Protein AF-A0AAD7BWH0-F1 (afdb_monomer_lite)

Secondary structure (DSSP, 8-state):
-------SSTT---PPBPTTS---BSS-HHHHHHHHHHHHHHHHSTT---SSS--SSHHHHHHHHHHHTT----HHHHHHHHHHHHHHSTTSTTHHHHS-TTTTT-S--------------------PPP----PPPPPPPPPPPP----------------------GGGGG---EEEEEEE-TTSPPEEEESTTT-TT---EEEEEEEE---TT-TTS-TT----EEEEEESS--SS-EEEEEEEE-TT--EEEEEEEEPPP-EEETTEEEEEPPS-TTTTTTTS-TTS--EEEEEEEETTEEEEEEEEEEE--SSS-SS-EEEEEEEEE---GGGGT---------PPPP------PPPP-PPPPPP-----------------------------

InterPro domains:
  IPR000818 TEA/ATTS domain [PF01285] (24-88)
  IPR000818 TEA/ATTS domain [PS51088] (20-92)
  IPR000818 TEA/ATTS domain [SM00426] (19-85)
  IPR038096 TEA/ATTS domain superfamily [G3DSA:6.10.20.40] (20-93)

Radius of gyration: 32.72 Å; chains: 1; bounding box: 85×79×94 Å

Foldseek 3Di:
DDDPPPQPQVVCPDFDADPVPPRDGPQDSVNVVQLLVQLVVCCVDLQNPLPQDDRPCSLVSSQVSCVVVVHHDDSVRSVVVLVVVCVRCVVPPSNVSSDGSNRVVPDDPPPPDPPPPDDDDDDDDDDDDDDDDDDDDDDDDDDDDDDDDDDDDDDDDDDPDDPDPPPPPVVVPAKAWQKKWKDWPQDDIDMDGVCVVPVPLFAKEFEKEKEDAAPPDPLADPPTQAMKMKTKIPADFDPFKKKWKFKAWQVRDTPDIDMDTWDFSDADPRITMTIHDDDVRSRVNHPDLVIFMKMWMWMATPNRTRYIYIYTYDHPDDDDSGMDMDTPDMDGDDPPPPPDPPPPPPPPDDDDDDDDDDDDDDDDDDDDDDDDDDDDDDDDDDDDDDDDDDDDDDPDDDD

Sequence (399 aa):
MEDPAKSLTPQRKHRKLLKDGSGTAVWPEAVETVFVQGLREYWDSPWATYSRGRSRWRNQFLVDYLQNLGIVRTKKQVASHIQVLRNMWKGEPEYQLVAGGDELFNEPIKVDEPLLSMHDDDESPENSPPDVLQDFPPSPTSPGFPGLTYSPSSPQESLSELDSPPQTLSSLYTSHATRFTLLADGMAPFSVDLDKLSPTLSPLVFRLRLAIAPVTDPRAPPNLHGFFANVRLARVWSDHARVFTRVYNATNQCISDEVDALQPSSIELGAVVAPFPESMLARARWCDAAVQTTISQQLVVDGVPRLVLVYELDRRLGSTALPSVQLVSYQKYTHPQAKNAKPEPERVYAPYSPQGSYTSPSYSPYSYPYPRHSQPPSIVTSSYTPSLSSALTPVSLRP

pLDDT: mean 75.07, std 23.5, range [27.48, 98.69]

Structure (mmCIF, N/CA/C/O backbone):
data_AF-A0AAD7BWH0-F1
#
_entry.id   AF-A0AAD7BWH0-F1
#
loop_
_atom_site.group_PDB
_atom_site.id
_atom_site.type_symbol
_atom_site.label_atom_id
_atom_site.label_alt_id
_atom_site.label_comp_id
_atom_site.label_asym_id
_atom_site.label_entity_id
_atom_site.label_seq_id
_atom_site.pdbx_PDB_ins_code
_atom_site.Cartn_x
_atom_site.Cartn_y
_atom_site.Cartn_z
_atom_site.occupancy
_atom_site.B_iso_or_equiv
_atom_site.auth_seq_id
_atom_site.auth_comp_id
_atom_site.auth_asym_id
_atom_site.auth_atom_id
_atom_site.pdbx_PDB_model_num
ATOM 1 N N . MET A 1 1 ? -35.488 -25.164 -34.125 1.00 36.69 1 MET A N 1
ATOM 2 C CA . MET A 1 1 ? -34.608 -24.473 -35.086 1.00 36.69 1 MET A CA 1
ATOM 3 C C . MET A 1 1 ? -33.520 -23.845 -34.241 1.00 36.69 1 MET A C 1
ATOM 5 O O . MET A 1 1 ? -33.784 -22.836 -33.608 1.00 36.69 1 MET A O 1
ATOM 9 N N . GLU A 1 2 ? -32.394 -24.537 -34.073 1.00 36.38 2 GLU A N 1
ATOM 10 C CA . GLU A 1 2 ? -31.216 -23.953 -33.423 1.00 36.38 2 GLU A CA 1
ATOM 11 C C . GLU A 1 2 ? -30.616 -22.939 -34.398 1.00 36.38 2 GLU A C 1
ATOM 13 O O . GLU A 1 2 ? -30.361 -23.281 -35.556 1.00 36.38 2 GLU A O 1
ATOM 18 N N . ASP A 1 3 ? -30.455 -21.692 -33.956 1.00 40.91 3 ASP A N 1
ATOM 19 C CA . ASP A 1 3 ? -29.722 -20.683 -34.714 1.00 40.91 3 ASP A CA 1
ATOM 20 C C . ASP A 1 3 ? -28.313 -21.215 -35.021 1.00 40.91 3 ASP A C 1
ATOM 22 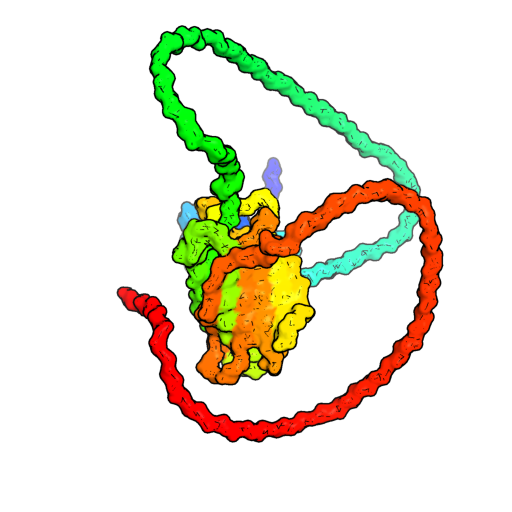O O . ASP A 1 3 ? -27.671 -21.774 -34.124 1.00 40.91 3 ASP A O 1
ATOM 26 N N . PRO A 1 4 ? -27.803 -21.068 -36.259 1.00 48.28 4 PRO A N 1
ATOM 27 C CA . PRO A 1 4 ? -26.451 -21.496 -36.592 1.00 48.28 4 PRO A CA 1
ATOM 28 C C . PRO A 1 4 ? -25.481 -20.799 -35.638 1.00 48.28 4 PRO A C 1
ATOM 30 O O . PRO A 1 4 ? -25.391 -19.569 -35.631 1.00 48.28 4 PRO A O 1
ATOM 33 N N . ALA A 1 5 ? -24.812 -21.597 -34.800 1.00 52.62 5 ALA A N 1
ATOM 34 C CA . ALA A 1 5 ? -23.945 -21.131 -33.729 1.00 52.62 5 ALA A CA 1
ATOM 35 C C . ALA A 1 5 ? -23.036 -20.010 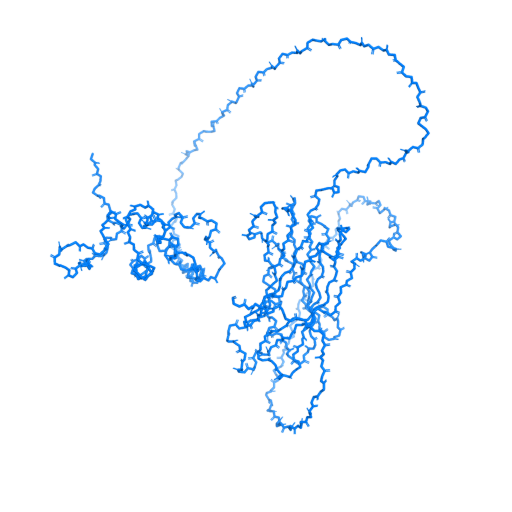-34.243 1.00 52.62 5 ALA A C 1
ATOM 37 O O . ALA A 1 5 ? -22.211 -20.215 -35.138 1.00 52.62 5 ALA A O 1
ATOM 38 N N . LYS A 1 6 ? -23.219 -18.800 -33.701 1.00 59.78 6 LYS A N 1
ATOM 39 C CA . LYS A 1 6 ? -22.313 -17.679 -33.944 1.00 59.78 6 LYS A CA 1
ATOM 40 C C . LYS A 1 6 ? -20.933 -18.131 -33.484 1.00 59.78 6 LYS A C 1
ATOM 42 O O . LYS A 1 6 ? -20.673 -18.205 -32.286 1.00 59.78 6 LYS A O 1
ATOM 47 N N . SER A 1 7 ? -20.080 -18.481 -34.443 1.00 62.78 7 SER A N 1
ATOM 48 C CA . SER A 1 7 ? -18.682 -18.813 -34.186 1.00 62.78 7 SER A CA 1
ATOM 49 C C . SER A 1 7 ? -18.082 -17.715 -33.312 1.00 62.78 7 SER A C 1
ATOM 51 O O . SER A 1 7 ? -18.162 -16.543 -33.671 1.00 62.78 7 SER A O 1
ATOM 53 N N . LEU A 1 8 ? -17.502 -18.095 -32.169 1.00 66.31 8 LEU A N 1
ATOM 54 C CA . LEU A 1 8 ? -16.916 -17.183 -31.169 1.00 66.31 8 LEU A CA 1
ATOM 55 C C . LEU A 1 8 ? -15.780 -16.312 -31.741 1.00 66.31 8 LEU A C 1
ATOM 57 O O . LEU A 1 8 ? -15.386 -15.307 -31.150 1.00 66.31 8 LEU A O 1
ATOM 61 N N . THR A 1 9 ? -15.236 -16.697 -32.898 1.00 64.06 9 THR A N 1
ATOM 62 C CA . THR A 1 9 ? -14.199 -15.960 -33.623 1.00 64.06 9 THR A CA 1
ATOM 63 C C . THR A 1 9 ? -14.545 -15.840 -35.113 1.00 64.06 9 THR A C 1
ATOM 65 O O . THR A 1 9 ? -13.822 -16.350 -35.976 1.00 64.06 9 THR A O 1
ATOM 68 N N . PRO A 1 10 ? -15.625 -15.113 -35.466 1.00 58.44 10 PRO A N 1
ATOM 69 C CA . PRO A 1 10 ? -16.167 -15.110 -36.826 1.00 58.44 10 PRO A CA 1
ATOM 70 C C . PRO A 1 10 ? -15.207 -14.452 -37.832 1.00 58.44 10 PRO A C 1
ATOM 72 O O . PRO A 1 10 ? -15.208 -14.778 -39.017 1.00 58.44 10 PRO A O 1
ATOM 75 N N . GLN A 1 11 ? -14.315 -13.574 -37.358 1.00 60.53 11 GLN A N 1
ATOM 76 C CA . GLN A 1 11 ? -13.322 -12.892 -38.190 1.00 60.53 11 GLN A CA 1
ATOM 77 C C . GLN A 1 11 ? -12.109 -13.771 -38.572 1.00 60.53 11 GLN A C 1
ATOM 79 O O . GLN A 1 11 ? -11.306 -13.381 -39.426 1.00 60.53 11 GLN A O 1
ATOM 84 N N . ARG A 1 12 ? -11.937 -14.974 -37.996 1.00 64.19 12 ARG A N 1
ATOM 85 C CA . ARG A 1 12 ? -10.756 -15.818 -38.256 1.00 64.19 12 ARG A CA 1
ATOM 86 C C . ARG A 1 12 ? -10.899 -16.642 -39.537 1.00 64.19 12 ARG A C 1
ATOM 88 O O . ARG A 1 12 ? -11.089 -17.853 -39.492 1.00 64.19 12 ARG A O 1
ATOM 95 N N . LYS A 1 13 ? -10.696 -16.009 -40.694 1.00 59.75 13 LYS A N 1
ATOM 96 C CA . LYS A 1 13 ? -10.735 -16.690 -42.008 1.00 59.75 13 LYS A CA 1
ATOM 97 C C . LYS A 1 13 ? -9.661 -17.779 -42.189 1.00 59.75 13 LYS A C 1
ATOM 99 O O . LYS A 1 13 ? -9.842 -18.683 -42.995 1.00 59.75 13 LYS A O 1
ATOM 104 N N . HIS A 1 14 ? -8.565 -17.736 -41.422 1.00 60.31 14 HIS A N 1
ATOM 105 C CA . HIS A 1 14 ? -7.482 -18.726 -41.491 1.00 60.31 14 HIS A CA 1
ATOM 106 C C . HIS A 1 14 ? -7.186 -19.340 -40.113 1.00 60.31 14 HIS A C 1
ATOM 108 O O . HIS A 1 14 ? -6.550 -18.723 -39.248 1.00 60.31 14 HIS A O 1
ATOM 114 N N . ARG A 1 15 ? -7.624 -20.588 -39.896 1.00 70.19 15 ARG A N 1
ATOM 115 C CA . ARG A 1 15 ? -7.236 -21.384 -38.721 1.00 70.19 15 ARG A CA 1
ATOM 116 C C . ARG A 1 15 ? -5.876 -22.030 -38.994 1.00 70.19 15 ARG A C 1
ATOM 118 O O . ARG A 1 15 ? -5.690 -22.686 -40.013 1.00 70.19 15 ARG A O 1
ATOM 125 N N . LYS A 1 16 ? -4.909 -21.840 -38.086 1.00 74.56 16 LYS A N 1
ATOM 126 C CA . LYS A 1 16 ? -3.628 -22.559 -38.162 1.00 74.56 16 LYS A CA 1
ATOM 127 C C . LYS A 1 16 ? -3.914 -24.047 -37.971 1.00 74.56 16 LYS A C 1
ATOM 129 O O . LYS A 1 16 ? -4.403 -24.435 -36.908 1.00 74.56 16 LYS A O 1
ATOM 134 N N . LEU A 1 17 ? -3.624 -24.830 -39.001 1.00 74.81 17 LEU A N 1
ATOM 135 C CA . LEU A 1 17 ? -3.714 -26.284 -38.971 1.00 74.81 17 LEU A CA 1
ATOM 136 C C . LEU A 1 17 ? -2.461 -26.866 -38.311 1.00 74.81 17 LEU A C 1
ATOM 138 O O . LEU A 1 17 ? -1.397 -26.235 -38.321 1.00 74.81 17 LEU A O 1
ATOM 142 N N . LEU A 1 18 ? -2.588 -28.041 -37.699 1.00 75.06 18 LEU A N 1
ATOM 143 C CA . LEU A 1 18 ? -1.434 -28.775 -37.196 1.00 75.06 18 LEU A CA 1
ATOM 144 C C . LEU A 1 18 ? -0.498 -29.189 -38.349 1.00 75.06 18 LEU A C 1
ATOM 146 O O . LEU A 1 18 ? -0.916 -29.434 -39.480 1.00 75.06 18 LEU A O 1
ATOM 150 N N . LYS A 1 19 ? 0.808 -29.229 -38.051 1.00 72.88 19 LYS A N 1
ATOM 151 C CA . LYS A 1 19 ? 1.879 -29.557 -39.014 1.00 72.88 19 LYS A CA 1
ATOM 152 C C . LYS A 1 19 ? 1.931 -31.055 -39.358 1.00 72.88 19 LYS A C 1
ATOM 154 O O . LYS A 1 19 ? 2.642 -31.444 -40.274 1.00 72.88 19 LYS A O 1
ATOM 159 N N . ASP A 1 20 ? 1.190 -31.878 -38.626 1.00 74.56 20 ASP A N 1
ATOM 160 C CA . ASP A 1 20 ? 1.083 -33.328 -38.812 1.00 74.56 20 ASP A CA 1
ATOM 161 C C . ASP A 1 20 ? 0.242 -33.732 -40.037 1.00 74.56 20 ASP A C 1
ATOM 163 O O . ASP A 1 20 ? 0.147 -34.915 -40.346 1.00 74.56 20 ASP A O 1
ATOM 167 N N . GLY A 1 21 ? -0.363 -32.769 -40.742 1.00 63.28 21 GLY A N 1
ATOM 168 C CA . GLY A 1 21 ? -1.201 -33.039 -41.911 1.00 63.28 21 GLY A CA 1
ATOM 169 C C . GLY A 1 21 ? -2.598 -33.555 -41.562 1.00 63.28 21 GLY A C 1
ATOM 170 O O . GLY A 1 21 ? -3.362 -33.864 -42.470 1.00 63.28 21 GLY A O 1
ATOM 171 N N . SER A 1 22 ? -2.973 -33.590 -40.276 1.00 69.62 22 SER A N 1
ATOM 172 C CA . SER A 1 22 ? -4.303 -34.021 -39.820 1.00 69.62 22 SER A CA 1
ATOM 173 C C . SER A 1 22 ? -5.429 -33.097 -40.306 1.00 69.62 22 SER A C 1
ATOM 175 O O . SER A 1 22 ? -6.597 -33.478 -40.282 1.00 69.62 22 SER A O 1
ATOM 177 N N . GLY A 1 23 ? -5.109 -31.865 -40.718 1.00 68.69 23 GLY A N 1
ATOM 178 C CA . GLY A 1 23 ? -6.110 -30.862 -41.094 1.00 68.69 23 GLY A CA 1
ATOM 179 C C . GLY A 1 23 ? -6.933 -30.347 -39.907 1.00 68.69 23 GLY A C 1
ATOM 180 O O . GLY A 1 23 ? -7.848 -29.548 -40.087 1.00 68.69 23 GLY A O 1
ATOM 181 N N . THR A 1 24 ? -6.600 -30.761 -38.684 1.00 75.44 24 THR A N 1
ATOM 182 C CA . THR A 1 24 ? -7.217 -30.271 -37.454 1.00 75.44 24 THR A CA 1
ATOM 183 C C . THR A 1 24 ? -6.614 -28.921 -37.062 1.00 75.44 24 THR A C 1
ATOM 185 O O . THR A 1 24 ? -5.425 -28.650 -37.254 1.00 75.44 24 THR A O 1
ATOM 188 N N . ALA A 1 25 ? -7.450 -28.015 -36.552 1.00 83.56 25 ALA A N 1
ATOM 189 C CA . ALA A 1 25 ? -7.001 -26.708 -36.084 1.00 83.56 25 ALA A CA 1
ATOM 190 C C . ALA A 1 25 ? -6.246 -26.839 -34.751 1.00 83.56 25 ALA A C 1
ATOM 192 O O . ALA A 1 25 ? -6.641 -27.608 -33.880 1.00 83.56 25 ALA A O 1
ATOM 193 N N . VAL A 1 26 ? -5.205 -26.023 -34.540 1.00 84.31 26 VAL A N 1
ATOM 194 C CA . VAL A 1 26 ? -4.450 -25.971 -33.263 1.00 84.31 26 VAL A CA 1
ATOM 195 C C . VAL A 1 26 ? -5.365 -25.638 -32.065 1.00 84.31 26 VAL A C 1
ATOM 197 O O . VAL A 1 26 ? -5.139 -26.104 -30.943 1.00 84.31 26 VAL A O 1
ATOM 200 N N . TRP A 1 27 ? -6.417 -24.859 -32.327 1.00 87.75 27 TRP A N 1
ATOM 201 C CA . TRP A 1 27 ? -7.513 -24.545 -31.409 1.00 87.75 27 TRP A CA 1
ATOM 202 C C . TRP A 1 27 ? -8.839 -24.915 -32.087 1.00 87.75 27 TRP A C 1
ATOM 204 O O . TRP A 1 27 ? -9.373 -24.105 -32.851 1.00 87.75 27 TRP A O 1
ATOM 214 N N . PRO A 1 28 ? -9.319 -26.160 -31.905 1.00 90.38 28 PRO A N 1
ATOM 215 C CA . PRO A 1 28 ? -10.649 -26.566 -32.344 1.00 90.38 28 PRO A CA 1
ATOM 216 C C . PRO A 1 28 ? -11.725 -25.747 -31.627 1.00 90.38 28 PRO A C 1
ATOM 218 O O . PRO A 1 28 ? -11.527 -25.328 -30.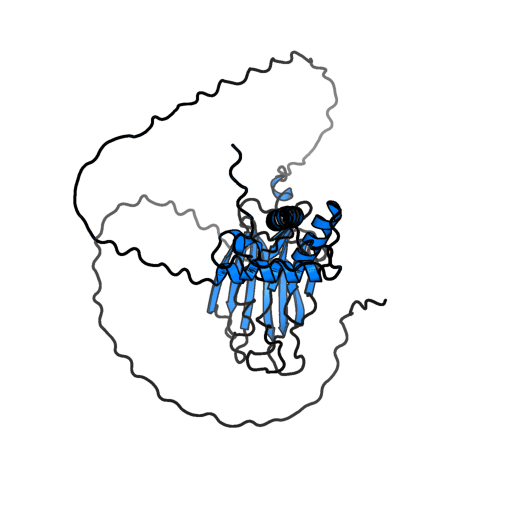491 1.00 90.38 28 PRO A O 1
ATOM 221 N N . GLU A 1 29 ? -12.880 -25.570 -32.257 1.00 87.88 29 GLU A N 1
ATOM 222 C CA . GLU A 1 29 ? -13.965 -24.725 -31.736 1.00 87.88 29 GLU A CA 1
ATOM 223 C C . GLU A 1 29 ? -14.494 -25.170 -30.367 1.00 87.88 29 GLU A C 1
ATOM 225 O O . GLU A 1 29 ? -14.712 -24.340 -29.487 1.00 87.88 29 GLU A O 1
ATOM 230 N N . ALA A 1 30 ? -14.595 -26.483 -30.143 1.00 90.19 30 ALA A N 1
ATOM 231 C CA . ALA A 1 30 ? -14.956 -27.031 -28.837 1.00 90.19 30 ALA A CA 1
ATOM 232 C C . ALA A 1 30 ? -13.952 -26.620 -27.742 1.00 90.19 30 ALA A C 1
ATOM 234 O O . ALA A 1 30 ? -14.344 -26.232 -26.646 1.00 90.19 30 ALA A O 1
ATOM 235 N N . VAL A 1 31 ? -12.651 -26.636 -28.053 1.00 93.25 31 VAL A N 1
ATOM 236 C CA . VAL A 1 31 ? -11.596 -26.220 -27.114 1.00 93.25 31 VAL A CA 1
ATOM 237 C C . VAL A 1 31 ? -11.604 -24.706 -26.914 1.00 93.25 31 VAL A C 1
ATOM 239 O O . VAL A 1 31 ? -11.363 -24.234 -25.809 1.00 93.25 31 VAL A O 1
ATOM 242 N N . GLU A 1 32 ? -11.876 -23.943 -27.970 1.00 93.12 32 GLU A N 1
ATOM 243 C CA . GLU A 1 32 ? -11.975 -22.482 -27.925 1.00 93.12 32 GLU A CA 1
ATOM 244 C C . GLU A 1 32 ? -13.139 -22.043 -27.026 1.00 93.12 32 GLU A C 1
ATOM 246 O O . GLU A 1 32 ? -12.953 -21.188 -26.169 1.00 93.12 32 GLU A O 1
ATOM 251 N N . THR A 1 33 ? -14.289 -22.715 -27.109 1.00 93.19 33 THR A N 1
ATOM 252 C CA . THR A 1 33 ? -15.444 -22.478 -26.222 1.00 93.19 33 THR A CA 1
ATOM 253 C C . THR A 1 33 ? -15.079 -22.678 -24.750 1.00 93.19 33 THR A C 1
ATOM 255 O O . THR A 1 33 ? -15.319 -21.802 -23.920 1.00 93.19 33 THR A O 1
ATOM 258 N N . VAL A 1 34 ? -14.415 -23.794 -24.433 1.00 95.69 34 VAL A N 1
ATOM 259 C CA . VAL A 1 34 ? -13.920 -24.080 -23.078 1.00 95.69 34 VAL A CA 1
ATOM 260 C C . VAL A 1 34 ? -12.876 -23.050 -22.636 1.00 95.69 34 VAL A C 1
ATOM 262 O O . VAL A 1 34 ? -12.871 -22.616 -21.488 1.00 95.69 34 VAL A O 1
ATOM 265 N N . PHE A 1 35 ? -12.000 -22.616 -23.543 1.00 95.81 35 PHE A N 1
ATOM 266 C CA . PHE A 1 35 ? -10.988 -21.604 -23.254 1.00 95.81 35 PHE A CA 1
ATOM 267 C C . PHE A 1 35 ? -11.610 -20.261 -22.851 1.00 95.81 35 PHE A C 1
ATOM 269 O O . PHE A 1 35 ? -11.170 -19.649 -21.878 1.00 95.81 35 PHE A O 1
ATOM 276 N N . VAL A 1 36 ? -12.639 -19.810 -23.577 1.00 94.06 36 VAL A N 1
ATOM 277 C CA . VAL A 1 36 ? -13.372 -18.577 -23.251 1.00 94.06 36 VAL A CA 1
ATOM 278 C C . VAL A 1 36 ? -14.119 -18.715 -21.928 1.00 94.06 36 VAL A C 1
ATOM 280 O O . VAL A 1 36 ? -14.102 -17.783 -21.126 1.00 94.06 36 VAL A O 1
ATOM 283 N N . GLN A 1 37 ? -14.708 -19.880 -21.656 1.00 95.19 37 GLN A N 1
ATOM 284 C CA . GLN A 1 37 ? -15.337 -20.139 -20.363 1.00 95.19 37 GLN A CA 1
ATOM 285 C C . GLN A 1 37 ? -14.322 -20.049 -19.213 1.00 95.19 37 GLN A C 1
ATOM 287 O O . GLN A 1 37 ? -14.573 -19.355 -18.232 1.00 95.19 37 GLN A O 1
ATOM 292 N N . GLY A 1 38 ? -13.130 -20.630 -19.376 1.00 95.75 38 GLY A N 1
ATOM 293 C CA . GLY A 1 38 ? -12.047 -20.507 -18.398 1.00 95.75 38 GLY A CA 1
ATOM 294 C C . GLY A 1 38 ? -11.550 -19.070 -18.204 1.00 95.75 38 GLY A C 1
ATOM 295 O O . GLY A 1 38 ? -11.128 -18.707 -17.108 1.00 95.75 38 GLY A O 1
ATOM 296 N N . LEU A 1 39 ? -11.611 -18.221 -19.239 1.00 93.69 39 LEU A N 1
ATOM 297 C CA . LEU A 1 39 ? -11.325 -16.789 -19.096 1.00 93.69 39 LEU A CA 1
ATOM 298 C C . LEU A 1 39 ? -12.370 -16.088 -18.221 1.00 93.69 39 LEU A C 1
ATOM 300 O O . LEU A 1 39 ? -11.982 -15.280 -17.383 1.00 93.69 39 LEU A O 1
ATOM 304 N N . ARG A 1 40 ? -13.659 -16.404 -18.388 1.00 93.38 40 ARG A N 1
ATOM 305 C CA . ARG A 1 40 ? -14.740 -15.856 -17.549 1.00 93.38 40 ARG A CA 1
ATOM 306 C C . ARG A 1 40 ? -14.585 -16.300 -16.096 1.00 93.38 40 ARG A C 1
ATOM 308 O O . ARG A 1 40 ? -14.515 -15.457 -15.213 1.00 93.38 40 ARG A O 1
ATOM 315 N N . GLU A 1 41 ? -14.378 -17.596 -15.869 1.00 93.44 41 GLU A N 1
ATOM 316 C CA . GLU A 1 41 ? -14.152 -18.128 -14.520 1.00 93.44 41 GLU A CA 1
ATOM 317 C C . GLU A 1 41 ? -12.907 -17.541 -13.850 1.00 93.44 41 GLU A C 1
ATOM 319 O O . GLU A 1 41 ? -12.908 -17.291 -12.648 1.00 93.44 41 GLU A O 1
ATOM 324 N N . TYR A 1 42 ? -11.840 -17.277 -14.615 1.00 91.62 42 TYR A N 1
ATOM 325 C CA . TYR A 1 42 ? -10.676 -16.577 -14.081 1.00 91.62 42 TYR A CA 1
ATOM 326 C C . TYR A 1 42 ? -11.044 -15.176 -13.582 1.00 91.62 42 TYR A C 1
ATOM 328 O O . TYR A 1 42 ? -10.570 -14.796 -12.515 1.00 91.62 42 TYR A O 1
ATOM 336 N N . TRP A 1 43 ? -11.856 -14.422 -14.329 1.00 84.62 43 TRP A N 1
ATOM 337 C CA . TRP A 1 43 ? -12.302 -13.077 -13.944 1.00 84.62 43 TRP A CA 1
ATOM 338 C C . TRP A 1 43 ? -13.177 -13.083 -12.687 1.00 84.62 43 TRP A C 1
ATOM 340 O O . TRP A 1 43 ? -13.017 -12.210 -11.836 1.00 84.62 43 TRP A O 1
ATOM 350 N N . ASP A 1 44 ? -14.009 -14.107 -12.523 1.00 84.31 44 ASP A N 1
ATOM 351 C CA . ASP A 1 44 ? -14.831 -14.290 -11.322 1.00 84.31 44 ASP A CA 1
ATOM 352 C C . ASP A 1 44 ? -14.028 -14.839 -10.126 1.00 84.31 44 ASP A C 1
ATOM 354 O O . ASP A 1 44 ? -14.492 -14.836 -8.984 1.00 84.31 44 ASP A O 1
ATOM 358 N N . SER A 1 45 ? -12.806 -15.322 -10.364 1.00 82.50 45 SER A N 1
ATOM 359 C CA . SER A 1 45 ? -11.964 -15.910 -9.327 1.00 82.50 45 SER A CA 1
ATOM 360 C C . SER A 1 45 ? -11.289 -14.850 -8.442 1.00 82.50 45 SER A C 1
ATOM 362 O O . SER A 1 45 ? -10.916 -13.775 -8.920 1.00 82.50 45 SER A O 1
ATOM 364 N N . PRO A 1 46 ? -10.978 -15.167 -7.168 1.00 75.31 46 PRO A N 1
ATOM 365 C CA . PRO A 1 46 ? -10.238 -14.263 -6.279 1.00 75.31 46 PRO A CA 1
ATOM 366 C C . PRO A 1 46 ? -8.797 -13.990 -6.749 1.00 75.31 46 PRO A C 1
ATOM 368 O O . PRO A 1 46 ? -8.113 -13.127 -6.201 1.00 75.31 46 PRO A O 1
ATOM 371 N N . TRP A 1 47 ? -8.310 -14.723 -7.758 1.00 73.75 47 TRP A N 1
ATOM 372 C CA . TRP A 1 47 ? -6.993 -14.520 -8.362 1.00 73.75 47 TRP A CA 1
ATOM 373 C C . TRP A 1 47 ? -7.005 -13.502 -9.504 1.00 73.75 47 TRP A C 1
ATOM 375 O O . TRP A 1 47 ? -5.923 -13.116 -9.966 1.00 73.75 47 TRP A O 1
ATOM 385 N N . ALA A 1 48 ? -8.183 -13.045 -9.947 1.00 79.12 48 ALA A N 1
ATOM 386 C CA . ALA A 1 48 ? -8.319 -11.898 -10.832 1.00 79.12 48 ALA A CA 1
ATOM 387 C C . ALA A 1 48 ? -7.775 -10.657 -10.121 1.00 79.12 48 ALA A C 1
ATOM 389 O O . ALA A 1 48 ? -8.453 -9.958 -9.377 1.00 79.12 48 ALA A O 1
ATOM 390 N N . THR A 1 49 ? -6.483 -10.404 -10.301 1.00 63.81 49 THR A N 1
ATOM 391 C CA . THR A 1 49 ? -5.841 -9.212 -9.762 1.00 63.81 49 THR A CA 1
ATOM 392 C C . THR A 1 49 ? -6.333 -8.006 -10.566 1.00 63.81 49 THR A C 1
ATOM 394 O O . THR A 1 49 ? -5.821 -7.744 -11.652 1.00 63.81 49 THR A O 1
ATOM 397 N N . TYR A 1 50 ? -7.336 -7.293 -10.043 1.00 61.34 50 TYR A N 1
ATOM 398 C CA . TYR A 1 50 ? -7.848 -6.036 -10.612 1.00 61.34 50 TYR A CA 1
ATOM 399 C C . TYR A 1 50 ? -6.851 -4.871 -10.466 1.00 61.34 50 TYR A C 1
ATOM 401 O O . TYR A 1 50 ? -7.008 -3.820 -11.088 1.00 61.34 50 TYR A O 1
ATOM 409 N N . SER A 1 51 ? -5.798 -5.036 -9.658 1.00 47.88 51 SER A N 1
ATOM 410 C CA . SER A 1 51 ? -4.760 -4.026 -9.474 1.00 47.88 51 SER A CA 1
ATOM 411 C C . SER A 1 51 ? -3.825 -3.962 -10.687 1.00 47.88 51 SER A C 1
ATOM 413 O O . SER A 1 51 ? -2.931 -4.788 -10.849 1.00 47.88 51 SER A O 1
ATOM 415 N N . ARG A 1 52 ? -4.078 -2.957 -11.540 1.00 53.69 52 ARG A N 1
ATOM 416 C CA . ARG A 1 52 ? -3.220 -2.348 -12.583 1.00 53.69 52 ARG A CA 1
ATOM 417 C C . ARG A 1 52 ? -1.894 -3.076 -12.874 1.00 53.69 52 ARG A C 1
ATOM 419 O O . ARG A 1 52 ? -0.812 -2.570 -12.582 1.00 53.69 52 ARG A O 1
ATOM 426 N N . GLY A 1 53 ? -1.969 -4.256 -13.489 1.00 56.22 53 GLY A N 1
ATOM 427 C CA . GLY A 1 53 ? -0.785 -5.003 -13.903 1.00 56.22 53 GLY A CA 1
ATOM 428 C C . GLY A 1 53 ? -1.093 -6.316 -14.617 1.00 56.22 53 GLY A C 1
ATOM 429 O O . GLY A 1 53 ? -2.161 -6.912 -14.475 1.00 56.22 53 GLY A O 1
ATOM 430 N N . ARG A 1 54 ? -0.117 -6.803 -15.394 1.00 60.91 54 ARG A N 1
ATOM 431 C CA . ARG A 1 54 ? -0.186 -8.105 -16.070 1.00 60.91 54 ARG A CA 1
ATOM 432 C C . ARG A 1 54 ? -0.239 -9.220 -15.026 1.00 60.91 54 ARG A C 1
ATOM 434 O O . ARG A 1 54 ? 0.770 -9.518 -14.383 1.00 60.91 54 ARG A O 1
ATOM 441 N N . SER A 1 55 ? -1.386 -9.876 -14.893 1.00 70.62 55 SER A N 1
ATOM 442 C CA . SER A 1 55 ? -1.542 -10.964 -13.933 1.00 70.62 55 SER A CA 1
ATOM 443 C C . SER A 1 55 ? -0.557 -12.106 -14.220 1.00 70.62 55 SER A C 1
ATOM 445 O O . SER A 1 55 ? -0.483 -12.670 -15.316 1.00 70.62 55 SER A O 1
ATOM 447 N N . ARG A 1 56 ? 0.247 -12.457 -13.209 1.00 71.19 56 ARG A N 1
ATOM 448 C CA . ARG A 1 56 ? 1.228 -13.554 -13.305 1.00 71.19 56 ARG A CA 1
ATOM 449 C C . ARG A 1 56 ? 0.562 -14.936 -13.305 1.00 71.19 56 ARG A C 1
ATOM 451 O O . ARG A 1 56 ? 1.151 -15.896 -13.813 1.00 71.19 56 ARG A O 1
ATOM 458 N N . TRP A 1 57 ? -0.661 -15.014 -12.776 1.00 87.69 57 TRP A N 1
ATOM 459 C CA . TRP A 1 57 ? -1.395 -16.255 -12.530 1.00 87.69 57 TRP A CA 1
ATOM 460 C C . TRP A 1 57 ? -2.405 -16.643 -13.617 1.00 87.69 57 TRP A C 1
ATOM 462 O O . TRP A 1 57 ? -2.598 -17.837 -13.815 1.00 87.69 57 TRP A O 1
ATOM 472 N N . ARG A 1 58 ? -2.956 -15.704 -14.405 1.00 92.56 58 ARG A N 1
ATOM 473 C CA . ARG A 1 58 ? -3.986 -15.998 -15.433 1.00 92.56 58 ARG A CA 1
ATOM 474 C C . ARG A 1 58 ? -3.612 -17.137 -16.370 1.00 92.56 58 ARG A C 1
ATOM 476 O O . ARG A 1 58 ? -4.375 -18.069 -16.580 1.00 92.56 58 ARG A O 1
ATOM 483 N N . ASN A 1 59 ? -2.407 -17.080 -16.931 1.00 94.56 59 ASN A N 1
ATOM 484 C CA . ASN A 1 59 ? -1.984 -18.098 -17.888 1.00 94.56 59 ASN A CA 1
ATOM 485 C C . ASN A 1 59 ? -1.756 -19.460 -17.221 1.00 94.56 59 ASN A C 1
ATOM 487 O O . ASN A 1 59 ? -1.807 -20.459 -17.921 1.00 94.56 59 ASN A O 1
ATOM 491 N N . GLN A 1 60 ? -1.434 -19.492 -15.923 1.00 94.00 60 GLN A N 1
ATOM 492 C CA . GLN A 1 60 ? -1.301 -20.749 -15.187 1.00 94.00 60 GLN A CA 1
ATOM 493 C C . GLN A 1 60 ? -2.684 -21.322 -14.880 1.00 94.00 60 GLN A C 1
ATOM 495 O O . GLN A 1 60 ? -2.946 -22.459 -15.238 1.00 94.00 60 GLN A O 1
ATOM 500 N N . PHE A 1 61 ? -3.588 -20.487 -14.364 1.00 94.88 61 PHE A N 1
ATOM 501 C CA . PHE A 1 61 ? -4.980 -20.847 -14.116 1.00 94.88 61 PHE A CA 1
ATOM 502 C C . PHE A 1 61 ? -5.641 -21.476 -15.349 1.00 94.88 61 PHE A C 1
ATOM 504 O O . PHE A 1 61 ? -6.226 -22.545 -15.259 1.00 94.88 61 PHE A O 1
ATOM 511 N N . LEU A 1 62 ? -5.484 -20.864 -16.528 1.00 96.31 62 LEU A N 1
ATOM 512 C CA . LEU A 1 62 ? -6.050 -21.399 -17.771 1.00 96.31 62 LEU A CA 1
ATOM 513 C C . LEU A 1 62 ? -5.421 -22.730 -18.201 1.00 96.31 62 LEU A C 1
ATOM 515 O O . LEU A 1 62 ? -6.100 -23.549 -18.810 1.00 96.31 62 LEU A O 1
ATOM 519 N N . VAL A 1 63 ? -4.132 -22.950 -17.924 1.00 97.12 63 VAL A N 1
ATOM 520 C CA . VAL A 1 63 ? -3.496 -24.252 -18.182 1.00 97.12 63 VAL A CA 1
ATOM 521 C C . VAL A 1 63 ? -4.136 -25.316 -17.301 1.00 97.12 63 VAL A C 1
ATOM 523 O O . VAL A 1 63 ? -4.541 -26.354 -17.818 1.00 97.12 63 VAL A O 1
ATOM 526 N N . ASP A 1 64 ? -4.281 -25.026 -16.011 1.00 96.62 64 ASP A N 1
ATOM 527 C CA . ASP A 1 64 ? -4.834 -25.959 -15.031 1.00 96.62 64 ASP A CA 1
ATOM 528 C C . ASP A 1 64 ? -6.324 -26.235 -15.321 1.00 96.62 64 ASP A C 1
ATOM 530 O O . ASP A 1 64 ? -6.761 -27.384 -15.316 1.00 96.62 64 ASP A O 1
ATOM 534 N N . TYR A 1 65 ? -7.086 -25.199 -15.690 1.00 97.19 65 TYR A N 1
ATOM 535 C CA . TYR A 1 65 ? -8.493 -25.298 -16.084 1.00 97.19 65 TYR A CA 1
ATOM 536 C C . TYR A 1 65 ? -8.697 -26.221 -17.293 1.00 97.19 65 TYR A C 1
ATOM 538 O O . TYR A 1 65 ? -9.512 -27.142 -17.255 1.00 97.19 65 TYR A O 1
ATOM 546 N N . LEU A 1 66 ? -7.916 -26.020 -18.360 1.00 96.94 66 LEU A N 1
ATOM 547 C CA . LEU A 1 66 ? -7.976 -26.876 -19.547 1.00 96.94 66 LEU A CA 1
ATOM 548 C C . LEU A 1 66 ? -7.540 -28.308 -19.221 1.00 96.94 66 LEU A C 1
ATOM 550 O O . LEU A 1 66 ? -8.164 -29.263 -19.685 1.00 96.94 66 LEU A O 1
ATOM 554 N N . GLN A 1 67 ? -6.495 -28.463 -18.405 1.00 97.38 67 GLN A N 1
ATOM 555 C CA . GLN A 1 67 ? -5.973 -29.767 -18.013 1.00 97.38 67 GLN A CA 1
ATOM 556 C C . GLN A 1 67 ? -7.004 -30.583 -17.222 1.00 97.38 67 GLN A C 1
ATOM 558 O O . GLN A 1 67 ? -7.132 -31.781 -17.473 1.00 97.38 67 GLN A O 1
ATOM 563 N N . ASN A 1 68 ? -7.784 -29.947 -16.344 1.00 96.88 68 ASN A N 1
ATOM 564 C CA . ASN A 1 68 ? -8.867 -30.599 -15.597 1.00 96.88 68 ASN A CA 1
ATOM 565 C C . ASN A 1 68 ? -9.982 -31.142 -16.505 1.00 96.88 68 ASN A C 1
ATOM 567 O O . ASN A 1 68 ? -10.654 -32.105 -16.148 1.00 96.88 68 ASN A O 1
ATOM 571 N N . LEU A 1 69 ? -10.140 -30.570 -17.700 1.00 96.06 69 LEU A N 1
ATOM 572 C CA . LEU A 1 69 ? -11.079 -31.024 -18.729 1.00 96.06 69 LEU A CA 1
ATOM 573 C C . LEU A 1 69 ? -10.428 -31.977 -19.749 1.00 96.06 69 LEU A C 1
ATOM 575 O O . LEU A 1 69 ? -10.988 -32.243 -20.811 1.00 96.06 69 LEU A O 1
ATOM 579 N N . GLY A 1 70 ? -9.224 -32.480 -19.453 1.00 96.88 70 GLY A N 1
ATOM 580 C CA . GLY A 1 70 ? -8.471 -33.391 -20.318 1.00 96.88 70 GLY A CA 1
ATOM 581 C C . GLY A 1 70 ? -7.783 -32.713 -21.509 1.00 96.88 70 GLY A C 1
ATOM 582 O O . GLY A 1 70 ? -7.226 -33.392 -22.372 1.00 96.88 70 GLY A O 1
ATOM 583 N N . ILE A 1 71 ? -7.784 -31.378 -21.577 1.00 96.75 71 ILE A N 1
ATOM 584 C CA . ILE A 1 71 ? -7.185 -30.606 -22.666 1.00 96.75 71 ILE A CA 1
ATOM 585 C C . ILE A 1 71 ? -5.794 -30.129 -22.241 1.00 96.75 71 ILE A C 1
ATOM 587 O O . ILE A 1 71 ? -5.623 -29.128 -21.551 1.00 96.75 71 ILE A O 1
ATOM 591 N N . VAL A 1 72 ? -4.753 -30.811 -22.711 1.00 96.50 72 VAL A N 1
ATOM 592 C CA . VAL A 1 72 ? -3.373 -30.435 -22.374 1.00 96.50 72 VAL A CA 1
ATOM 593 C C . VAL A 1 72 ? -2.892 -29.290 -23.271 1.00 96.50 72 VAL A C 1
ATOM 595 O O . VAL A 1 72 ? -2.773 -29.431 -24.496 1.00 96.50 72 VAL A O 1
ATOM 598 N N . ARG A 1 73 ? -2.587 -28.136 -22.667 1.00 96.62 73 ARG A N 1
ATOM 599 C CA . ARG A 1 73 ? -1.981 -26.969 -23.331 1.00 96.62 73 ARG A CA 1
ATOM 600 C C . ARG A 1 73 ? -0.896 -26.363 -22.454 1.00 96.62 73 ARG A C 1
ATOM 602 O O . ARG A 1 73 ? -1.019 -26.282 -21.243 1.00 96.62 73 ARG A O 1
ATOM 609 N N . THR A 1 74 ? 0.185 -25.908 -23.076 1.00 96.25 74 THR A N 1
ATOM 610 C CA . THR A 1 74 ? 1.297 -25.265 -22.363 1.00 96.25 74 THR A CA 1
ATOM 611 C C . THR A 1 74 ? 1.010 -23.789 -22.089 1.00 96.25 74 THR A C 1
ATOM 613 O O . THR A 1 74 ? 0.337 -23.113 -22.870 1.00 96.25 74 THR A O 1
ATOM 616 N N . LYS A 1 75 ? 1.642 -23.230 -21.049 1.00 94.19 75 LYS A N 1
ATOM 617 C CA . LYS A 1 75 ? 1.556 -21.795 -20.714 1.00 94.19 75 LYS A CA 1
ATOM 618 C C . LYS A 1 75 ? 1.925 -20.875 -21.886 1.00 94.19 75 LYS A C 1
ATOM 620 O O . LYS A 1 75 ? 1.340 -19.805 -22.042 1.00 94.19 75 LYS A O 1
ATOM 625 N N . LYS A 1 76 ? 2.874 -21.293 -22.738 1.00 94.44 76 LYS A N 1
ATOM 626 C CA . LYS A 1 76 ? 3.267 -20.566 -23.960 1.00 94.44 76 LYS A CA 1
ATOM 627 C C . LYS A 1 76 ? 2.169 -20.596 -25.027 1.00 94.44 76 LYS A C 1
ATOM 629 O O . LYS A 1 76 ? 1.897 -19.561 -25.630 1.00 94.44 76 LYS A O 1
ATOM 634 N N . GLN A 1 77 ? 1.527 -21.748 -25.241 1.00 95.00 77 GLN A N 1
ATOM 635 C CA . GLN A 1 77 ? 0.397 -21.869 -26.171 1.00 95.00 77 GLN A CA 1
ATOM 636 C C . GLN A 1 77 ? -0.790 -21.019 -25.712 1.00 95.00 77 GLN A C 1
ATOM 638 O O . GLN A 1 77 ? -1.342 -20.283 -26.524 1.00 95.00 77 GLN A O 1
ATOM 643 N N . VAL A 1 78 ? -1.117 -21.057 -24.417 1.00 95.62 78 VAL A N 1
ATOM 644 C CA . VAL A 1 78 ? -2.154 -20.211 -23.804 1.00 95.62 78 VAL A CA 1
ATOM 645 C C . VAL A 1 78 ? -1.828 -18.728 -23.995 1.00 95.62 78 VAL A C 1
ATOM 647 O O . VAL A 1 78 ? -2.637 -17.986 -24.542 1.00 95.62 78 VAL A O 1
ATOM 650 N N . ALA A 1 79 ? -0.613 -18.295 -23.643 1.00 93.06 79 ALA A N 1
ATOM 651 C CA . ALA A 1 79 ? -0.189 -16.903 -23.812 1.00 93.06 79 ALA A CA 1
ATOM 652 C C . ALA A 1 79 ? -0.271 -16.434 -25.275 1.00 93.06 79 ALA A C 1
ATOM 654 O O . ALA A 1 79 ? -0.757 -15.337 -25.554 1.00 93.06 79 ALA A O 1
ATOM 655 N N . SER A 1 80 ? 0.189 -17.271 -26.210 1.00 94.31 80 SER A N 1
ATOM 656 C CA . SER A 1 80 ? 0.111 -16.982 -27.641 1.00 94.31 80 SER A CA 1
ATOM 657 C C . SER A 1 80 ? -1.332 -16.906 -28.131 1.00 94.31 80 SER A C 1
ATOM 659 O O . SER A 1 80 ? -1.613 -16.100 -29.013 1.00 94.31 80 SER A O 1
ATOM 661 N N . HIS A 1 81 ? -2.236 -17.732 -27.604 1.00 94.50 81 HIS A N 1
ATOM 662 C CA . HIS A 1 81 ? -3.636 -17.713 -28.011 1.00 94.50 81 HIS A CA 1
ATOM 663 C C . HIS A 1 81 ? -4.349 -16.454 -27.516 1.00 94.50 81 HIS A C 1
ATOM 665 O O . HIS A 1 81 ? -4.999 -15.793 -28.320 1.00 94.50 81 HIS A O 1
ATOM 671 N N . ILE A 1 82 ? -4.123 -16.054 -26.260 1.00 93.38 82 ILE A N 1
ATOM 672 C CA . ILE A 1 82 ? -4.630 -14.787 -25.709 1.00 93.38 82 ILE A CA 1
ATOM 673 C C . ILE A 1 82 ? -4.161 -13.602 -26.556 1.00 93.38 82 ILE A C 1
ATOM 675 O O . ILE A 1 82 ? -4.940 -12.699 -26.830 1.00 93.38 82 ILE A O 1
ATOM 679 N N . GLN A 1 83 ? -2.902 -13.597 -27.012 1.00 91.56 83 GLN A N 1
ATOM 680 C CA . GLN A 1 83 ? -2.406 -12.536 -27.895 1.00 91.56 83 GLN A CA 1
ATOM 681 C C . GLN A 1 83 ? -3.196 -12.450 -29.205 1.00 91.56 83 GLN A C 1
ATOM 683 O O . GLN A 1 83 ? -3.495 -11.352 -29.668 1.00 91.56 83 GLN A O 1
ATOM 688 N N . VAL A 1 84 ? -3.519 -13.598 -29.806 1.00 91.38 84 VAL A N 1
ATOM 689 C CA . VAL A 1 84 ? -4.323 -13.645 -31.032 1.00 91.38 84 VAL A CA 1
ATOM 690 C C . VAL A 1 84 ? -5.735 -13.134 -30.755 1.00 91.38 84 VAL A C 1
ATOM 692 O O . VAL A 1 84 ? -6.211 -12.292 -31.509 1.00 91.38 84 VAL A O 1
ATOM 695 N N . LEU A 1 85 ? -6.364 -13.579 -29.663 1.00 91.31 85 LEU A N 1
ATOM 696 C CA . LEU A 1 85 ? -7.703 -13.133 -29.272 1.00 91.31 85 LEU A CA 1
ATOM 697 C C . LEU A 1 85 ? -7.749 -11.631 -28.976 1.00 91.31 85 LEU A C 1
ATOM 699 O O . LEU A 1 85 ? -8.669 -10.972 -29.431 1.00 91.31 85 LEU A O 1
ATOM 703 N N . ARG A 1 86 ? -6.726 -11.055 -28.330 1.00 89.56 86 ARG A N 1
ATOM 704 C CA . ARG A 1 86 ? -6.630 -9.596 -28.130 1.00 89.56 86 ARG A CA 1
ATOM 705 C C . ARG A 1 86 ? -6.681 -8.818 -29.438 1.00 89.56 86 ARG A C 1
ATOM 707 O O . ARG A 1 86 ? -7.400 -7.836 -29.539 1.00 89.56 86 ARG A O 1
ATOM 714 N N . ASN A 1 87 ? -5.927 -9.256 -30.442 1.00 87.50 87 ASN A N 1
ATOM 715 C CA . ASN A 1 87 ? -5.939 -8.586 -31.741 1.00 87.50 87 ASN A CA 1
ATOM 716 C C . ASN A 1 87 ? -7.280 -8.770 -32.464 1.00 87.50 87 ASN A C 1
ATOM 718 O O . ASN A 1 87 ? -7.694 -7.887 -33.204 1.00 87.50 87 ASN A O 1
ATOM 722 N N . MET A 1 88 ? -7.919 -9.925 -32.275 1.00 85.75 88 MET A N 1
ATOM 723 C CA . MET A 1 88 ? -9.168 -10.281 -32.941 1.00 85.75 88 MET A CA 1
ATOM 724 C C . MET A 1 88 ? -10.402 -9.618 -32.335 1.00 85.75 88 MET A C 1
ATOM 726 O O . MET A 1 88 ? -11.280 -9.198 -33.071 1.00 85.75 88 MET A O 1
ATOM 730 N N . TRP A 1 89 ? -10.479 -9.550 -31.012 1.00 89.88 89 TRP A N 1
ATOM 731 C CA . TRP A 1 89 ? -11.609 -8.975 -30.291 1.00 89.88 89 TRP A CA 1
ATOM 732 C C . TRP A 1 89 ? -11.433 -7.485 -30.038 1.00 89.88 89 TRP A C 1
ATOM 734 O O . TRP A 1 89 ? -12.176 -6.917 -29.257 1.00 89.88 89 TRP A O 1
ATOM 744 N N . LYS A 1 90 ? -10.450 -6.821 -30.651 1.00 85.56 90 LYS A N 1
ATOM 745 C CA . LYS A 1 90 ? -10.269 -5.383 -30.457 1.00 85.56 90 LYS A CA 1
ATOM 746 C C . LYS A 1 90 ? -11.524 -4.637 -30.934 1.00 85.56 90 LYS A C 1
ATOM 748 O O . LYS A 1 90 ? -11.818 -4.653 -32.124 1.00 85.56 90 LYS A O 1
ATOM 753 N N . GLY A 1 91 ? -12.219 -3.979 -30.005 1.00 83.19 91 GLY A N 1
ATOM 754 C CA . GLY A 1 91 ? -13.495 -3.293 -30.252 1.00 83.19 91 GLY A CA 1
ATOM 755 C C . GLY A 1 91 ? -14.749 -4.152 -30.037 1.00 83.19 91 GLY A C 1
ATOM 756 O O . GLY A 1 91 ? -15.849 -3.619 -30.100 1.00 83.19 91 GLY A O 1
ATOM 757 N N . GLU A 1 92 ? -14.600 -5.446 -29.751 1.00 87.06 92 GLU A N 1
ATOM 758 C CA . GLU A 1 92 ? -15.696 -6.343 -29.366 1.00 87.06 92 GLU A CA 1
ATOM 759 C C . GLU A 1 92 ? -15.848 -6.367 -27.831 1.00 87.06 92 GLU A C 1
ATOM 761 O O . GLU A 1 92 ? -14.856 -6.177 -27.114 1.00 87.06 92 GLU A O 1
ATOM 766 N N . PRO A 1 93 ? -17.047 -6.636 -27.279 1.00 84.00 93 PRO A N 1
ATOM 767 C CA . PRO A 1 93 ? -17.247 -6.681 -25.827 1.00 84.00 93 PRO A CA 1
ATOM 768 C C . PRO A 1 93 ? -16.389 -7.760 -25.145 1.00 84.00 93 PRO A C 1
ATOM 770 O O . PRO A 1 93 ? -15.931 -7.582 -24.015 1.00 84.00 93 PRO A O 1
ATOM 773 N N . GLU A 1 94 ? -16.073 -8.851 -25.846 1.00 85.56 94 GLU A N 1
ATOM 774 C CA . GLU A 1 94 ? -15.209 -9.928 -25.359 1.00 85.56 94 GLU A CA 1
ATOM 775 C C . GLU A 1 94 ? -13.741 -9.507 -25.189 1.00 85.56 94 GLU A C 1
ATOM 777 O O . GLU A 1 94 ? -12.976 -10.218 -24.527 1.00 85.56 94 GLU A O 1
ATOM 782 N N . TYR A 1 95 ? -13.331 -8.344 -25.716 1.00 88.38 95 TYR A N 1
ATOM 783 C CA . TYR A 1 95 ? -11.986 -7.797 -25.511 1.00 88.38 95 TYR A CA 1
ATOM 784 C C . TYR A 1 95 ? -11.613 -7.731 -24.030 1.00 88.38 95 TYR A C 1
ATOM 786 O O . TYR A 1 95 ? -10.473 -8.016 -23.655 1.00 88.38 95 TYR A O 1
ATOM 794 N N . GLN A 1 96 ? -12.589 -7.412 -23.177 1.00 85.50 96 GLN A N 1
ATOM 795 C CA . GLN A 1 96 ? -12.388 -7.228 -21.743 1.00 85.50 96 GLN A CA 1
ATOM 796 C C . GLN A 1 96 ? -11.839 -8.486 -21.063 1.00 85.50 96 GLN A C 1
ATOM 798 O O . GLN A 1 96 ? -11.018 -8.394 -20.154 1.00 85.50 96 GLN A O 1
ATOM 803 N N . LEU A 1 97 ? -12.200 -9.671 -21.562 1.00 86.69 97 LEU A N 1
ATOM 804 C CA . LEU A 1 97 ? -11.746 -10.943 -21.000 1.00 86.69 97 LEU A CA 1
ATOM 805 C C . LEU A 1 97 ? -10.239 -11.162 -21.191 1.00 86.69 97 LEU A C 1
ATOM 807 O O . LEU A 1 97 ? -9.583 -11.819 -20.377 1.00 86.69 97 LEU A O 1
ATOM 811 N N . VAL A 1 98 ? -9.678 -10.618 -22.271 1.00 88.69 98 VAL A N 1
ATOM 812 C CA . VAL A 1 98 ? -8.279 -10.827 -22.672 1.00 88.69 98 VAL A CA 1
ATOM 813 C C . VAL A 1 98 ? -7.385 -9.619 -22.403 1.00 88.69 98 VAL A C 1
ATOM 815 O O . VAL A 1 98 ? -6.164 -9.803 -22.274 1.00 88.69 98 VAL A O 1
ATOM 818 N N . ALA A 1 99 ? -7.975 -8.430 -22.265 1.00 84.06 99 ALA A N 1
ATOM 819 C CA . ALA A 1 99 ? -7.301 -7.185 -21.924 1.00 84.06 99 ALA A CA 1
ATOM 820 C C . ALA A 1 99 ? -6.548 -7.280 -20.584 1.00 84.06 99 ALA A C 1
ATOM 822 O O . ALA A 1 99 ? -6.895 -8.057 -19.688 1.00 84.06 99 ALA A O 1
ATOM 823 N N . GLY A 1 100 ? -5.451 -6.533 -20.469 1.00 76.12 100 GLY A N 1
ATOM 824 C CA . GLY A 1 100 ? -4.799 -6.285 -19.182 1.00 76.12 100 GLY A CA 1
ATOM 825 C C . GLY A 1 100 ? -5.601 -5.291 -18.338 1.00 76.12 100 GLY A C 1
ATOM 826 O O . GLY A 1 100 ? -6.307 -4.444 -18.882 1.00 76.12 100 GLY A O 1
ATOM 827 N N . GLY A 1 101 ? -5.476 -5.358 -17.006 1.00 68.00 101 GLY A N 1
ATOM 828 C CA . GLY A 1 101 ? -6.120 -4.387 -16.110 1.00 68.00 101 GLY A CA 1
ATOM 829 C C . GLY A 1 101 ? -5.647 -2.944 -16.332 1.00 68.00 101 GLY A C 1
ATOM 830 O O . GLY A 1 101 ? -6.301 -2.018 -15.894 1.00 68.00 101 GLY A O 1
ATOM 831 N N . ASP A 1 102 ? -4.526 -2.739 -17.018 1.00 61.78 102 ASP A N 1
ATOM 832 C CA . ASP A 1 102 ? -3.999 -1.455 -17.486 1.00 61.78 102 ASP A CA 1
ATOM 833 C C . ASP A 1 102 ? -4.628 -0.970 -18.807 1.00 61.78 102 ASP A C 1
ATOM 835 O O . ASP A 1 102 ? -4.754 0.233 -19.021 1.00 61.78 102 ASP A O 1
ATOM 839 N N . GLU A 1 103 ? -5.057 -1.886 -19.680 1.00 68.25 103 GLU A N 1
ATOM 840 C CA . GLU A 1 103 ? -5.628 -1.570 -20.999 1.00 68.25 103 GLU A CA 1
ATOM 841 C C . GLU A 1 103 ? -7.095 -1.108 -20.897 1.00 68.25 103 GLU A C 1
ATOM 843 O O . GLU A 1 103 ? -7.524 -0.278 -21.692 1.00 68.25 103 GLU A O 1
ATOM 848 N N . LEU A 1 104 ? -7.846 -1.580 -19.891 1.00 64.25 104 LEU A N 1
ATOM 849 C CA . LEU A 1 104 ? -9.258 -1.218 -19.681 1.00 64.25 104 LEU A CA 1
ATOM 850 C C . LEU A 1 104 ? -9.477 0.234 -19.226 1.00 64.25 104 LEU A C 1
ATOM 852 O O . LEU A 1 104 ? -10.526 0.802 -19.505 1.00 64.25 104 LEU A O 1
ATOM 856 N N . PHE A 1 105 ? -8.505 0.841 -18.538 1.00 57.91 105 PHE A N 1
ATOM 857 C CA . PHE A 1 105 ? -8.622 2.215 -18.021 1.00 57.91 105 PHE A CA 1
ATOM 858 C C . PHE A 1 105 ? -7.942 3.268 -18.905 1.00 57.91 105 PHE A C 1
ATOM 860 O O . PHE A 1 105 ? -8.001 4.453 -18.587 1.00 57.91 105 PHE A O 1
ATOM 867 N N . ASN A 1 106 ? -7.287 2.845 -19.990 1.00 53.41 106 ASN A N 1
ATOM 868 C CA . ASN A 1 106 ? -6.524 3.723 -20.876 1.00 53.41 106 ASN A CA 1
ATOM 869 C C . ASN A 1 106 ? -7.181 3.951 -22.240 1.00 53.41 106 ASN A C 1
ATOM 871 O O . ASN A 1 106 ? -6.610 4.697 -23.037 1.00 53.41 106 ASN A O 1
ATOM 875 N N . GLU A 1 107 ? -8.345 3.360 -22.539 1.00 51.88 107 GLU A N 1
ATOM 876 C CA . GLU A 1 107 ? -9.119 3.861 -23.674 1.00 51.88 107 GLU A CA 1
ATOM 877 C C . GLU A 1 107 ? -9.707 5.222 -23.284 1.00 51.88 107 GLU A C 1
ATOM 879 O O . GLU A 1 107 ? -10.537 5.290 -22.373 1.00 51.88 107 GLU A O 1
ATOM 884 N N . PRO A 1 108 ? -9.270 6.328 -23.920 1.00 45.19 108 PRO A N 1
ATOM 885 C CA . PRO A 1 108 ? -9.972 7.583 -23.763 1.00 45.19 108 PRO A CA 1
ATOM 886 C C . PRO A 1 108 ? -11.388 7.314 -24.250 1.00 45.19 108 PRO A C 1
ATOM 888 O O . PRO A 1 108 ? -11.572 6.922 -25.403 1.00 45.19 108 PRO A O 1
ATOM 891 N N . ILE A 1 109 ? -12.368 7.492 -23.366 1.00 44.16 109 ILE A N 1
ATOM 892 C CA . ILE A 1 109 ? -13.771 7.567 -23.751 1.00 44.16 109 ILE A CA 1
ATOM 893 C C . ILE A 1 109 ? -13.825 8.675 -24.803 1.00 44.16 109 ILE A C 1
ATOM 895 O O . ILE A 1 109 ? -13.835 9.862 -24.478 1.00 44.16 109 ILE A O 1
ATOM 899 N N . LYS A 1 110 ? -13.780 8.296 -26.083 1.00 44.09 110 LYS A N 1
ATOM 900 C CA . LYS A 1 110 ? -14.272 9.137 -27.156 1.00 44.09 110 LYS A CA 1
ATOM 901 C C . LYS A 1 110 ? -15.766 9.174 -26.913 1.00 44.09 110 LYS A C 1
ATOM 903 O O . LYS A 1 110 ? -16.504 8.301 -27.352 1.00 44.09 110 LYS A O 1
ATOM 908 N N . VAL A 1 111 ? -16.179 10.145 -26.109 1.00 45.59 111 VAL A N 1
ATOM 909 C CA . VAL A 1 111 ? -17.524 10.692 -26.167 1.00 45.59 111 VAL A CA 1
ATOM 910 C C . VAL A 1 111 ? -17.635 11.258 -27.576 1.00 45.59 111 VAL A C 1
ATOM 912 O O . VAL A 1 111 ? -17.283 12.406 -27.829 1.00 45.59 111 VAL A O 1
ATOM 915 N N . ASP A 1 112 ? -17.996 10.395 -28.523 1.00 43.81 112 ASP A N 1
ATOM 916 C CA . ASP A 1 112 ? -18.620 10.851 -29.749 1.00 43.81 112 ASP A CA 1
ATOM 917 C C . ASP A 1 112 ? -19.909 11.531 -29.284 1.00 43.81 112 ASP A C 1
ATOM 919 O O . ASP A 1 112 ? -20.842 10.883 -28.804 1.00 43.81 112 ASP A O 1
ATOM 923 N N . GLU A 1 113 ? -19.888 12.863 -29.304 1.00 39.28 113 GLU A N 1
ATOM 924 C CA . GLU A 1 113 ? -21.070 13.682 -29.096 1.00 39.28 113 GLU A CA 1
ATOM 925 C C . GLU A 1 113 ? -22.181 13.191 -30.031 1.00 39.28 113 GLU A C 1
ATOM 927 O O . GLU A 1 113 ? -21.997 13.193 -31.255 1.00 39.28 113 GLU A O 1
ATOM 932 N N . PRO A 1 114 ? -23.365 12.832 -29.513 1.00 43.91 114 PRO A N 1
ATOM 933 C CA . PRO A 1 114 ? -24.542 12.858 -30.345 1.00 43.91 114 PRO A CA 1
ATOM 934 C C . PRO A 1 114 ? -24.868 14.335 -30.577 1.00 43.91 114 PRO A C 1
ATOM 936 O O . PRO A 1 114 ? -25.323 15.037 -29.674 1.00 43.91 114 PRO A O 1
ATOM 939 N N . LEU A 1 115 ? -24.605 14.805 -31.798 1.00 41.97 115 LEU A N 1
ATOM 940 C CA . LEU A 1 115 ? -25.185 16.026 -32.347 1.00 41.97 115 LEU A CA 1
ATOM 941 C C . LEU A 1 115 ? -26.704 15.973 -32.142 1.00 41.97 115 LEU A C 1
ATOM 943 O O . LEU A 1 115 ? -27.430 15.329 -32.899 1.00 41.97 115 LEU A O 1
ATOM 947 N N . LEU A 1 116 ? -27.171 16.653 -31.097 1.00 41.22 116 LEU A N 1
ATOM 948 C CA . LEU A 1 116 ? -28.567 17.001 -30.891 1.00 41.22 116 LEU A CA 1
ATOM 949 C C . LEU A 1 116 ? -28.968 17.998 -31.982 1.00 41.22 116 LEU A C 1
ATOM 951 O O . LEU A 1 116 ? -28.853 19.212 -31.816 1.00 41.22 116 LEU A O 1
ATOM 955 N N . SER A 1 117 ? -29.440 17.487 -33.119 1.00 40.69 117 SER A N 1
ATOM 956 C CA . SER A 1 117 ? -30.329 18.258 -33.977 1.00 40.69 117 SER A CA 1
ATOM 957 C C . SER A 1 117 ? -31.669 18.371 -33.257 1.00 40.69 117 SER A C 1
ATOM 959 O O . SER A 1 117 ? -32.402 17.388 -33.152 1.00 40.69 117 SER A O 1
ATOM 961 N N . MET A 1 118 ? -31.965 19.570 -32.754 1.00 51.34 118 MET A N 1
ATOM 962 C CA . MET A 1 118 ? -33.316 19.977 -32.380 1.00 51.34 118 MET A CA 1
ATOM 963 C C . MET A 1 118 ? -34.257 19.680 -33.551 1.00 51.34 118 MET A C 1
ATOM 965 O O . MET A 1 118 ? -34.076 20.235 -34.635 1.00 51.34 118 MET A O 1
ATOM 969 N N . HIS A 1 119 ? -35.224 18.797 -33.338 1.00 46.16 119 HIS A N 1
ATOM 970 C CA . HIS A 1 119 ? -36.505 18.826 -34.029 1.00 46.16 119 HIS A CA 1
ATOM 971 C C . HIS A 1 119 ? -37.570 18.836 -32.936 1.00 46.16 119 HIS A C 1
ATOM 973 O O . HIS A 1 119 ? -37.621 17.934 -32.099 1.00 46.16 119 HIS A O 1
ATOM 979 N N . ASP A 1 120 ? -38.314 19.938 -32.919 1.00 46.28 120 ASP A N 1
ATOM 980 C CA . ASP A 1 120 ? -39.638 20.056 -32.327 1.00 46.28 120 ASP A CA 1
ATOM 981 C C . ASP A 1 120 ? -40.613 19.067 -32.996 1.00 46.28 120 ASP A C 1
ATOM 983 O O . ASP A 1 120 ? -40.330 18.576 -34.089 1.00 46.28 120 ASP A O 1
ATOM 987 N N . ASP A 1 121 ? -41.743 18.847 -32.317 1.00 42.94 121 ASP A N 1
ATOM 988 C CA . ASP A 1 121 ? -42.956 18.076 -32.660 1.00 42.94 121 ASP A CA 1
ATOM 989 C C . ASP A 1 121 ? -43.133 16.863 -31.724 1.00 42.94 121 ASP A C 1
ATOM 991 O O . ASP A 1 121 ? -42.373 15.900 -31.760 1.00 42.94 121 ASP A O 1
ATOM 995 N N . ASP A 1 122 ? -43.909 17.005 -30.647 1.00 46.88 122 ASP A N 1
ATOM 996 C CA . ASP A 1 122 ? -45.380 16.879 -30.549 1.00 46.88 122 ASP A CA 1
ATOM 997 C C . ASP A 1 122 ? -45.820 15.414 -30.328 1.00 46.88 122 ASP A C 1
ATOM 999 O O . ASP A 1 122 ? -45.233 14.469 -30.842 1.00 46.88 122 ASP A O 1
ATOM 1003 N N . GLU A 1 123 ? -46.861 15.274 -29.509 1.00 36.81 123 GLU A N 1
ATOM 1004 C CA . GLU A 1 123 ? -47.596 14.068 -29.112 1.00 36.81 123 GLU A CA 1
ATOM 1005 C C . GLU A 1 123 ? -47.002 13.153 -28.018 1.00 36.81 123 GLU A C 1
ATOM 1007 O O . GLU A 1 123 ? -46.143 12.292 -28.205 1.00 36.81 123 GLU A O 1
ATOM 1012 N N . SER A 1 124 ? -47.611 13.287 -26.833 1.00 46.34 124 SER A N 1
ATOM 1013 C CA . SER A 1 124 ? -47.753 12.207 -25.846 1.00 46.34 124 SER A CA 1
ATOM 1014 C C . SER A 1 124 ? -48.532 11.027 -26.450 1.00 46.34 124 SER A C 1
ATOM 1016 O O . SER A 1 124 ? -49.409 11.240 -27.287 1.00 46.34 124 SER A O 1
ATOM 1018 N N . PRO A 1 125 ? -48.328 9.795 -25.953 1.00 51.62 125 PRO A N 1
ATOM 1019 C CA . PRO A 1 125 ? -49.321 9.333 -24.987 1.00 51.62 125 PRO A CA 1
ATOM 1020 C C . PRO A 1 125 ? -48.768 8.515 -23.812 1.00 51.62 125 PRO A C 1
ATOM 1022 O O . PRO A 1 125 ? -47.719 7.875 -23.858 1.00 51.62 125 PRO A O 1
ATOM 1025 N N . GLU A 1 126 ? -49.573 8.563 -22.755 1.00 50.28 126 GLU A N 1
ATOM 1026 C CA . GLU A 1 126 ? -49.608 7.706 -21.577 1.00 50.28 126 GLU A CA 1
ATOM 1027 C C . GLU A 1 126 ? -49.324 6.227 -21.878 1.00 50.28 126 GLU A C 1
ATOM 1029 O O . GLU A 1 126 ? -49.915 5.650 -22.788 1.00 50.28 126 GLU A O 1
ATOM 1034 N N . ASN A 1 127 ? -48.488 5.597 -21.045 1.00 37.84 127 ASN A N 1
ATOM 1035 C CA . ASN A 1 127 ? -48.675 4.214 -20.592 1.00 37.84 127 ASN A CA 1
ATOM 1036 C C . ASN A 1 127 ? -47.676 3.881 -19.473 1.00 37.84 127 ASN A C 1
ATOM 1038 O O . ASN A 1 127 ? -46.582 3.366 -19.705 1.00 37.84 127 ASN A O 1
ATOM 1042 N N . SER A 1 128 ? -48.082 4.162 -18.236 1.00 47.56 128 SER A N 1
ATOM 1043 C CA . SER A 1 128 ? -47.469 3.580 -17.040 1.00 47.56 128 SER A CA 1
ATOM 1044 C C . SER A 1 128 ? -48.012 2.158 -16.842 1.00 47.56 128 SER A C 1
ATOM 1046 O O . SER A 1 128 ? -49.234 1.992 -16.819 1.00 47.56 128 SER A O 1
ATOM 1048 N N . PRO A 1 129 ? -47.172 1.124 -16.665 1.00 59.28 129 PRO A N 1
ATOM 1049 C CA . PRO A 1 129 ? -47.650 -0.170 -16.200 1.00 59.28 129 PRO A CA 1
ATOM 1050 C C . PRO A 1 129 ? -47.931 -0.123 -14.683 1.00 59.28 129 PRO A C 1
ATOM 1052 O O . PRO A 1 129 ? -47.290 0.648 -13.965 1.00 59.28 129 PRO A O 1
ATOM 1055 N N . PRO A 1 130 ? -48.893 -0.918 -14.183 1.00 55.97 130 PRO A N 1
ATOM 1056 C CA . PRO A 1 130 ? -49.351 -0.837 -12.801 1.00 55.97 130 PRO A CA 1
ATOM 1057 C C . PRO A 1 130 ? -48.386 -1.498 -11.809 1.00 55.97 130 PRO A C 1
ATOM 1059 O O . PRO A 1 130 ? -47.829 -2.566 -12.067 1.00 55.97 130 PRO A O 1
ATOM 1062 N N . ASP A 1 131 ? -48.276 -0.865 -10.639 1.00 47.03 131 ASP A N 1
ATOM 1063 C CA . ASP A 1 131 ? -47.726 -1.414 -9.401 1.00 47.03 131 ASP A CA 1
ATOM 1064 C C . ASP A 1 131 ? -48.445 -2.718 -9.026 1.00 47.03 131 ASP A C 1
ATOM 1066 O O . ASP A 1 131 ? -49.640 -2.732 -8.716 1.00 47.03 131 ASP A O 1
ATOM 1070 N N . VAL A 1 132 ? -47.707 -3.827 -9.029 1.00 47.16 132 VAL A N 1
ATOM 1071 C CA . VAL A 1 132 ? -48.163 -5.093 -8.454 1.00 47.16 132 VAL A CA 1
ATOM 1072 C C . VAL A 1 132 ? -47.755 -5.108 -6.985 1.00 47.16 132 VAL A C 1
ATOM 1074 O O . VAL A 1 132 ? -46.629 -5.450 -6.630 1.00 47.16 132 VAL A O 1
ATOM 1077 N N . LEU A 1 133 ? -48.710 -4.737 -6.131 1.00 47.88 133 LEU A N 1
ATOM 1078 C CA . LEU A 1 133 ? -48.734 -5.067 -4.708 1.00 47.88 133 LEU A CA 1
ATOM 1079 C C . LEU A 1 133 ? -48.669 -6.591 -4.553 1.00 47.88 133 LEU A C 1
ATOM 1081 O O . LEU A 1 133 ? -49.642 -7.299 -4.811 1.00 47.88 133 LEU A O 1
ATOM 1085 N N . GLN A 1 134 ? -47.506 -7.095 -4.148 1.00 45.97 134 GLN A N 1
ATOM 1086 C CA . GLN A 1 134 ? -47.326 -8.488 -3.765 1.00 45.97 134 GLN A CA 1
ATOM 1087 C C . GLN A 1 134 ? -47.416 -8.579 -2.237 1.00 45.97 134 GLN A C 1
ATOM 1089 O O . GLN A 1 134 ? -46.449 -8.329 -1.518 1.00 45.97 134 GLN A O 1
ATOM 1094 N N . ASP A 1 135 ? -48.622 -8.891 -1.758 1.00 47.81 135 ASP A N 1
ATOM 1095 C CA . ASP A 1 135 ? -48.907 -9.254 -0.370 1.00 47.81 135 ASP A CA 1
ATOM 1096 C C . ASP A 1 135 ? -48.072 -10.476 0.042 1.00 47.81 135 ASP A C 1
ATOM 1098 O O . ASP A 1 135 ? -48.183 -11.561 -0.538 1.00 47.81 135 ASP A O 1
ATOM 1102 N N . PHE A 1 136 ? -47.248 -10.310 1.076 1.00 51.38 136 PHE A N 1
ATOM 1103 C CA . PHE A 1 136 ? -46.603 -11.420 1.773 1.00 51.38 136 PHE A CA 1
ATOM 1104 C C . PHE A 1 136 ? -47.560 -11.985 2.837 1.00 51.38 136 PHE A C 1
ATOM 1106 O O . PHE A 1 136 ? -48.070 -11.221 3.661 1.00 51.38 136 PHE A O 1
ATOM 1113 N N . PRO A 1 137 ? -47.794 -13.310 2.887 1.00 64.12 137 PRO A N 1
ATOM 1114 C CA . PRO A 1 137 ? -48.591 -13.916 3.945 1.00 64.12 137 PRO A CA 1
ATOM 1115 C C . PRO A 1 137 ? -47.833 -13.916 5.290 1.00 64.12 137 PRO A C 1
ATOM 1117 O O . PRO A 1 137 ? -46.610 -14.085 5.309 1.00 64.12 137 PRO A O 1
ATOM 1120 N N . PRO A 1 138 ? -48.532 -13.779 6.432 1.00 57.25 138 PRO A N 1
ATOM 1121 C CA . PRO A 1 138 ? -47.918 -13.880 7.750 1.00 57.25 138 PRO A CA 1
ATOM 1122 C C . PRO A 1 138 ? -47.499 -15.326 8.050 1.00 57.25 138 PRO A C 1
ATOM 1124 O O . PRO A 1 138 ? -48.309 -16.254 7.998 1.00 57.25 138 PRO A O 1
ATOM 1127 N N . SER A 1 139 ? -46.226 -15.512 8.397 1.00 47.59 139 SER A N 1
ATOM 1128 C CA . SER A 1 139 ? -45.703 -16.789 8.888 1.00 47.59 139 SER A CA 1
ATOM 1129 C C . SER A 1 139 ? -46.342 -17.189 10.229 1.00 47.59 139 SER A C 1
ATOM 1131 O O . SER A 1 139 ? -46.617 -16.326 11.069 1.00 47.59 139 SER A O 1
ATOM 1133 N N . PRO A 1 140 ? -46.565 -18.497 10.447 1.00 55.16 140 PRO A N 1
ATOM 1134 C CA . PRO A 1 140 ? -47.369 -19.018 11.541 1.00 55.16 140 PRO A CA 1
ATOM 1135 C C . PRO A 1 140 ? -46.686 -18.943 12.907 1.00 55.16 140 PRO A C 1
ATOM 1137 O O . PRO A 1 140 ? -45.488 -19.161 13.079 1.00 55.16 140 PRO A O 1
ATOM 1140 N N . THR A 1 141 ? -47.543 -18.684 13.885 1.00 43.72 141 THR A N 1
ATOM 1141 C CA . THR A 1 141 ? -47.361 -18.738 15.329 1.00 43.72 141 THR A CA 1
ATOM 1142 C C . THR A 1 141 ? -46.784 -20.086 15.775 1.00 43.72 141 THR A C 1
ATOM 1144 O O . THR A 1 141 ? -47.411 -21.129 15.592 1.00 43.72 141 THR A O 1
ATOM 1147 N N . SER A 1 142 ? -45.608 -20.070 16.403 1.00 48.06 142 SER A N 1
ATOM 1148 C CA . SER A 1 142 ? -45.073 -21.239 17.109 1.00 48.06 142 SER A CA 1
ATOM 1149 C C . SER A 1 142 ? -45.805 -21.442 18.445 1.00 48.06 142 SER A C 1
ATOM 1151 O O . SER A 1 142 ? -46.026 -20.467 19.169 1.00 48.06 142 SER A O 1
ATOM 1153 N N . PRO A 1 143 ? -46.178 -22.687 18.797 1.00 54.16 143 PRO A N 1
ATOM 1154 C CA . PRO A 1 143 ? -46.931 -22.996 20.003 1.00 54.16 143 PRO A CA 1
ATOM 1155 C C . PRO A 1 143 ? -46.053 -22.956 21.257 1.00 54.16 143 PRO A C 1
ATOM 1157 O O . PRO A 1 143 ? -44.878 -23.327 21.246 1.00 54.16 143 PRO A O 1
ATOM 1160 N N . GLY A 1 144 ? -46.668 -22.507 22.350 1.00 38.03 144 GLY A N 1
ATOM 1161 C CA . GLY A 1 144 ? -46.068 -22.429 23.672 1.00 38.03 144 GLY A CA 1
ATOM 1162 C C . GLY A 1 144 ? -45.662 -23.792 24.231 1.00 38.03 144 GLY A C 1
ATOM 1163 O O . GLY A 1 144 ? -46.402 -24.771 24.147 1.00 38.03 144 GLY A O 1
ATOM 1164 N N . PHE A 1 145 ? -44.490 -23.814 24.859 1.00 43.34 145 PHE A N 1
ATOM 1165 C CA . PHE A 1 145 ? -44.075 -24.882 25.758 1.00 43.34 145 PHE A CA 1
ATOM 1166 C C . PHE A 1 145 ? -44.646 -24.624 27.160 1.00 43.34 145 PHE A C 1
ATOM 1168 O O . PHE A 1 145 ? -44.396 -23.555 27.724 1.00 43.34 145 PHE A O 1
ATOM 1175 N N . PRO A 1 146 ? -45.387 -25.578 27.749 1.00 53.03 146 PRO A N 1
ATOM 1176 C CA . PRO A 1 146 ? -45.804 -25.500 29.134 1.00 53.03 146 PRO A CA 1
ATOM 1177 C C . PRO A 1 146 ? -44.742 -26.117 30.051 1.00 53.03 146 PRO A C 1
ATOM 1179 O O . PRO A 1 146 ? -44.250 -27.213 29.807 1.00 53.03 146 PRO A O 1
ATOM 1182 N N . GLY A 1 147 ? -44.469 -25.409 31.145 1.00 40.56 147 GLY A N 1
ATOM 1183 C CA . GLY A 1 147 ? -44.203 -25.997 32.454 1.00 40.56 147 GLY A CA 1
ATOM 1184 C C . GLY A 1 147 ? -42.919 -26.802 32.622 1.00 40.56 147 GLY A C 1
ATOM 1185 O O . GLY A 1 147 ? -42.907 -28.002 32.386 1.00 40.56 147 GLY A O 1
ATOM 1186 N N . LEU A 1 148 ? -41.922 -26.190 33.263 1.00 43.19 148 LEU A N 1
ATOM 1187 C CA . LEU A 1 148 ? -41.223 -26.883 34.340 1.00 43.19 148 LEU A CA 1
ATOM 1188 C C . LEU A 1 148 ? -41.159 -25.989 35.576 1.00 43.19 148 LEU A C 1
ATOM 1190 O O . LEU A 1 148 ? -40.702 -24.849 35.567 1.00 43.19 148 LEU A O 1
ATOM 1194 N N . THR A 1 149 ? -41.743 -26.560 36.614 1.00 39.25 149 THR A N 1
ATOM 1195 C CA . THR A 1 149 ? -41.934 -26.086 37.969 1.00 39.25 149 THR A CA 1
ATOM 1196 C C . THR A 1 149 ? -40.623 -25.979 38.739 1.00 39.25 149 THR A C 1
ATOM 1198 O O . THR A 1 149 ? -39.706 -26.778 38.571 1.00 39.25 149 THR A O 1
ATOM 1201 N N . TYR A 1 150 ? -40.616 -24.994 39.631 1.00 42.28 150 TYR A N 1
ATOM 1202 C CA . TYR A 1 150 ? -39.673 -24.747 40.714 1.00 42.28 150 TYR A CA 1
ATOM 1203 C C . TYR A 1 150 ? -39.209 -25.997 41.480 1.00 42.28 150 TYR A C 1
ATOM 1205 O O . TYR A 1 150 ? -40.025 -26.834 41.860 1.00 42.28 150 TYR A O 1
ATOM 1213 N N . SER A 1 151 ? -37.936 -25.977 41.884 1.00 42.88 151 SER A N 1
ATOM 1214 C CA . SER A 1 151 ? -37.476 -26.540 43.159 1.00 42.88 151 SER A CA 1
ATOM 1215 C C . SER A 1 151 ? -36.602 -25.503 43.882 1.00 42.88 151 SER A C 1
ATOM 1217 O O . SER A 1 151 ? -35.621 -25.039 43.299 1.00 42.88 151 SER A O 1
ATOM 1219 N N . PRO A 1 152 ? -36.938 -25.116 45.127 1.00 65.69 152 PRO A N 1
ATOM 1220 C CA . PRO A 1 152 ? -36.130 -24.228 45.956 1.00 65.69 152 PRO A CA 1
ATOM 1221 C C . PRO A 1 152 ? -35.302 -25.034 46.967 1.00 65.69 152 PRO A C 1
ATOM 1223 O O . PRO A 1 152 ? -35.854 -25.951 47.563 1.00 65.69 152 PRO A O 1
ATOM 1226 N N . SER A 1 153 ? -34.034 -24.661 47.202 1.00 40.53 153 SER A N 1
ATOM 1227 C CA . SER A 1 153 ? -33.421 -24.571 48.549 1.00 40.53 153 SER A CA 1
ATOM 1228 C C . SER A 1 153 ? -31.881 -24.514 48.531 1.00 40.53 153 SER A C 1
ATOM 1230 O O . SER A 1 153 ? -31.236 -25.501 48.187 1.00 40.53 153 SER A O 1
ATOM 1232 N N . SER A 1 154 ? -31.364 -23.402 49.077 1.00 43.94 154 SER A N 1
ATOM 1233 C CA . SER A 1 154 ? -30.127 -23.254 49.881 1.00 43.94 154 SER A CA 1
ATOM 1234 C C . SER A 1 154 ? -28.743 -23.274 49.200 1.00 43.94 154 SER A C 1
ATOM 1236 O O . SER A 1 154 ? -28.588 -23.912 48.165 1.00 43.94 154 SER A O 1
ATOM 1238 N N . PRO A 1 155 ? -27.688 -22.699 49.831 1.00 54.28 155 PRO A N 1
ATOM 1239 C CA . PRO A 1 155 ? -27.640 -21.712 50.921 1.00 54.28 155 PRO A CA 1
ATOM 1240 C C . PRO A 1 155 ? -26.973 -20.380 50.509 1.00 54.28 155 PRO A C 1
ATOM 1242 O O . PRO A 1 155 ? -26.214 -20.294 49.549 1.00 54.28 155 PRO A O 1
ATOM 1245 N N . GLN A 1 156 ? -27.267 -19.333 51.283 1.00 48.12 156 GLN A N 1
ATOM 1246 C CA . GLN A 1 156 ? -26.605 -18.032 51.223 1.00 48.12 156 GLN A CA 1
ATOM 1247 C C . GLN A 1 156 ? -25.111 -18.173 51.550 1.00 48.12 156 GLN A C 1
ATOM 1249 O O . GLN A 1 156 ? -24.754 -18.379 52.708 1.00 48.12 156 GLN A O 1
ATOM 1254 N N . GLU A 1 157 ? -24.251 -17.988 50.552 1.00 42.19 157 GLU A N 1
ATOM 1255 C CA . GLU A 1 157 ? -22.894 -17.496 50.777 1.00 42.19 157 GLU A CA 1
ATOM 1256 C C . GLU A 1 157 ? -22.870 -15.993 50.497 1.00 42.19 157 GLU A C 1
ATOM 1258 O O . GLU A 1 157 ? -23.309 -15.499 49.458 1.00 42.19 157 GLU A O 1
ATOM 1263 N N . SER A 1 158 ? -22.402 -15.262 51.499 1.00 52.91 158 SER A N 1
ATOM 1264 C CA . SER A 1 158 ? -22.187 -13.824 51.511 1.00 52.91 158 SER A CA 1
ATOM 1265 C C . SER A 1 158 ? -21.158 -13.414 50.452 1.00 52.91 158 SER A C 1
ATOM 1267 O O . SER A 1 158 ? -19.954 -13.461 50.699 1.00 52.91 158 SER A O 1
ATOM 1269 N N . LEU A 1 159 ? -21.644 -12.994 49.282 1.00 46.53 159 LEU A N 1
ATOM 1270 C CA . LEU A 1 159 ? -20.879 -12.254 48.279 1.00 46.53 159 LEU A CA 1
ATOM 1271 C C . LEU A 1 159 ? -20.853 -10.774 48.662 1.00 46.53 159 LEU A C 1
ATOM 1273 O O . LEU A 1 159 ? -21.732 -9.993 48.297 1.00 46.53 159 LEU A O 1
ATOM 1277 N N . SER A 1 160 ? -19.831 -10.402 49.419 1.00 53.75 160 SER A N 1
ATOM 1278 C CA . SER A 1 160 ? -19.441 -9.010 49.580 1.00 53.75 160 SER A CA 1
ATOM 1279 C C . SER A 1 160 ? -18.770 -8.534 48.287 1.00 53.75 160 SER A C 1
ATOM 1281 O O . SER A 1 160 ? -17.732 -9.058 47.896 1.00 53.75 160 SER A O 1
ATOM 1283 N N . GLU A 1 161 ? -19.356 -7.510 47.667 1.00 52.09 161 GLU A N 1
ATOM 1284 C CA . GLU A 1 161 ? -18.601 -6.416 47.041 1.00 52.09 161 GLU A CA 1
ATOM 1285 C C . GLU A 1 161 ? -17.737 -6.769 45.809 1.00 52.09 161 GLU A C 1
ATOM 1287 O O . GLU A 1 161 ? -16.509 -6.766 45.832 1.00 52.09 161 GLU A O 1
ATOM 1292 N N . LEU A 1 162 ? -18.400 -6.992 44.672 1.00 50.53 162 LEU A N 1
ATOM 1293 C CA . LEU A 1 162 ? -17.786 -6.910 43.341 1.00 50.53 162 LEU A CA 1
ATOM 1294 C C . LEU A 1 162 ? -18.687 -6.073 42.423 1.00 50.53 162 LEU A C 1
ATOM 1296 O O . LEU A 1 162 ? -19.200 -6.537 41.411 1.00 50.53 162 LEU A O 1
ATOM 1300 N N . ASP A 1 163 ? -18.882 -4.808 42.801 1.00 49.62 163 ASP A N 1
ATOM 1301 C CA . ASP A 1 163 ? -19.603 -3.797 42.015 1.00 49.62 163 ASP A CA 1
ATOM 1302 C C . ASP A 1 163 ? -18.698 -3.219 40.909 1.00 49.62 163 ASP A C 1
ATOM 1304 O O . ASP A 1 163 ? -18.454 -2.019 40.795 1.00 49.62 163 ASP A O 1
ATOM 1308 N N . SER A 1 164 ? -18.097 -4.111 40.116 1.00 58.94 164 SER A N 1
ATOM 1309 C CA . SER A 1 164 ? -17.449 -3.717 38.867 1.00 58.94 164 SER A CA 1
ATOM 1310 C C . SER A 1 164 ? -18.527 -3.678 37.786 1.00 58.94 164 SER A C 1
ATOM 1312 O O . SER A 1 164 ? -19.139 -4.719 37.531 1.00 58.94 164 SER A O 1
ATOM 1314 N N . PRO A 1 165 ? -18.780 -2.528 37.134 1.00 64.69 165 PRO A N 1
ATOM 1315 C CA . PRO A 1 165 ? -19.774 -2.450 36.071 1.00 64.69 165 PRO A CA 1
ATOM 1316 C C . PRO A 1 165 ? -19.459 -3.500 34.994 1.00 64.69 165 PRO A C 1
ATOM 1318 O O . PRO A 1 165 ? -18.277 -3.735 34.713 1.00 64.69 165 PRO A O 1
ATOM 1321 N N . PRO A 1 166 ? -20.481 -4.147 34.396 1.00 63.91 166 PRO A N 1
ATOM 1322 C CA . PRO A 1 166 ? -20.282 -5.190 33.399 1.00 63.91 166 PRO A CA 1
ATOM 1323 C C . PRO A 1 166 ? -19.379 -4.643 32.297 1.00 63.91 166 PRO A C 1
ATOM 1325 O O . PRO A 1 166 ? -19.757 -3.711 31.584 1.00 63.91 166 PRO A O 1
ATOM 1328 N N . GLN A 1 167 ? -18.162 -5.187 32.192 1.00 50.97 167 GLN A N 1
ATOM 1329 C CA . GLN A 1 167 ? -17.240 -4.820 31.126 1.00 50.97 167 GLN A CA 1
ATOM 1330 C C . GLN A 1 167 ? -17.950 -5.108 29.808 1.00 50.97 167 GLN A C 1
ATOM 1332 O O . GLN A 1 167 ? -18.275 -6.251 29.483 1.00 50.97 167 GLN A O 1
ATOM 1337 N N . THR A 1 168 ? -18.282 -4.040 29.096 1.00 52.53 168 THR A N 1
ATOM 1338 C CA . THR A 1 168 ? -19.107 -4.086 27.902 1.00 52.53 168 THR A CA 1
ATOM 1339 C C . THR A 1 168 ? -18.412 -4.947 26.849 1.00 52.53 168 THR A C 1
ATOM 1341 O O . THR A 1 168 ? -17.288 -4.675 26.421 1.00 52.53 168 THR A O 1
ATOM 1344 N N . LEU A 1 169 ? -19.094 -6.013 26.416 1.00 64.25 169 LEU A N 1
ATOM 1345 C CA . LEU A 1 169 ? -18.612 -6.978 25.417 1.00 64.25 169 LEU A CA 1
ATOM 13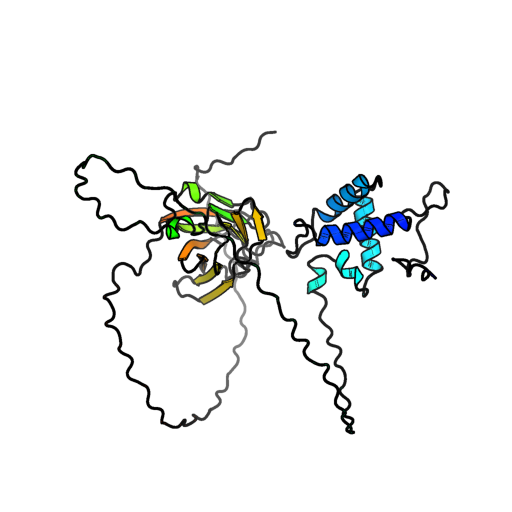46 C C . LEU A 1 169 ? -18.216 -6.327 24.076 1.00 64.25 169 LEU A C 1
ATOM 1348 O O . LEU A 1 169 ? -17.560 -6.961 23.254 1.00 64.25 169 LEU A O 1
ATOM 1352 N N . SER A 1 170 ? -18.555 -5.052 23.869 1.00 62.88 170 SER A N 1
ATOM 1353 C CA . SER A 1 170 ? -18.196 -4.231 22.710 1.00 62.88 170 SER A CA 1
ATOM 1354 C C . SER A 1 170 ? -16.685 -4.154 22.442 1.00 62.88 170 SER A C 1
ATOM 1356 O O . SER A 1 170 ? -16.280 -3.997 21.293 1.00 62.88 170 SER A O 1
ATOM 1358 N N . SER A 1 171 ? -15.839 -4.314 23.468 1.00 61.31 171 SER A N 1
ATOM 1359 C CA . SER A 1 171 ? -14.372 -4.304 23.314 1.00 61.31 171 SER A CA 1
ATOM 1360 C C . SER A 1 171 ? -13.834 -5.517 22.536 1.00 61.31 171 SER A C 1
ATOM 1362 O O . SER A 1 171 ? -12.843 -5.413 21.815 1.00 61.31 171 SER A O 1
ATOM 1364 N N . LEU A 1 172 ? -14.513 -6.669 22.606 1.00 68.81 172 LEU A N 1
ATOM 1365 C CA . LEU A 1 172 ? -14.030 -7.915 21.993 1.00 68.81 172 LEU A CA 1
ATOM 1366 C C . LEU A 1 172 ? -14.164 -7.944 20.467 1.00 68.81 172 LEU A C 1
ATOM 1368 O O . LEU A 1 172 ? -13.677 -8.881 19.827 1.00 68.81 172 LEU A O 1
ATOM 1372 N N . TYR A 1 173 ? -14.831 -6.950 19.880 1.00 80.06 173 TYR A N 1
ATOM 1373 C CA . TYR A 1 173 ? -15.163 -6.937 18.459 1.00 80.06 173 TYR A CA 1
ATOM 1374 C C . TYR A 1 173 ? -14.385 -5.918 17.642 1.00 80.06 173 TYR A C 1
ATOM 1376 O O . TYR A 1 173 ? -14.456 -5.975 16.416 1.00 80.06 173 TYR A O 1
ATOM 1384 N N . THR A 1 174 ? -13.608 -5.026 18.258 1.00 88.44 174 THR A N 1
ATOM 1385 C CA . THR A 1 174 ? -12.943 -3.995 17.464 1.00 88.44 174 THR A CA 1
ATOM 1386 C C . THR A 1 174 ? -11.721 -4.536 16.731 1.00 88.44 174 THR A C 1
ATOM 1388 O O . THR A 1 174 ? -10.814 -5.115 17.326 1.00 88.44 174 THR A O 1
ATOM 1391 N N . SER A 1 175 ? -11.694 -4.323 15.416 1.00 92.62 175 SER A N 1
ATOM 1392 C CA . SER A 1 175 ? -10.570 -4.721 14.575 1.00 92.62 175 SER A CA 1
ATOM 1393 C C . SER A 1 175 ? -9.310 -3.922 14.922 1.00 92.62 175 SER A C 1
ATOM 1395 O O . SER A 1 175 ? -9.356 -2.701 15.103 1.00 92.62 175 SER A O 1
ATOM 1397 N N . HIS A 1 176 ? -8.166 -4.602 15.007 1.00 95.00 176 HIS A N 1
ATOM 1398 C CA . HIS A 1 176 ? -6.854 -3.994 15.216 1.00 95.00 176 HIS A CA 1
ATOM 1399 C C . HIS A 1 176 ? -5.871 -4.414 14.124 1.00 95.00 176 HIS A C 1
ATOM 1401 O O . HIS A 1 176 ? -6.054 -5.430 13.454 1.00 95.00 176 HIS A O 1
ATOM 1407 N N . ALA A 1 177 ? -4.818 -3.621 13.938 1.00 96.62 177 ALA A N 1
ATOM 1408 C CA . ALA A 1 177 ? -3.763 -3.936 12.986 1.00 96.62 177 ALA A CA 1
ATOM 1409 C C . ALA A 1 177 ? -2.818 -4.993 13.569 1.00 96.62 177 ALA A C 1
ATOM 1411 O O . ALA A 1 177 ? -2.224 -4.776 14.621 1.00 96.62 177 ALA A O 1
ATOM 1412 N N . THR A 1 178 ? -2.673 -6.111 12.858 1.00 97.19 178 THR A N 1
ATOM 1413 C CA . THR A 1 178 ? -1.847 -7.272 13.238 1.00 97.19 178 THR A CA 1
ATOM 1414 C C . THR A 1 178 ? -0.501 -7.275 12.526 1.00 97.19 178 THR A C 1
ATOM 1416 O O . THR A 1 178 ? 0.513 -7.685 13.086 1.00 97.19 178 THR A O 1
ATOM 1419 N N . ARG A 1 179 ? -0.448 -6.776 11.286 1.00 97.81 179 ARG A N 1
ATOM 1420 C CA . ARG A 1 179 ? 0.792 -6.663 10.508 1.00 97.81 179 ARG A CA 1
ATOM 1421 C C . ARG A 1 179 ? 0.785 -5.409 9.651 1.00 97.81 179 ARG A C 1
ATOM 1423 O O . ARG A 1 179 ? -0.231 -5.050 9.068 1.00 97.81 179 ARG A O 1
ATOM 1430 N N . PHE A 1 180 ? 1.947 -4.786 9.537 1.00 98.12 180 PHE A N 1
ATOM 1431 C CA . PHE A 1 180 ? 2.215 -3.711 8.592 1.00 98.12 180 PHE A CA 1
ATOM 1432 C C . PHE A 1 180 ? 3.328 -4.141 7.637 1.00 98.12 180 PHE A C 1
ATOM 1434 O O . PHE A 1 180 ? 4.324 -4.719 8.077 1.00 98.12 180 PHE A O 1
ATOM 1441 N N . THR A 1 181 ? 3.173 -3.851 6.348 1.00 98.50 181 THR A N 1
ATOM 1442 C CA . THR A 1 181 ? 4.163 -4.167 5.314 1.00 98.50 181 THR A CA 1
ATOM 1443 C C . THR A 1 181 ? 4.395 -2.952 4.422 1.00 98.50 181 THR A C 1
ATOM 1445 O O . THR A 1 181 ? 3.444 -2.301 4.005 1.00 98.50 181 THR A O 1
ATOM 1448 N N . LEU A 1 182 ? 5.657 -2.665 4.105 1.00 98.44 182 LEU A N 1
ATOM 1449 C CA . LEU A 1 182 ? 6.078 -1.597 3.205 1.00 98.44 182 LEU A CA 1
ATOM 1450 C C . LEU A 1 182 ? 6.908 -2.186 2.057 1.00 98.44 182 LEU A C 1
ATOM 1452 O O . LEU A 1 182 ? 7.807 -3.004 2.271 1.00 98.44 182 LEU A O 1
ATOM 1456 N N . LEU A 1 183 ? 6.586 -1.777 0.836 1.00 98.12 183 LEU A N 1
ATOM 1457 C CA . LEU A 1 183 ? 7.131 -2.309 -0.412 1.00 98.12 183 LEU A CA 1
ATOM 1458 C C . LEU A 1 183 ? 7.612 -1.157 -1.295 1.00 98.12 183 LEU A C 1
ATOM 1460 O O . LEU A 1 183 ? 7.024 -0.081 -1.283 1.00 98.12 183 LEU A O 1
ATOM 1464 N N . ALA A 1 184 ? 8.658 -1.390 -2.076 1.00 97.56 184 ALA A N 1
ATOM 1465 C CA . ALA A 1 184 ? 9.127 -0.485 -3.118 1.00 97.56 184 ALA A CA 1
ATOM 1466 C C . ALA A 1 184 ? 9.849 -1.301 -4.192 1.00 97.56 184 ALA A C 1
ATOM 1468 O O . ALA A 1 184 ? 10.384 -2.378 -3.911 1.00 97.56 184 ALA A O 1
ATOM 1469 N N . ASP A 1 185 ? 9.884 -0.790 -5.417 1.00 95.69 185 ASP A N 1
ATOM 1470 C CA . ASP A 1 185 ? 10.541 -1.486 -6.519 1.00 95.69 185 ASP A CA 1
ATOM 1471 C C . ASP A 1 185 ? 12.052 -1.604 -6.288 1.00 95.69 185 ASP A C 1
ATOM 1473 O O . ASP A 1 185 ? 12.751 -0.621 -6.052 1.00 95.69 185 ASP A O 1
ATOM 1477 N N . GLY A 1 186 ? 12.559 -2.839 -6.349 1.00 93.56 186 GLY A N 1
ATOM 1478 C CA . GLY A 1 186 ? 13.960 -3.161 -6.061 1.00 93.56 186 GLY A CA 1
ATOM 1479 C C . GLY A 1 186 ? 14.293 -3.337 -4.573 1.00 93.56 186 GLY A C 1
ATOM 1480 O O . GLY A 1 186 ? 15.438 -3.644 -4.253 1.00 93.56 186 GLY A O 1
ATOM 1481 N N . MET A 1 187 ? 13.321 -3.192 -3.667 1.00 94.94 187 MET A N 1
ATOM 1482 C CA . MET A 1 187 ? 13.499 -3.401 -2.228 1.00 94.94 187 MET A CA 1
ATOM 1483 C C . MET A 1 187 ? 12.920 -4.749 -1.778 1.00 94.94 187 MET A C 1
ATOM 1485 O O . MET A 1 187 ? 11.880 -5.194 -2.264 1.00 94.94 187 MET A O 1
ATOM 1489 N N . ALA A 1 188 ? 13.563 -5.388 -0.799 1.00 95.88 188 ALA A N 1
ATOM 1490 C CA . ALA A 1 188 ? 12.963 -6.516 -0.091 1.00 95.88 188 ALA A CA 1
ATOM 1491 C C . ALA A 1 188 ? 11.770 -6.039 0.768 1.00 95.88 188 ALA A C 1
ATOM 1493 O O . ALA A 1 188 ? 11.890 -5.013 1.437 1.00 95.88 188 ALA A O 1
ATOM 1494 N N . PRO A 1 189 ? 10.636 -6.763 0.810 1.00 97.56 189 PRO A N 1
ATOM 1495 C CA . PRO A 1 189 ? 9.494 -6.373 1.632 1.00 97.56 189 PRO A CA 1
ATOM 1496 C C . PRO A 1 189 ? 9.880 -6.131 3.094 1.00 97.56 189 PRO A C 1
ATOM 1498 O O . PRO A 1 189 ? 10.377 -7.029 3.773 1.00 97.56 189 PRO A O 1
ATOM 1501 N N . PHE A 1 190 ? 9.607 -4.930 3.598 1.00 98.19 190 PHE A N 1
ATOM 1502 C CA . PHE A 1 190 ? 9.754 -4.613 5.013 1.00 98.19 190 PHE A CA 1
ATOM 1503 C C . PHE A 1 190 ? 8.444 -4.959 5.718 1.00 98.19 190 PHE A C 1
ATOM 1505 O O . PHE A 1 190 ? 7.389 -4.506 5.291 1.00 98.19 190 PHE A O 1
ATOM 1512 N N . SER A 1 191 ? 8.472 -5.780 6.767 1.00 98.12 191 SER A N 1
ATOM 1513 C CA . SER A 1 191 ? 7.258 -6.178 7.492 1.00 98.12 191 SER A CA 1
ATOM 1514 C C . SER A 1 191 ? 7.461 -6.135 8.998 1.00 98.12 191 SER A C 1
ATOM 1516 O O . SER A 1 191 ? 8.491 -6.575 9.503 1.00 98.12 191 SER A O 1
ATOM 1518 N N . VAL A 1 192 ? 6.447 -5.648 9.708 1.00 97.69 192 VAL A N 1
ATOM 1519 C CA . VAL A 1 192 ? 6.407 -5.569 11.169 1.00 97.69 192 VAL A CA 1
ATOM 1520 C C . VAL A 1 192 ? 5.171 -6.302 11.671 1.00 97.69 192 VAL A C 1
ATOM 152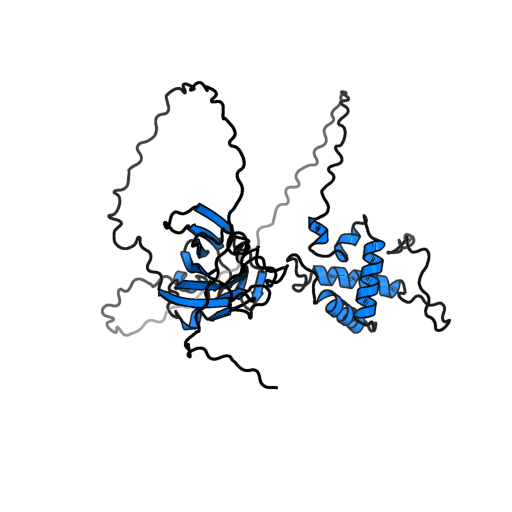2 O O . VAL A 1 192 ? 4.052 -6.049 11.226 1.00 97.69 192 VAL A O 1
ATOM 1525 N N . ASP A 1 193 ? 5.394 -7.224 12.600 1.00 97.50 193 ASP A N 1
ATOM 1526 C CA . ASP A 1 193 ? 4.355 -7.966 13.307 1.00 97.50 193 ASP A CA 1
ATOM 1527 C C . ASP A 1 193 ? 3.897 -7.139 14.517 1.00 97.50 193 ASP A C 1
ATOM 1529 O O . ASP A 1 193 ? 4.643 -6.965 15.482 1.00 97.50 193 ASP A O 1
ATOM 1533 N N . LEU A 1 194 ? 2.710 -6.545 14.414 1.00 96.69 194 LEU A N 1
ATOM 1534 C CA . LEU A 1 194 ? 2.194 -5.570 15.373 1.00 96.69 194 LEU A CA 1
ATOM 1535 C C . LEU A 1 194 ? 1.674 -6.247 16.644 1.00 96.69 194 LEU A C 1
ATOM 1537 O O . LEU A 1 194 ? 1.814 -5.680 17.730 1.00 96.69 194 LEU A O 1
ATOM 1541 N N . ASP A 1 195 ? 1.174 -7.481 16.528 1.00 95.69 195 ASP A N 1
ATOM 1542 C CA . ASP A 1 195 ? 0.695 -8.275 17.665 1.00 95.69 195 ASP A CA 1
ATOM 1543 C C . ASP A 1 195 ? 1.827 -8.559 18.662 1.00 95.69 195 ASP A C 1
ATOM 1545 O O . ASP A 1 195 ? 1.624 -8.544 19.877 1.00 95.69 195 ASP A O 1
ATOM 1549 N N . LYS A 1 196 ? 3.058 -8.730 18.163 1.00 95.31 196 LYS A N 1
ATOM 1550 C CA . LYS A 1 196 ? 4.250 -8.923 19.006 1.00 95.31 196 LYS A CA 1
ATOM 1551 C C . LYS A 1 196 ? 4.693 -7.660 19.743 1.00 95.31 196 LYS A C 1
ATOM 1553 O O . LYS A 1 196 ? 5.391 -7.765 20.748 1.00 95.31 196 LYS A O 1
ATOM 1558 N N . LEU A 1 197 ? 4.328 -6.476 19.249 1.00 94.50 197 LEU A N 1
ATOM 1559 C CA . LEU A 1 197 ? 4.760 -5.191 19.809 1.00 94.50 197 LEU A CA 1
ATOM 1560 C C . LEU A 1 197 ? 3.738 -4.586 20.779 1.00 94.50 197 LEU A C 1
ATOM 1562 O O . LEU A 1 197 ? 4.120 -3.840 21.682 1.00 94.50 197 LEU A O 1
ATOM 1566 N N . SER A 1 198 ? 2.447 -4.884 20.605 1.00 91.81 198 SER A N 1
ATOM 1567 C CA . SER A 1 198 ? 1.368 -4.353 21.444 1.00 91.81 198 SER A CA 1
ATOM 1568 C C . SER A 1 198 ? 0.252 -5.383 21.629 1.00 91.81 198 SER A C 1
ATOM 1570 O O . SER A 1 198 ? -0.780 -5.302 20.963 1.00 91.81 198 SER A O 1
ATOM 1572 N N . PRO A 1 199 ? 0.393 -6.318 22.586 1.00 83.44 199 PRO A N 1
ATOM 1573 C CA . PRO A 1 199 ? -0.671 -7.278 22.881 1.00 83.44 199 PRO A CA 1
ATOM 1574 C C . PRO A 1 199 ? -1.926 -6.602 23.459 1.00 83.44 199 PRO A C 1
ATOM 1576 O O . PRO A 1 199 ? -3.002 -7.185 23.471 1.00 83.44 199 PRO A O 1
ATOM 1579 N N . THR A 1 200 ? -1.809 -5.357 23.935 1.00 81.81 200 THR A N 1
ATOM 1580 C CA . THR A 1 200 ? -2.873 -4.628 24.641 1.00 81.81 200 THR A CA 1
ATOM 1581 C C . THR A 1 200 ? -3.843 -3.884 23.716 1.00 81.81 200 THR A C 1
ATOM 1583 O O . THR A 1 200 ? -4.497 -2.950 24.174 1.00 81.81 200 THR A O 1
ATOM 1586 N N . LEU A 1 201 ? -3.900 -4.221 22.417 1.00 86.69 201 LEU A N 1
ATOM 1587 C CA . LEU A 1 201 ? -4.735 -3.566 21.385 1.00 86.69 201 LEU A CA 1
ATOM 1588 C C . LEU A 1 201 ? -4.561 -2.037 21.290 1.00 86.69 201 LEU A C 1
ATOM 1590 O O . LEU A 1 201 ? -5.355 -1.339 20.655 1.00 86.69 201 LEU A O 1
ATOM 1594 N N . SER A 1 202 ? -3.525 -1.498 21.936 1.00 91.00 202 SER A N 1
ATOM 1595 C CA . SER A 1 202 ? -3.281 -0.065 22.003 1.00 91.00 202 SER A CA 1
ATOM 1596 C C . SER A 1 202 ? -2.724 0.396 20.661 1.00 91.00 202 SER A C 1
ATOM 1598 O O . SER A 1 202 ? -1.844 -0.294 20.129 1.00 91.00 202 SER A O 1
ATOM 1600 N N . PRO A 1 203 ? -3.174 1.545 20.124 1.00 94.12 203 PRO A N 1
ATOM 1601 C CA . PRO A 1 203 ? -2.693 2.002 18.834 1.00 94.12 203 PRO A CA 1
ATOM 1602 C C . PRO A 1 203 ? -1.189 2.257 18.906 1.00 94.12 203 PRO A C 1
ATOM 1604 O O . PRO A 1 203 ? -0.655 2.629 19.954 1.00 94.12 203 PRO A O 1
ATOM 1607 N N . LEU A 1 204 ? -0.493 2.031 17.801 1.00 96.50 204 LEU A N 1
ATOM 1608 C CA . LEU A 1 204 ? 0.959 2.154 17.734 1.00 96.50 204 LEU A CA 1
ATOM 1609 C C . LEU A 1 204 ? 1.362 3.332 16.858 1.00 96.50 204 LEU A C 1
ATOM 1611 O O . LEU A 1 204 ? 0.714 3.615 15.853 1.00 96.50 204 LEU A O 1
ATOM 1615 N N . VAL A 1 205 ? 2.456 3.988 17.231 1.00 97.69 205 VAL A N 1
ATOM 1616 C CA . VAL A 1 205 ? 3.144 4.971 16.395 1.00 97.69 205 VAL A CA 1
ATOM 1617 C C . VAL A 1 205 ? 4.485 4.395 15.985 1.00 97.69 205 VAL A C 1
ATOM 1619 O O . VAL A 1 205 ? 5.276 4.035 16.855 1.00 97.69 205 VAL A O 1
ATOM 1622 N N . PHE A 1 206 ? 4.758 4.350 14.688 1.00 98.06 206 PHE A N 1
ATOM 1623 C CA . PHE A 1 206 ? 6.057 3.974 14.142 1.00 98.06 206 PHE A CA 1
ATOM 1624 C C . PHE A 1 206 ? 6.731 5.174 13.507 1.00 98.06 206 PHE A C 1
ATOM 1626 O O . PHE A 1 206 ? 6.088 5.950 12.803 1.00 98.06 206 PHE A O 1
ATOM 1633 N N . ARG A 1 207 ? 8.042 5.281 13.706 1.00 98.31 207 ARG A N 1
ATOM 1634 C CA . ARG A 1 207 ? 8.900 6.210 12.981 1.00 98.31 207 ARG A CA 1
ATOM 1635 C C . ARG A 1 207 ? 9.832 5.404 12.088 1.00 98.31 207 ARG A C 1
ATOM 1637 O O . ARG A 1 207 ? 10.613 4.584 12.572 1.00 98.31 207 ARG A O 1
ATOM 1644 N N . LEU A 1 208 ? 9.715 5.614 10.788 1.00 98.31 208 LEU A N 1
ATOM 1645 C CA . LEU A 1 208 ? 10.418 4.890 9.739 1.00 98.31 208 LEU A CA 1
ATOM 1646 C C . LEU A 1 208 ? 11.282 5.883 8.968 1.00 98.31 208 LEU A C 1
ATOM 1648 O O . LEU A 1 208 ? 10.807 6.950 8.590 1.00 98.31 208 LEU A O 1
ATOM 1652 N N . ARG A 1 209 ? 12.535 5.531 8.702 1.00 97.62 209 ARG A N 1
ATOM 1653 C CA . ARG A 1 209 ? 13.398 6.267 7.779 1.00 97.62 209 ARG A CA 1
ATOM 1654 C C . ARG A 1 209 ? 13.382 5.561 6.434 1.00 97.62 209 ARG A C 1
ATOM 1656 O O . ARG A 1 209 ? 13.660 4.365 6.366 1.00 97.62 209 ARG A O 1
ATOM 1663 N N . LEU A 1 210 ? 13.033 6.298 5.389 1.00 97.31 210 LEU A N 1
ATOM 1664 C CA . LEU A 1 210 ? 12.883 5.790 4.033 1.00 97.31 210 LEU A CA 1
ATOM 1665 C C . LEU A 1 210 ? 14.003 6.343 3.164 1.00 97.31 210 LEU A C 1
ATOM 1667 O O . LEU A 1 210 ? 14.009 7.535 2.865 1.00 97.31 210 LEU A O 1
ATOM 1671 N N . ALA A 1 211 ? 14.929 5.489 2.743 1.00 95.69 211 ALA A N 1
ATOM 1672 C CA . ALA A 1 211 ? 15.940 5.878 1.773 1.00 95.69 211 ALA A CA 1
ATOM 1673 C C . ALA A 1 211 ? 15.384 5.695 0.360 1.00 95.69 211 ALA A C 1
ATOM 1675 O O . ALA A 1 211 ? 14.994 4.586 -0.014 1.00 95.69 211 ALA A O 1
ATOM 1676 N N . ILE A 1 212 ? 15.346 6.770 -0.426 1.00 95.31 212 ILE A N 1
ATOM 1677 C CA . ILE A 1 212 ? 14.883 6.728 -1.817 1.00 95.31 212 ILE A CA 1
ATOM 1678 C C . ILE A 1 212 ? 15.740 7.626 -2.703 1.00 95.31 212 ILE A C 1
ATOM 1680 O O . ILE A 1 212 ? 16.018 8.778 -2.371 1.00 95.31 212 ILE A O 1
ATOM 1684 N N . ALA A 1 213 ? 16.162 7.088 -3.847 1.00 94.75 213 ALA A N 1
ATOM 1685 C CA . ALA A 1 213 ? 16.919 7.843 -4.832 1.00 94.75 213 ALA A CA 1
ATOM 1686 C C . ALA A 1 213 ? 16.036 8.936 -5.470 1.00 94.75 213 ALA A C 1
ATOM 1688 O O . ALA A 1 213 ? 14.863 8.677 -5.757 1.00 94.75 213 ALA A O 1
ATOM 1689 N N . PRO A 1 214 ? 16.563 10.151 -5.709 1.00 93.94 214 PRO A N 1
ATOM 1690 C CA . PRO A 1 214 ? 15.799 11.219 -6.345 1.00 93.94 214 PRO A CA 1
ATOM 1691 C C . PRO A 1 214 ? 15.441 10.867 -7.797 1.00 93.94 214 PRO A C 1
ATOM 1693 O O . PRO A 1 214 ? 16.046 9.993 -8.422 1.00 93.94 214 PRO A O 1
ATOM 1696 N N . VAL A 1 215 ? 14.469 11.581 -8.374 1.00 93.12 215 VAL A N 1
ATOM 1697 C CA . VAL A 1 215 ? 14.080 11.413 -9.790 1.00 93.12 215 VAL A CA 1
ATOM 1698 C C . VAL A 1 215 ? 15.253 11.612 -10.760 1.00 93.12 215 VAL A C 1
ATOM 1700 O O . VAL A 1 215 ? 15.293 10.985 -11.812 1.00 93.12 215 VAL A O 1
ATOM 1703 N N . THR A 1 216 ? 16.236 12.425 -10.372 1.00 93.00 216 THR A N 1
ATOM 1704 C CA . THR A 1 216 ? 17.428 12.742 -11.163 1.00 93.00 216 THR A CA 1
ATOM 1705 C C . THR A 1 216 ? 18.531 11.683 -11.100 1.00 93.00 216 THR A C 1
ATOM 1707 O O . THR A 1 216 ? 19.491 11.804 -11.856 1.00 93.00 216 THR A O 1
ATOM 1710 N N . ASP A 1 217 ? 18.439 10.658 -10.238 1.00 92.25 217 ASP A N 1
ATOM 1711 C CA . ASP A 1 217 ? 19.456 9.596 -10.177 1.00 92.25 217 ASP A CA 1
ATOM 1712 C C . ASP A 1 217 ? 19.230 8.572 -11.308 1.00 92.25 217 ASP A C 1
ATOM 1714 O O . ASP A 1 217 ? 18.229 7.845 -11.281 1.00 92.25 217 ASP A O 1
ATOM 1718 N N . PRO A 1 218 ? 20.151 8.458 -12.286 1.00 91.38 218 PRO A N 1
ATOM 1719 C CA . PRO A 1 218 ? 20.010 7.531 -13.408 1.00 91.38 218 PRO A CA 1
ATOM 1720 C C . PRO A 1 218 ? 20.179 6.058 -13.008 1.00 91.38 218 PRO A C 1
ATOM 1722 O O . PRO A 1 218 ? 19.878 5.173 -13.804 1.00 91.38 218 PRO A O 1
ATOM 1725 N N . ARG A 1 219 ? 20.684 5.771 -11.800 1.00 90.94 219 ARG A N 1
ATOM 1726 C CA . ARG A 1 219 ? 20.893 4.399 -11.307 1.00 90.94 219 ARG A CA 1
ATOM 1727 C C . ARG A 1 219 ? 19.632 3.803 -10.688 1.00 90.94 219 ARG A C 1
ATOM 1729 O O . ARG A 1 219 ? 19.579 2.595 -10.467 1.00 90.94 219 ARG A O 1
ATOM 1736 N N . ALA A 1 220 ? 18.649 4.639 -10.363 1.00 91.62 220 ALA A N 1
ATOM 1737 C CA . ALA A 1 220 ? 17.402 4.193 -9.768 1.00 91.62 220 ALA A CA 1
ATOM 1738 C C . ALA A 1 220 ? 16.555 3.424 -10.799 1.00 91.62 220 ALA A C 1
ATOM 1740 O O . ALA A 1 220 ? 16.515 3.823 -11.968 1.00 91.62 220 ALA A O 1
ATOM 1741 N N . PRO A 1 221 ? 15.834 2.362 -10.393 1.00 92.00 221 PRO A N 1
ATOM 1742 C CA . PRO A 1 221 ? 14.931 1.655 -11.293 1.00 92.00 221 PRO A CA 1
ATOM 1743 C C . PRO A 1 221 ? 13.939 2.625 -11.966 1.00 92.00 221 PRO A C 1
ATOM 1745 O O . PRO A 1 221 ? 13.405 3.521 -11.300 1.00 92.00 221 PRO A O 1
ATOM 1748 N N . PRO A 1 222 ? 13.662 2.482 -13.274 1.00 91.88 222 PRO A N 1
ATOM 1749 C CA . PRO A 1 222 ? 12.773 3.401 -13.989 1.00 91.88 222 PRO A CA 1
ATOM 1750 C C . PRO A 1 222 ? 11.332 3.352 -13.461 1.00 91.88 222 PRO A C 1
ATOM 1752 O O . PRO A 1 222 ? 10.626 4.350 -13.519 1.00 91.88 222 PRO A O 1
ATOM 1755 N N . ASN A 1 223 ? 10.927 2.215 -12.896 1.00 94.56 223 ASN A N 1
ATOM 1756 C CA . ASN A 1 223 ? 9.639 1.988 -12.246 1.00 94.56 223 ASN A CA 1
ATOM 1757 C C . ASN A 1 223 ? 9.617 2.370 -10.758 1.00 94.56 223 ASN A C 1
ATOM 1759 O O . ASN A 1 223 ? 8.575 2.279 -10.123 1.00 94.56 223 ASN A O 1
ATOM 1763 N N . LEU A 1 224 ? 10.731 2.810 -10.166 1.00 95.56 224 LEU A N 1
ATOM 1764 C CA . LEU A 1 224 ? 10.709 3.235 -8.770 1.00 95.56 224 LEU A CA 1
ATOM 1765 C C . LEU A 1 224 ? 9.925 4.543 -8.642 1.00 95.56 224 LEU A C 1
ATOM 1767 O O . LEU A 1 224 ? 10.426 5.597 -9.027 1.00 95.56 224 LEU A O 1
ATOM 1771 N N . HIS A 1 225 ? 8.720 4.473 -8.079 1.00 96.56 225 HIS A N 1
ATOM 1772 C CA . HIS A 1 225 ? 7.867 5.640 -7.849 1.00 96.56 225 HIS A CA 1
ATOM 1773 C C . HIS A 1 225 ? 7.917 6.154 -6.395 1.00 96.56 225 HIS A C 1
ATOM 1775 O O . HIS A 1 225 ? 7.961 7.358 -6.129 1.00 96.56 225 HIS A O 1
ATOM 1781 N N . GLY A 1 226 ? 7.962 5.234 -5.439 1.00 97.12 226 GLY A N 1
ATOM 1782 C CA . GLY A 1 226 ? 7.841 5.531 -4.020 1.00 97.12 226 GLY A CA 1
ATOM 1783 C C . GLY A 1 226 ? 7.668 4.246 -3.230 1.00 97.12 226 GLY A C 1
ATOM 1784 O O . GLY A 1 226 ? 8.202 3.204 -3.617 1.00 97.12 226 GLY A O 1
ATOM 1785 N N . PHE A 1 227 ? 6.914 4.328 -2.138 1.00 98.25 227 PHE A N 1
ATOM 1786 C CA . PHE A 1 227 ? 6.625 3.185 -1.281 1.00 98.25 227 PHE A CA 1
ATOM 1787 C C . PHE A 1 227 ? 5.127 2.891 -1.241 1.00 98.25 227 PHE A C 1
ATOM 1789 O O . PHE A 1 227 ? 4.299 3.799 -1.216 1.00 98.25 227 PHE A O 1
ATOM 1796 N N . PHE A 1 228 ? 4.795 1.608 -1.175 1.00 98.25 228 PHE A N 1
ATOM 1797 C CA . PHE A 1 228 ? 3.437 1.098 -1.051 1.00 98.25 228 PHE A CA 1
ATOM 1798 C C . PHE A 1 228 ? 3.284 0.421 0.304 1.00 98.25 228 PHE A C 1
ATOM 1800 O O . PHE A 1 228 ? 4.030 -0.504 0.637 1.00 98.25 228 PHE A O 1
ATOM 1807 N N . ALA A 1 229 ? 2.337 0.912 1.095 1.00 98.44 229 ALA A N 1
ATOM 1808 C CA . ALA A 1 229 ? 2.023 0.390 2.414 1.00 98.44 229 ALA A CA 1
ATOM 1809 C C . ALA A 1 229 ? 0.817 -0.547 2.333 1.00 98.44 229 ALA A C 1
ATOM 1811 O O . ALA A 1 229 ? -0.169 -0.230 1.680 1.00 98.44 229 ALA A O 1
ATOM 1812 N N . ASN A 1 230 ? 0.881 -1.666 3.047 1.00 98.38 230 ASN A N 1
ATOM 1813 C CA . ASN A 1 230 ? -0.229 -2.587 3.250 1.00 98.38 230 ASN A CA 1
ATOM 1814 C C . ASN A 1 230 ? -0.409 -2.823 4.748 1.00 98.38 230 ASN A C 1
ATOM 1816 O O . ASN A 1 230 ? 0.569 -2.924 5.497 1.00 98.38 230 ASN A O 1
ATOM 1820 N N . VAL A 1 231 ? -1.656 -2.976 5.181 1.00 98.38 231 VAL A N 1
ATOM 1821 C CA . VAL A 1 231 ? -1.985 -3.381 6.546 1.00 98.38 231 VAL A CA 1
ATOM 1822 C C . VAL A 1 231 ? -2.781 -4.674 6.529 1.00 98.38 231 VAL A C 1
ATOM 1824 O O . VAL A 1 231 ? -3.633 -4.891 5.669 1.00 98.38 231 VAL A O 1
ATOM 1827 N N . ARG A 1 232 ? -2.499 -5.537 7.501 1.00 98.00 232 ARG A N 1
ATOM 1828 C CA . ARG A 1 232 ? -3.369 -6.643 7.873 1.00 98.00 232 ARG A CA 1
ATOM 1829 C C . ARG A 1 232 ? -4.096 -6.273 9.155 1.00 98.00 232 ARG A C 1
ATOM 1831 O O . ARG A 1 232 ? -3.466 -5.927 10.154 1.00 98.00 232 ARG A O 1
ATOM 1838 N N . LEU A 1 233 ? -5.412 -6.358 9.113 1.00 97.81 233 LEU A N 1
ATOM 1839 C CA . LEU A 1 233 ? -6.316 -6.173 10.233 1.00 97.81 233 LEU A CA 1
ATOM 1840 C C . LEU A 1 233 ? -6.800 -7.544 10.715 1.00 97.81 233 LEU A C 1
ATOM 1842 O O . LEU A 1 233 ? -7.004 -8.450 9.906 1.00 97.81 233 LEU A O 1
ATOM 1846 N N . ALA A 1 234 ? -6.978 -7.713 12.025 1.00 96.56 234 ALA A N 1
ATOM 1847 C CA . ALA A 1 234 ? -7.429 -8.976 12.615 1.00 96.56 234 ALA A CA 1
ATOM 1848 C C . ALA A 1 234 ? -8.829 -9.382 12.140 1.00 96.56 234 ALA A C 1
ATOM 1850 O O . ALA A 1 234 ? -9.142 -10.571 12.102 1.00 96.56 234 ALA A O 1
ATOM 1851 N N . ARG A 1 235 ? -9.671 -8.391 11.822 1.00 95.88 235 ARG A N 1
ATOM 1852 C CA . ARG A 1 235 ? -11.072 -8.560 11.426 1.00 95.88 235 ARG A CA 1
ATOM 1853 C C . ARG A 1 235 ? -11.483 -7.538 10.370 1.00 95.88 235 ARG A C 1
ATOM 1855 O O . ARG A 1 235 ? -10.835 -6.497 10.228 1.00 95.88 235 ARG A O 1
ATOM 1862 N N . VAL A 1 236 ? -12.586 -7.807 9.680 1.00 95.31 236 VAL A N 1
ATOM 1863 C CA . VAL A 1 236 ? -13.295 -6.794 8.884 1.00 95.31 236 VAL A CA 1
ATOM 1864 C C . VAL A 1 236 ? -13.804 -5.695 9.825 1.00 95.31 236 VAL A C 1
ATOM 1866 O O . VAL A 1 236 ? -14.207 -5.985 10.952 1.00 95.31 236 VAL A O 1
ATOM 1869 N N . TRP A 1 237 ? -13.705 -4.437 9.402 1.00 95.12 237 TRP A N 1
ATOM 1870 C CA . TRP A 1 237 ? -14.254 -3.300 10.146 1.00 95.12 237 TRP A CA 1
ATOM 1871 C C . TRP A 1 237 ? -15.778 -3.251 10.027 1.00 95.12 237 TRP A C 1
ATOM 1873 O O . TRP A 1 237 ? -16.344 -3.832 9.103 1.00 95.12 237 TRP A O 1
ATOM 1883 N N . SER A 1 238 ? -16.444 -2.592 10.973 1.00 93.69 238 SER A N 1
ATOM 1884 C CA . SER A 1 238 ? -17.914 -2.615 11.047 1.00 93.69 238 SER A CA 1
ATOM 1885 C C . SER A 1 238 ? -18.577 -1.492 10.252 1.00 93.69 238 SER A C 1
ATOM 1887 O O . SER A 1 238 ? -19.674 -1.678 9.739 1.00 93.69 238 SER A O 1
ATOM 1889 N N . ASP A 1 239 ? -17.924 -0.335 10.162 1.00 94.06 239 ASP A N 1
ATOM 1890 C CA . ASP A 1 239 ? -18.468 0.875 9.548 1.00 94.06 239 ASP A CA 1
ATOM 1891 C C . ASP A 1 239 ? -17.546 1.345 8.416 1.00 94.06 239 ASP A C 1
ATOM 1893 O O . ASP A 1 239 ? -17.800 1.088 7.238 1.00 94.06 239 ASP A O 1
ATOM 1897 N N . HIS A 1 240 ? -16.408 1.951 8.754 1.00 96.19 240 HIS A N 1
ATOM 1898 C CA . HIS A 1 240 ? -15.461 2.435 7.756 1.00 96.19 240 HIS A CA 1
ATOM 1899 C C . HIS A 1 240 ? -14.017 2.387 8.249 1.00 96.19 240 HIS A C 1
ATOM 1901 O O . HIS A 1 240 ? -13.712 2.593 9.426 1.00 96.19 240 HIS A O 1
ATOM 1907 N N . ALA A 1 241 ? -13.104 2.192 7.302 1.00 98.00 241 ALA A N 1
ATOM 1908 C CA . ALA A 1 241 ? -11.677 2.371 7.501 1.00 98.00 241 ALA A CA 1
ATOM 1909 C C . ALA A 1 241 ? -11.171 3.486 6.581 1.00 98.00 241 ALA A C 1
ATOM 1911 O O . ALA A 1 241 ? -11.514 3.539 5.400 1.00 98.00 241 ALA A O 1
ATOM 1912 N N . ARG A 1 242 ? -10.376 4.407 7.127 1.00 98.31 242 ARG A N 1
ATOM 1913 C CA . ARG A 1 242 ? -9.807 5.548 6.397 1.00 98.31 242 ARG A CA 1
ATOM 1914 C C . ARG A 1 242 ? -8.335 5.718 6.731 1.00 98.31 242 ARG A C 1
ATOM 1916 O O . ARG A 1 242 ? -7.897 5.412 7.843 1.00 98.31 242 ARG A O 1
ATOM 1923 N N . VAL A 1 243 ? -7.588 6.248 5.773 1.00 98.56 243 VAL A N 1
ATOM 1924 C CA . VAL A 1 243 ? -6.188 6.629 5.943 1.00 98.56 243 VAL A CA 1
ATOM 1925 C C . VAL A 1 243 ? -6.067 8.132 5.735 1.00 98.56 243 VAL A C 1
ATOM 1927 O O . VAL A 1 243 ? -6.411 8.652 4.678 1.00 98.56 243 VAL A O 1
ATOM 1930 N N . PHE A 1 244 ? -5.559 8.820 6.753 1.00 98.50 244 PHE A N 1
ATOM 1931 C CA . PHE A 1 244 ? -5.212 10.237 6.689 1.00 98.50 244 PHE A CA 1
ATOM 1932 C C . PHE A 1 244 ? -3.725 10.338 6.374 1.00 98.50 244 PHE A C 1
ATOM 1934 O O . PHE A 1 244 ? -2.912 9.900 7.190 1.00 98.50 244 PHE A O 1
ATOM 1941 N N . THR A 1 245 ? -3.364 10.888 5.219 1.00 98.69 245 THR A N 1
ATOM 1942 C CA . THR A 1 245 ? -1.974 11.132 4.831 1.00 98.69 245 THR A CA 1
ATOM 1943 C C . THR A 1 245 ? -1.665 12.619 4.932 1.00 98.69 245 THR A C 1
ATOM 1945 O O . THR A 1 245 ? -2.302 13.425 4.269 1.00 98.69 245 THR A O 1
ATOM 1948 N N . ARG A 1 246 ? -0.657 12.994 5.721 1.00 98.50 246 ARG A N 1
ATOM 1949 C CA . ARG A 1 246 ? -0.194 14.383 5.833 1.00 98.50 246 ARG A CA 1
ATOM 1950 C C . ARG A 1 246 ? 1.261 14.499 5.435 1.00 98.50 246 ARG A C 1
ATOM 1952 O O . ARG A 1 246 ? 2.075 13.658 5.811 1.00 98.50 246 ARG A O 1
ATOM 1959 N N . VAL A 1 247 ? 1.604 15.550 4.702 1.00 98.44 247 VAL A N 1
ATOM 1960 C CA . VAL A 1 247 ? 2.984 15.841 4.305 1.00 98.44 247 VAL A CA 1
ATOM 1961 C C . VAL A 1 247 ? 3.441 17.116 4.981 1.00 98.44 247 VAL A C 1
ATOM 1963 O O . VAL A 1 247 ? 2.772 18.144 4.914 1.00 98.44 247 VAL A O 1
ATOM 1966 N N . TYR A 1 248 ? 4.609 17.047 5.600 1.00 98.12 248 TYR A N 1
ATOM 1967 C CA . TYR A 1 248 ? 5.245 18.142 6.305 1.00 98.12 248 TYR A CA 1
ATOM 1968 C C . TYR A 1 248 ? 6.581 18.465 5.649 1.00 98.12 248 TYR A C 1
ATOM 1970 O O . TYR A 1 248 ? 7.353 17.573 5.283 1.00 98.12 248 TYR A O 1
ATOM 1978 N N . ASN A 1 249 ? 6.854 19.757 5.516 1.00 97.00 249 ASN A N 1
ATOM 1979 C CA . ASN A 1 249 ? 8.152 20.256 5.079 1.00 97.00 249 ASN A CA 1
ATOM 1980 C C . ASN A 1 249 ? 9.157 20.310 6.254 1.00 97.00 249 ASN A C 1
ATOM 1982 O O . ASN A 1 249 ? 8.851 19.941 7.390 1.00 97.00 249 ASN A O 1
ATOM 1986 N N . ALA A 1 250 ? 10.357 20.833 5.993 1.00 95.12 250 ALA A N 1
ATOM 1987 C CA . ALA A 1 250 ? 11.416 20.962 6.995 1.00 95.12 250 ALA A CA 1
ATOM 1988 C C . ALA A 1 250 ? 11.054 21.881 8.182 1.00 95.12 250 ALA A C 1
ATOM 1990 O O . ALA A 1 250 ? 11.628 21.731 9.258 1.00 95.12 250 ALA A O 1
ATOM 1991 N N . THR A 1 251 ? 10.105 22.810 8.010 1.00 96.50 251 THR A N 1
ATOM 1992 C CA . THR A 1 251 ? 9.608 23.691 9.083 1.00 96.50 251 THR A CA 1
ATOM 1993 C C . THR A 1 251 ? 8.436 23.080 9.853 1.00 96.50 251 THR A C 1
ATOM 1995 O O . THR A 1 251 ? 7.822 23.757 10.676 1.00 96.50 251 THR A O 1
ATOM 1998 N N . ASN A 1 252 ? 8.132 21.798 9.613 1.00 94.94 252 ASN A N 1
ATOM 1999 C CA . ASN A 1 252 ? 7.013 21.067 10.205 1.00 94.94 252 ASN A CA 1
ATOM 2000 C C . ASN A 1 252 ? 5.634 21.681 9.885 1.00 94.94 252 ASN A C 1
ATOM 2002 O O . ASN A 1 252 ? 4.657 21.451 10.597 1.00 94.94 252 ASN A O 1
ATOM 2006 N N . GLN A 1 253 ? 5.541 22.459 8.804 1.00 97.25 253 GLN A N 1
ATOM 2007 C CA . GLN A 1 253 ? 4.277 22.960 8.281 1.00 97.25 253 GLN A CA 1
ATOM 2008 C C . GLN A 1 253 ? 3.637 21.882 7.406 1.00 97.25 253 GLN A C 1
ATOM 2010 O O . GLN A 1 253 ? 4.289 21.333 6.516 1.00 97.25 253 GLN A O 1
ATOM 2015 N N . CYS A 1 254 ? 2.359 21.589 7.656 1.00 97.50 254 CYS A N 1
ATOM 2016 C CA . CYS A 1 254 ? 1.575 20.689 6.815 1.00 97.50 254 CYS A CA 1
ATOM 2017 C C . CYS A 1 254 ? 1.337 21.355 5.452 1.00 97.50 254 CYS A C 1
ATOM 2019 O O . CYS A 1 254 ? 0.703 22.408 5.388 1.00 97.50 254 CYS A O 1
ATOM 2021 N N . ILE A 1 255 ? 1.875 20.768 4.384 1.00 98.00 255 ILE A N 1
ATOM 2022 C CA . ILE A 1 255 ? 1.748 21.264 3.004 1.00 98.00 255 ILE A CA 1
ATOM 2023 C C . ILE A 1 255 ? 0.709 20.485 2.189 1.00 98.00 255 ILE A C 1
ATOM 2025 O O . ILE A 1 255 ? 0.296 20.940 1.128 1.00 98.00 255 ILE A O 1
ATOM 2029 N N . SER A 1 256 ? 0.298 19.309 2.664 1.00 97.50 256 SER A N 1
ATOM 2030 C CA . SER A 1 256 ? -0.719 18.464 2.037 1.00 97.50 256 SER A CA 1
ATOM 2031 C C . SER A 1 256 ? -1.400 17.623 3.117 1.00 97.50 256 SER A C 1
ATOM 2033 O O . SER A 1 256 ? -0.720 17.093 3.999 1.00 97.50 256 SER A O 1
ATOM 2035 N N . ASP A 1 257 ? -2.729 17.535 3.054 1.00 98.06 257 ASP A N 1
ATOM 2036 C CA . ASP A 1 257 ? -3.578 16.696 3.905 1.00 98.06 257 ASP A CA 1
ATOM 2037 C C . ASP A 1 257 ? -4.571 15.966 2.988 1.00 98.06 257 ASP A C 1
ATOM 2039 O O . ASP A 1 257 ? -5.409 16.589 2.336 1.00 98.06 257 ASP A O 1
ATOM 2043 N N . GLU A 1 258 ? -4.408 14.653 2.874 1.00 98.00 258 GLU A N 1
ATOM 2044 C CA . GLU A 1 258 ? -5.180 13.759 2.014 1.00 98.00 258 GLU A CA 1
ATOM 2045 C C . GLU A 1 258 ? -5.935 12.765 2.903 1.00 98.00 258 GLU A C 1
ATOM 2047 O O . GLU A 1 258 ? -5.368 12.193 3.837 1.00 98.00 258 GLU A O 1
ATOM 2052 N N . VAL A 1 259 ? -7.209 12.513 2.608 1.00 98.19 259 VAL A N 1
ATOM 2053 C CA . VAL A 1 259 ? -8.018 11.517 3.321 1.00 98.19 259 VAL A CA 1
ATOM 2054 C C . VAL A 1 259 ? -8.682 10.621 2.302 1.00 98.19 259 VAL A C 1
ATOM 2056 O O . VAL A 1 259 ? -9.364 11.115 1.410 1.00 98.19 259 VAL A O 1
ATOM 2059 N N . ASP A 1 260 ? -8.509 9.314 2.458 1.00 98.38 260 ASP A N 1
ATOM 2060 C CA . ASP A 1 260 ? -9.098 8.347 1.538 1.00 98.38 260 ASP A CA 1
ATOM 2061 C C . ASP A 1 260 ? -9.545 7.073 2.274 1.00 98.38 260 ASP A C 1
ATOM 2063 O O . ASP A 1 260 ? -9.077 6.757 3.378 1.00 98.38 260 ASP A O 1
ATOM 2067 N N . ALA A 1 261 ? -10.518 6.378 1.693 1.00 97.94 261 ALA A N 1
ATOM 2068 C CA . ALA A 1 261 ? -11.086 5.152 2.226 1.00 97.94 261 ALA A CA 1
ATOM 2069 C C . ALA A 1 261 ? -10.122 3.979 2.013 1.00 97.94 261 ALA A C 1
ATOM 2071 O O . ALA A 1 261 ? -9.546 3.794 0.942 1.00 97.94 261 ALA A O 1
ATOM 2072 N N . LEU A 1 262 ? -9.960 3.151 3.042 1.00 98.19 262 LEU A N 1
ATOM 2073 C CA . LEU A 1 262 ? -9.167 1.936 2.950 1.00 98.19 262 LEU A CA 1
ATOM 2074 C C . LEU A 1 262 ? -10.015 0.836 2.300 1.00 98.19 262 LEU A C 1
ATOM 2076 O O . LEU A 1 262 ? -11.045 0.447 2.846 1.00 98.19 262 LEU A O 1
ATOM 2080 N N . GLN A 1 263 ? -9.570 0.323 1.154 1.00 97.50 263 GLN A N 1
ATOM 2081 C CA . GLN A 1 263 ? -10.281 -0.725 0.420 1.00 97.50 263 GLN A CA 1
ATOM 2082 C C . GLN A 1 263 ? -9.711 -2.111 0.760 1.00 97.50 263 GLN A C 1
ATOM 2084 O O . GLN A 1 263 ? -8.491 -2.296 0.705 1.00 97.50 263 GLN A O 1
ATOM 2089 N N . PRO A 1 264 ? -10.549 -3.103 1.111 1.00 97.00 264 PRO A N 1
ATOM 2090 C CA . PRO A 1 264 ? -10.080 -4.456 1.382 1.00 97.00 264 PRO A CA 1
ATOM 2091 C C . PRO A 1 264 ? -9.613 -5.111 0.075 1.00 97.00 264 PRO A C 1
ATOM 2093 O O . PRO A 1 264 ? -10.352 -5.138 -0.904 1.00 97.00 264 PRO A O 1
ATOM 2096 N N . SER A 1 265 ? -8.394 -5.657 0.049 1.00 96.94 265 SER A N 1
ATOM 2097 C CA . SER A 1 265 ? -7.889 -6.401 -1.116 1.00 96.94 265 SER A CA 1
ATOM 2098 C C . SER A 1 265 ? -8.119 -7.901 -1.006 1.00 96.94 265 SER A C 1
ATOM 2100 O O . SER A 1 265 ? -8.373 -8.560 -2.008 1.00 96.94 265 SER A O 1
ATOM 2102 N N . SER A 1 266 ? -7.988 -8.460 0.198 1.00 96.81 266 SER A N 1
ATOM 2103 C CA . SER A 1 266 ? -8.260 -9.874 0.452 1.00 96.81 266 SER A CA 1
ATOM 2104 C C . SER A 1 266 ? -8.746 -10.087 1.880 1.00 96.81 266 SER A C 1
ATOM 2106 O O . SER A 1 266 ? -8.410 -9.325 2.790 1.00 96.81 266 SER A O 1
ATOM 2108 N N . ILE A 1 267 ? -9.555 -11.129 2.071 1.00 96.62 267 ILE A N 1
ATOM 2109 C CA . ILE A 1 267 ? -10.079 -11.534 3.375 1.00 96.62 267 ILE A CA 1
ATOM 2110 C C . ILE A 1 267 ? -9.701 -13.000 3.591 1.00 96.62 267 ILE A C 1
ATOM 2112 O O . ILE A 1 267 ? -10.128 -13.877 2.846 1.00 96.62 267 ILE A O 1
ATOM 2116 N N . GLU A 1 268 ? -8.891 -13.266 4.612 1.00 94.88 268 GLU A N 1
ATOM 2117 C CA . GLU A 1 268 ? -8.353 -14.588 4.932 1.00 94.88 268 GLU A CA 1
ATOM 2118 C C . GLU A 1 268 ? -8.694 -14.948 6.377 1.00 94.88 268 GLU A C 1
ATOM 2120 O O . GLU A 1 268 ? -8.150 -14.360 7.314 1.00 94.88 268 GLU A O 1
ATOM 2125 N N . LEU A 1 269 ? -9.585 -15.928 6.571 1.00 93.94 269 LEU A N 1
ATOM 2126 C CA . LEU A 1 269 ? -10.007 -16.396 7.903 1.00 93.94 269 LEU A CA 1
ATOM 2127 C C . LEU A 1 269 ? -10.494 -15.247 8.809 1.00 93.94 269 LEU A C 1
ATOM 2129 O O . LEU A 1 269 ? -10.183 -15.188 9.996 1.00 93.94 269 LEU A O 1
ATOM 2133 N N . GLY A 1 270 ? -11.222 -14.297 8.219 1.00 92.31 270 GLY A N 1
ATOM 2134 C CA . GLY A 1 270 ? -11.721 -13.097 8.893 1.00 92.31 270 GLY A CA 1
ATOM 2135 C C . GLY A 1 270 ? -10.719 -11.943 8.971 1.00 92.31 270 GLY A C 1
ATOM 2136 O O . GLY A 1 270 ? -11.151 -10.806 9.132 1.00 92.31 270 GLY A O 1
ATOM 2137 N N . ALA A 1 271 ? -9.418 -12.184 8.789 1.00 95.88 271 ALA A N 1
ATOM 2138 C CA . ALA A 1 271 ? -8.424 -11.118 8.723 1.00 95.88 271 ALA A CA 1
ATOM 2139 C C . ALA A 1 271 ? -8.485 -10.406 7.367 1.00 95.88 271 ALA A C 1
ATOM 2141 O O . ALA A 1 271 ? -8.552 -11.055 6.326 1.00 95.88 271 ALA A O 1
ATOM 2142 N N . VAL A 1 272 ? -8.406 -9.078 7.370 1.00 97.38 272 VAL A N 1
ATOM 2143 C CA . VAL A 1 272 ? -8.438 -8.268 6.145 1.00 97.38 272 VAL A CA 1
ATOM 2144 C C . VAL A 1 272 ? -7.038 -7.804 5.809 1.00 97.38 272 VAL A C 1
ATOM 2146 O O . VAL A 1 272 ? -6.366 -7.218 6.654 1.00 97.38 272 VAL A O 1
ATOM 2149 N N . VAL A 1 273 ? -6.601 -8.025 4.577 1.00 98.12 273 VAL A N 1
ATOM 2150 C CA . VAL A 1 273 ? -5.443 -7.335 4.009 1.00 98.12 273 VAL A CA 1
ATOM 2151 C C . VAL A 1 273 ? -5.969 -6.188 3.168 1.00 98.12 273 VAL A C 1
ATOM 2153 O O . VAL A 1 273 ? -6.860 -6.378 2.340 1.00 98.12 273 VAL A O 1
ATOM 2156 N N . ALA A 1 274 ? -5.429 -4.998 3.395 1.00 98.25 274 ALA A N 1
ATOM 2157 C CA . ALA A 1 274 ? -5.818 -3.805 2.669 1.00 98.25 274 ALA A CA 1
ATOM 2158 C C . ALA A 1 274 ? -4.583 -2.957 2.322 1.00 98.25 274 ALA A C 1
ATOM 2160 O O . ALA A 1 274 ? -3.809 -2.604 3.226 1.00 98.25 274 ALA A O 1
ATOM 2161 N N . PRO A 1 275 ? -4.365 -2.630 1.036 1.00 98.44 275 PRO A N 1
ATOM 2162 C CA . PRO A 1 275 ? -3.369 -1.654 0.641 1.00 98.44 275 PRO A CA 1
ATOM 2163 C C . PRO A 1 275 ? -3.808 -0.262 1.072 1.00 98.44 275 PRO A C 1
ATOM 2165 O O . PRO A 1 275 ? -4.989 0.080 1.038 1.00 98.44 275 PRO A O 1
ATOM 2168 N N . PHE A 1 276 ? -2.845 0.555 1.475 1.00 98.38 276 PHE A N 1
ATOM 2169 C CA . PHE A 1 276 ? -3.099 1.968 1.693 1.00 98.38 276 PHE A CA 1
ATOM 2170 C C . PHE A 1 276 ? -3.384 2.649 0.346 1.00 98.38 276 PHE A C 1
ATOM 2172 O O . PHE A 1 276 ? -2.800 2.258 -0.670 1.00 98.38 276 PHE A O 1
ATOM 2179 N N . PRO A 1 277 ? -4.260 3.667 0.334 1.00 98.06 277 PRO A N 1
ATOM 2180 C CA . PRO A 1 277 ? -4.586 4.420 -0.870 1.00 98.06 277 PRO A CA 1
ATOM 2181 C C . PRO A 1 277 ? -3.352 5.126 -1.448 1.00 98.06 277 PRO A C 1
ATOM 2183 O O . PRO A 1 277 ? -2.359 5.369 -0.750 1.00 98.06 277 PRO A O 1
ATOM 2186 N N . GLU A 1 278 ? -3.408 5.450 -2.741 1.00 97.19 278 GLU A N 1
ATOM 2187 C CA . GLU A 1 278 ? -2.293 6.072 -3.452 1.00 97.19 278 GLU A CA 1
ATOM 2188 C C . GLU A 1 278 ? -2.060 7.514 -2.974 1.00 97.19 278 GLU A C 1
ATOM 2190 O O . GLU A 1 278 ? -2.735 8.453 -3.389 1.00 97.19 278 GLU A O 1
ATOM 2195 N N . SER A 1 279 ? -1.047 7.702 -2.133 1.00 97.75 279 SER A N 1
ATOM 2196 C CA . SER A 1 279 ? -0.738 8.994 -1.520 1.00 97.75 279 SER A CA 1
ATOM 2197 C C . SER A 1 279 ? 0.613 9.556 -1.965 1.00 97.75 279 SER A C 1
ATOM 2199 O O . SER A 1 279 ? 1.350 8.955 -2.755 1.00 97.75 279 SER A O 1
ATOM 2201 N N . MET A 1 280 ? 1.004 10.694 -1.391 1.00 97.69 280 MET A N 1
ATOM 2202 C CA . MET A 1 280 ? 2.360 11.240 -1.537 1.00 97.69 280 MET A CA 1
ATOM 2203 C C . MET A 1 280 ? 3.483 10.256 -1.156 1.00 97.69 280 MET A C 1
ATOM 2205 O O . MET A 1 280 ? 4.613 10.425 -1.612 1.00 97.69 280 MET A O 1
ATOM 2209 N N . LEU A 1 281 ? 3.193 9.196 -0.388 1.00 98.00 281 LEU A N 1
ATOM 2210 C CA . LEU A 1 281 ? 4.148 8.116 -0.116 1.00 98.00 281 LEU A CA 1
ATOM 2211 C C . LEU A 1 281 ? 4.450 7.268 -1.367 1.00 98.00 281 LEU A C 1
ATOM 2213 O O . LEU A 1 281 ? 5.612 6.952 -1.635 1.00 98.00 281 LEU A O 1
ATOM 2217 N N . ALA A 1 282 ? 3.429 6.950 -2.169 1.00 98.06 282 ALA A N 1
ATOM 2218 C CA . ALA A 1 282 ? 3.583 6.219 -3.433 1.00 98.06 282 ALA A CA 1
ATOM 2219 C C . ALA A 1 282 ? 4.323 7.055 -4.490 1.00 98.06 282 ALA A C 1
ATOM 2221 O O . ALA A 1 282 ? 4.968 6.512 -5.384 1.00 98.06 282 ALA A O 1
ATOM 2222 N N . ARG A 1 283 ? 4.289 8.384 -4.333 1.00 97.38 283 ARG A N 1
ATOM 2223 C CA . ARG A 1 283 ? 4.993 9.370 -5.164 1.00 97.38 283 ARG A CA 1
ATOM 2224 C C . ARG A 1 283 ? 6.233 9.947 -4.478 1.00 97.38 283 ARG A C 1
ATOM 2226 O O . ARG A 1 283 ? 6.745 10.985 -4.898 1.00 97.38 283 ARG A O 1
ATOM 2233 N N . ALA A 1 284 ? 6.749 9.279 -3.443 1.00 96.75 284 ALA A N 1
ATOM 2234 C CA . ALA A 1 284 ? 7.840 9.795 -2.622 1.00 96.75 284 ALA A CA 1
ATOM 2235 C C . ALA A 1 284 ? 9.144 10.038 -3.393 1.00 96.75 284 ALA A C 1
ATOM 2237 O O . ALA A 1 284 ? 10.045 10.650 -2.835 1.00 96.75 284 ALA A O 1
ATOM 2238 N N . ARG A 1 285 ? 9.293 9.602 -4.650 1.00 95.31 285 ARG A N 1
ATOM 2239 C CA . ARG A 1 285 ? 10.432 9.979 -5.503 1.00 95.31 285 ARG A CA 1
ATOM 2240 C C . ARG A 1 285 ? 10.328 11.399 -6.076 1.00 95.31 285 ARG A C 1
ATOM 2242 O O . ARG A 1 285 ? 11.363 12.006 -6.340 1.00 95.31 285 ARG A O 1
ATOM 2249 N N . TRP A 1 286 ? 9.115 11.933 -6.243 1.00 95.31 286 TRP A N 1
ATOM 2250 C CA . TRP A 1 286 ? 8.866 13.245 -6.863 1.00 95.31 286 TRP A CA 1
ATOM 2251 C C . TRP A 1 286 ? 8.887 14.423 -5.896 1.00 95.31 286 TRP A C 1
ATOM 2253 O O . TRP A 1 286 ? 8.947 15.558 -6.359 1.00 95.31 286 TRP A O 1
ATOM 2263 N N . CYS A 1 287 ? 8.854 14.210 -4.574 1.00 94.31 287 CYS A N 1
ATOM 2264 C CA . CYS A 1 287 ? 8.996 15.347 -3.655 1.00 94.31 287 CYS A CA 1
ATOM 2265 C C . CYS A 1 287 ? 10.368 16.015 -3.863 1.00 94.31 287 CYS A C 1
ATOM 2267 O O . CYS A 1 287 ? 11.315 15.354 -4.293 1.00 94.31 287 CYS A O 1
ATOM 2269 N N . ASP A 1 288 ? 10.528 17.276 -3.476 1.00 94.38 288 ASP A N 1
ATOM 2270 C CA . ASP A 1 288 ? 11.785 18.016 -3.648 1.00 94.38 288 ASP A CA 1
ATOM 2271 C C . ASP A 1 288 ? 12.936 17.431 -2.807 1.00 94.38 288 ASP A C 1
ATOM 2273 O O . ASP A 1 288 ? 12.858 17.356 -1.580 1.00 94.38 288 ASP A O 1
ATOM 2277 N N . ALA A 1 289 ? 14.003 16.966 -3.465 1.00 93.12 289 ALA A N 1
ATOM 2278 C CA . ALA A 1 289 ? 15.159 16.349 -2.812 1.00 93.12 289 ALA A CA 1
ATOM 2279 C C . ALA A 1 289 ? 15.961 17.323 -1.935 1.00 93.12 289 ALA A C 1
ATOM 2281 O O . ALA A 1 289 ? 16.658 16.868 -1.028 1.00 93.12 289 ALA A O 1
ATOM 2282 N N . ALA A 1 290 ? 15.847 18.633 -2.172 1.00 93.31 290 ALA A N 1
ATOM 2283 C CA . ALA A 1 290 ? 16.504 19.656 -1.366 1.00 93.31 290 ALA A CA 1
ATOM 2284 C C . ALA A 1 290 ? 15.816 19.879 -0.007 1.00 93.31 290 ALA A C 1
ATOM 2286 O O . ALA A 1 290 ? 16.433 20.415 0.914 1.00 93.31 290 ALA A O 1
ATOM 2287 N N . VAL A 1 291 ? 14.556 19.455 0.140 1.00 94.81 291 VAL A N 1
ATOM 2288 C CA . VAL A 1 291 ? 13.742 19.714 1.330 1.00 94.81 291 VAL A CA 1
ATOM 2289 C C . VAL A 1 291 ? 13.539 18.427 2.126 1.00 94.81 291 VAL A C 1
ATOM 2291 O O . VAL A 1 291 ? 12.997 17.434 1.634 1.00 94.81 291 VAL A O 1
ATOM 2294 N N . GLN A 1 292 ? 13.931 18.457 3.404 1.00 95.81 292 GLN A N 1
ATOM 2295 C CA . GLN A 1 292 ? 13.586 17.401 4.357 1.00 95.81 292 GLN A CA 1
ATOM 2296 C C . GLN A 1 292 ? 12.057 17.269 4.395 1.00 95.81 292 GLN A C 1
ATOM 2298 O O . GLN A 1 292 ? 11.357 18.213 4.758 1.00 95.81 292 GLN A O 1
ATOM 2303 N N . THR A 1 293 ? 11.553 16.105 3.997 1.00 97.44 293 THR A N 1
ATOM 2304 C CA . THR A 1 293 ? 10.116 15.839 3.902 1.00 97.44 293 THR A CA 1
ATOM 2305 C C . THR A 1 293 ? 9.749 14.733 4.877 1.00 97.44 293 THR A C 1
ATOM 2307 O O . THR A 1 293 ? 10.376 13.669 4.884 1.00 97.44 293 THR A O 1
ATOM 2310 N N . THR A 1 294 ? 8.714 14.983 5.672 1.00 98.31 294 THR A N 1
ATOM 2311 C CA . THR A 1 294 ? 8.117 13.992 6.566 1.00 98.31 294 THR A CA 1
ATOM 2312 C C . THR A 1 294 ? 6.708 13.698 6.082 1.00 98.31 294 THR A C 1
ATOM 2314 O O . THR A 1 294 ? 5.924 14.615 5.862 1.00 98.31 294 THR A O 1
ATOM 2317 N N . ILE A 1 295 ? 6.368 12.427 5.920 1.00 98.50 295 ILE A N 1
ATOM 2318 C CA . ILE A 1 295 ? 5.012 11.993 5.574 1.00 98.50 295 ILE A CA 1
ATOM 2319 C C . ILE A 1 295 ? 4.452 11.276 6.797 1.00 98.50 295 ILE A C 1
ATOM 2321 O O . ILE A 1 295 ? 5.150 10.461 7.389 1.00 98.50 295 ILE A O 1
ATOM 2325 N N . SER A 1 296 ? 3.216 11.542 7.200 1.00 98.56 296 SER A N 1
ATOM 2326 C CA . SER A 1 296 ? 2.526 10.741 8.208 1.00 98.56 296 SER A CA 1
ATOM 2327 C C . SER A 1 296 ? 1.287 10.086 7.619 1.00 98.56 296 SER A C 1
ATOM 2329 O O . SER A 1 296 ? 0.615 10.669 6.775 1.00 98.56 296 SER A O 1
ATOM 2331 N N . GLN A 1 297 ? 1.003 8.858 8.040 1.00 98.56 297 GLN A N 1
ATOM 2332 C CA . GLN A 1 297 ? -0.220 8.143 7.701 1.00 98.56 297 GLN A CA 1
ATOM 2333 C C . GLN A 1 297 ? -0.885 7.630 8.968 1.00 98.56 297 GLN A C 1
ATOM 2335 O O . GLN A 1 297 ? -0.280 6.888 9.740 1.00 98.56 297 GLN A O 1
ATOM 2340 N N . GLN A 1 298 ? -2.133 8.025 9.187 1.00 98.25 298 GLN A N 1
ATOM 2341 C CA . GLN A 1 298 ? -2.942 7.589 10.317 1.00 98.25 298 GLN A CA 1
ATOM 2342 C C . GLN A 1 298 ? -4.087 6.718 9.811 1.00 98.25 298 GLN A C 1
ATOM 2344 O O . GLN A 1 298 ? -4.969 7.187 9.097 1.00 98.25 298 GLN A O 1
ATOM 2349 N N . LEU A 1 299 ? -4.069 5.451 10.212 1.00 98.19 299 LEU A N 1
ATOM 2350 C CA . LEU A 1 299 ? -5.143 4.500 9.977 1.00 98.19 299 LEU A CA 1
ATOM 2351 C C . LEU A 1 299 ? -6.192 4.639 11.079 1.00 98.19 299 LEU A C 1
ATOM 2353 O O . LEU A 1 299 ? -5.895 4.409 12.257 1.00 98.19 299 LEU A O 1
ATOM 2357 N N . VAL A 1 300 ? -7.415 4.970 10.683 1.00 97.81 300 VAL A N 1
ATOM 2358 C CA . VAL A 1 300 ? -8.588 5.034 11.557 1.00 97.81 300 VAL A CA 1
ATOM 2359 C C . VAL A 1 300 ? -9.567 3.959 11.113 1.00 97.81 300 VAL A C 1
ATOM 2361 O O . VAL A 1 300 ? -9.926 3.898 9.940 1.00 97.81 300 VAL A O 1
ATOM 2364 N N . VAL A 1 301 ? -9.977 3.109 12.049 1.00 97.00 301 VAL A N 1
ATOM 2365 C CA . VAL A 1 301 ? -10.934 2.023 11.817 1.00 97.00 301 VAL A CA 1
ATOM 2366 C C . VAL A 1 301 ? -12.071 2.185 12.809 1.00 97.00 301 VAL A C 1
ATOM 2368 O O . VAL A 1 301 ? -11.816 2.229 14.015 1.00 97.00 301 VAL A O 1
ATOM 2371 N N . ASP A 1 302 ? -13.298 2.297 12.300 1.00 95.69 302 ASP A N 1
ATOM 2372 C CA . ASP A 1 302 ? -14.516 2.499 13.091 1.00 95.69 302 ASP A CA 1
ATOM 2373 C C . ASP A 1 302 ? -14.379 3.695 14.056 1.00 95.69 302 ASP A C 1
ATOM 2375 O O . ASP A 1 302 ? -14.626 3.602 15.256 1.00 95.69 302 ASP A O 1
ATOM 2379 N N . GLY A 1 303 ? -13.861 4.818 13.541 1.00 94.69 303 GLY A N 1
ATOM 2380 C CA . GLY A 1 303 ? -13.622 6.045 14.313 1.00 94.69 303 GLY A CA 1
ATOM 2381 C C . GLY A 1 303 ? -12.438 5.999 15.291 1.00 94.69 303 GLY A C 1
ATOM 2382 O O . GLY A 1 303 ? -12.105 7.022 15.888 1.00 94.69 303 GLY A O 1
ATOM 2383 N N . VAL A 1 304 ? -11.751 4.860 15.441 1.00 94.69 304 VAL A N 1
ATOM 2384 C CA . VAL A 1 304 ? -10.637 4.698 16.387 1.00 94.69 304 VAL A CA 1
ATOM 2385 C C . VAL A 1 304 ? -9.295 4.641 15.646 1.00 94.69 304 VAL A C 1
ATOM 2387 O O . VAL A 1 304 ? -9.111 3.783 14.779 1.00 94.69 304 VAL A O 1
ATOM 2390 N N . PRO A 1 305 ? -8.309 5.498 15.981 1.00 96.25 305 PRO A N 1
ATOM 2391 C CA . PRO A 1 305 ? -6.955 5.369 15.452 1.00 96.25 305 PRO A CA 1
ATOM 2392 C C . PRO A 1 305 ? -6.361 4.008 15.820 1.00 96.25 305 PRO A C 1
ATOM 2394 O O . PRO A 1 305 ? -6.339 3.649 16.993 1.00 96.25 305 PRO A O 1
ATOM 2397 N N . ARG A 1 306 ? -5.857 3.255 14.840 1.00 96.31 306 ARG A N 1
ATOM 2398 C CA . ARG A 1 306 ? -5.239 1.932 15.057 1.00 96.31 306 ARG A CA 1
ATOM 2399 C C . ARG A 1 306 ? -3.738 1.928 14.844 1.00 96.31 306 ARG A C 1
ATOM 2401 O O . ARG A 1 306 ? -3.021 1.217 15.544 1.00 96.31 306 ARG A O 1
ATOM 2408 N N . LEU A 1 307 ? -3.260 2.734 13.908 1.00 97.56 307 LEU A N 1
ATOM 2409 C CA . LEU A 1 307 ? -1.855 2.778 13.537 1.00 97.56 307 LEU A CA 1
ATOM 2410 C C . LEU A 1 307 ? -1.506 4.180 13.046 1.00 97.56 307 LEU A C 1
ATOM 2412 O O . LEU A 1 307 ? -2.236 4.757 12.243 1.00 97.56 307 LEU A O 1
ATOM 2416 N N . VAL A 1 308 ? -0.390 4.718 13.520 1.00 97.94 308 VAL A N 1
ATOM 2417 C CA . VAL A 1 308 ? 0.196 5.965 13.034 1.00 97.94 308 VAL A CA 1
ATOM 2418 C C . VAL A 1 308 ? 1.597 5.654 12.534 1.00 97.94 308 VAL A C 1
ATOM 2420 O O . VAL A 1 308 ? 2.420 5.088 13.248 1.00 97.94 308 VAL A O 1
ATOM 2423 N N . LEU A 1 309 ? 1.874 6.019 11.297 1.00 98.38 309 LEU A N 1
ATOM 2424 C CA . LEU A 1 309 ? 3.153 5.811 10.641 1.00 98.38 309 LEU A CA 1
ATOM 2425 C C . LEU A 1 309 ? 3.734 7.182 10.332 1.00 98.38 309 LEU A C 1
ATOM 2427 O O . LEU A 1 309 ? 3.043 8.032 9.782 1.00 98.38 309 LEU A O 1
ATOM 2431 N N . VAL A 1 310 ? 4.983 7.410 10.711 1.00 98.38 310 VAL A N 1
ATOM 2432 C CA . VAL A 1 310 ? 5.722 8.641 10.436 1.00 98.38 310 VAL A CA 1
ATOM 2433 C C . VAL A 1 310 ? 6.948 8.261 9.628 1.00 98.38 310 VAL A C 1
ATOM 2435 O O . VAL A 1 310 ? 7.829 7.559 10.116 1.00 98.38 310 VAL A O 1
ATOM 2438 N N . TYR A 1 311 ? 6.988 8.712 8.387 1.00 98.50 311 TYR A N 1
ATOM 2439 C CA . TYR A 1 311 ? 8.029 8.431 7.419 1.00 98.50 311 TYR A CA 1
ATOM 2440 C C . TYR A 1 311 ? 8.935 9.645 7.260 1.00 98.50 311 TYR A C 1
ATOM 2442 O O . TYR A 1 311 ? 8.481 10.727 6.895 1.00 98.50 311 TYR A O 1
ATOM 2450 N N . GLU A 1 312 ? 10.226 9.455 7.480 1.00 97.75 312 GLU A N 1
ATOM 2451 C CA . GLU A 1 312 ? 11.255 10.451 7.206 1.00 97.75 312 GLU A CA 1
ATOM 2452 C C . GLU A 1 312 ? 11.943 10.096 5.898 1.00 97.75 312 GLU A C 1
ATOM 2454 O O . GLU A 1 312 ? 12.599 9.055 5.815 1.00 97.75 312 GLU A O 1
ATOM 2459 N N . LEU A 1 313 ? 11.800 10.943 4.878 1.00 97.00 313 LEU A N 1
ATOM 2460 C CA . LEU A 1 313 ? 12.485 10.715 3.611 1.00 97.00 313 LEU A CA 1
ATOM 2461 C C . LEU A 1 313 ? 13.964 11.082 3.758 1.00 97.00 313 LEU A C 1
ATOM 2463 O O . LEU A 1 313 ? 14.315 12.249 3.941 1.00 97.00 313 LEU A O 1
ATOM 2467 N N . ASP A 1 314 ? 14.827 10.076 3.661 1.00 95.06 314 ASP A N 1
ATOM 2468 C CA . ASP A 1 314 ? 16.268 10.239 3.573 1.00 95.06 314 ASP A CA 1
ATOM 2469 C C . ASP A 1 314 ? 16.704 10.146 2.112 1.00 95.06 314 ASP A C 1
ATOM 2471 O O . ASP A 1 314 ? 16.581 9.121 1.442 1.00 95.06 314 ASP A O 1
ATOM 2475 N N . ARG A 1 315 ? 17.193 11.268 1.598 1.00 91.56 315 ARG A N 1
ATOM 2476 C CA . ARG A 1 315 ? 17.652 11.408 0.212 1.00 91.56 315 ARG A CA 1
ATOM 2477 C C . ARG A 1 315 ? 19.114 11.811 0.151 1.00 91.56 315 ARG A C 1
ATOM 2479 O O . ARG A 1 315 ? 19.611 12.227 -0.896 1.00 91.56 315 ARG A O 1
ATOM 2486 N N . ARG A 1 316 ? 19.807 11.741 1.290 1.00 85.62 316 ARG A N 1
ATOM 2487 C CA . ARG A 1 316 ? 21.195 12.167 1.397 1.00 85.62 316 ARG A CA 1
ATOM 2488 C C . ARG A 1 316 ? 22.081 11.136 0.692 1.00 85.62 316 ARG A C 1
ATOM 2490 O O . ARG A 1 316 ? 22.395 10.085 1.228 1.00 85.62 316 ARG A O 1
ATOM 2497 N N . LEU A 1 317 ? 22.448 11.480 -0.542 1.00 57.19 317 LEU A N 1
ATOM 2498 C CA . LEU A 1 317 ? 23.665 11.108 -1.272 1.00 57.19 317 LEU A CA 1
ATOM 2499 C C . LEU A 1 317 ? 24.139 9.639 -1.166 1.00 57.19 317 LEU A C 1
ATOM 2501 O O . LEU A 1 317 ? 24.972 9.270 -0.346 1.00 57.19 317 LEU A O 1
ATOM 2505 N N . GLY A 1 318 ? 23.772 8.851 -2.179 1.00 57.19 318 GLY A N 1
ATOM 2506 C CA . GLY A 1 318 ? 24.792 8.182 -2.994 1.00 57.19 318 GLY A CA 1
ATOM 2507 C C . GLY A 1 318 ? 25.136 6.715 -2.724 1.00 57.19 318 GLY A C 1
ATOM 2508 O O . GLY A 1 318 ? 25.695 6.107 -3.640 1.00 57.19 318 GLY A O 1
ATOM 2509 N N . SER A 1 319 ? 24.811 6.112 -1.574 1.00 50.41 319 SER A N 1
ATOM 2510 C CA . SER A 1 319 ? 25.369 4.779 -1.257 1.00 50.41 319 SER A CA 1
ATOM 2511 C C . SER A 1 319 ? 24.520 3.573 -1.668 1.00 50.41 319 SER A C 1
ATOM 2513 O O . SER A 1 319 ? 25.064 2.479 -1.794 1.00 50.41 319 SER A O 1
ATOM 2515 N N . THR A 1 320 ? 23.224 3.732 -1.951 1.00 65.44 320 THR A N 1
ATOM 2516 C CA . THR A 1 320 ? 22.395 2.605 -2.400 1.00 65.44 320 THR A CA 1
ATOM 2517 C C . THR A 1 320 ? 21.446 3.033 -3.513 1.00 65.44 320 THR A C 1
ATOM 2519 O O . THR A 1 320 ? 20.634 3.936 -3.356 1.00 65.44 320 THR A O 1
ATOM 2522 N N . ALA A 1 321 ? 21.573 2.392 -4.678 1.00 77.44 321 ALA A N 1
ATOM 2523 C CA . ALA A 1 321 ? 20.644 2.572 -5.797 1.00 77.44 321 ALA A CA 1
ATOM 2524 C C . ALA A 1 321 ? 19.247 1.995 -5.494 1.00 77.44 321 ALA A C 1
ATOM 2526 O O . ALA A 1 321 ? 18.296 2.244 -6.232 1.00 77.44 321 ALA A O 1
ATOM 2527 N N . LEU A 1 322 ? 19.136 1.200 -4.425 1.00 92.00 322 LEU A N 1
ATOM 2528 C CA . LEU A 1 322 ? 17.927 0.484 -4.054 1.00 92.00 322 LEU A CA 1
ATOM 2529 C C . LEU A 1 322 ? 17.219 1.196 -2.897 1.00 92.00 322 LEU A C 1
ATOM 2531 O O . LEU A 1 322 ? 17.887 1.620 -1.951 1.00 92.00 322 LEU A O 1
ATOM 2535 N N . PRO A 1 323 ? 15.880 1.303 -2.945 1.00 95.69 323 PRO A N 1
ATOM 2536 C CA . PRO A 1 323 ? 15.121 1.841 -1.832 1.00 95.69 323 PRO A CA 1
ATOM 2537 C C . PRO A 1 323 ? 15.320 0.968 -0.593 1.00 95.69 323 PRO A C 1
ATOM 2539 O O . PRO A 1 323 ? 15.478 -0.250 -0.695 1.00 95.69 323 PRO A O 1
ATOM 2542 N N . SER A 1 324 ? 15.317 1.584 0.584 1.00 95.56 324 SER A N 1
ATOM 2543 C CA . SER A 1 324 ? 15.397 0.849 1.846 1.00 95.56 324 SER A CA 1
ATOM 2544 C C . SER A 1 324 ? 14.594 1.522 2.949 1.00 95.56 324 SER A C 1
ATOM 2546 O O . SER A 1 324 ? 14.254 2.704 2.880 1.00 95.56 324 SER A O 1
ATOM 2548 N N . VAL A 1 325 ? 14.260 0.731 3.966 1.00 97.12 325 VAL A N 1
ATOM 2549 C CA . VAL A 1 325 ? 13.438 1.144 5.101 1.00 97.12 325 VAL A CA 1
ATOM 2550 C C . VAL A 1 325 ? 14.173 0.767 6.372 1.00 97.12 325 VAL A C 1
ATOM 2552 O O . VAL A 1 325 ? 14.598 -0.377 6.534 1.00 97.12 325 VAL A O 1
ATOM 2555 N N . GLN A 1 326 ? 14.278 1.715 7.294 1.00 96.38 326 GLN A N 1
ATOM 2556 C CA . GLN A 1 326 ? 14.803 1.482 8.629 1.00 96.38 326 GLN A CA 1
ATOM 2557 C C . GLN A 1 326 ? 13.749 1.861 9.665 1.00 96.38 326 GLN A C 1
ATOM 2559 O O . GLN A 1 326 ? 13.246 2.985 9.679 1.00 96.38 326 GLN A O 1
ATOM 2564 N N . LEU A 1 327 ? 13.441 0.934 10.571 1.00 97.62 327 LEU A N 1
ATOM 2565 C CA . LEU A 1 327 ? 12.660 1.249 11.760 1.00 97.62 327 LEU A CA 1
ATOM 2566 C C . LEU A 1 327 ? 13.520 2.062 12.731 1.00 97.62 327 LEU A C 1
ATOM 2568 O O . LEU A 1 327 ? 14.520 1.558 13.234 1.00 97.62 327 LEU A O 1
ATOM 2572 N N . VAL A 1 328 ? 13.132 3.313 12.980 1.00 97.94 328 VAL A N 1
ATOM 2573 C CA . VAL A 1 328 ? 13.841 4.222 13.893 1.00 97.94 328 VAL A CA 1
ATOM 2574 C C . VAL A 1 328 ? 13.348 4.022 15.320 1.00 97.94 328 VAL A C 1
ATOM 2576 O O . VAL A 1 328 ? 14.144 3.843 16.237 1.00 97.94 328 VAL A O 1
ATOM 2579 N N . SER A 1 329 ? 12.029 4.055 15.517 1.00 97.75 329 SER A N 1
ATOM 2580 C CA . SER A 1 329 ? 11.410 3.850 16.825 1.00 97.75 329 SER A CA 1
ATOM 2581 C C . SER A 1 329 ? 9.946 3.436 16.699 1.00 97.75 329 SER A C 1
ATOM 2583 O O . SER A 1 329 ? 9.317 3.605 15.651 1.00 97.75 329 SER A O 1
ATOM 2585 N N . TYR A 1 330 ? 9.393 2.911 17.790 1.00 97.62 330 TYR A N 1
ATOM 2586 C CA . TYR A 1 330 ? 7.958 2.724 17.951 1.00 97.62 330 TYR A CA 1
ATOM 2587 C C . TYR A 1 330 ? 7.535 3.105 19.371 1.00 97.62 330 TYR A C 1
ATOM 2589 O O . TYR A 1 330 ? 8.325 3.018 20.311 1.00 97.62 330 TYR A O 1
ATOM 2597 N N . GLN A 1 331 ? 6.292 3.546 19.529 1.00 96.81 331 GLN A N 1
ATOM 2598 C CA . GLN A 1 331 ? 5.716 3.904 20.824 1.00 96.81 331 GLN A CA 1
ATOM 2599 C C . GLN A 1 331 ? 4.217 3.606 20.846 1.00 96.81 331 GLN A C 1
ATOM 2601 O O . GLN A 1 331 ? 3.553 3.629 19.808 1.00 96.81 331 GLN A O 1
ATOM 2606 N N . LYS A 1 332 ? 3.662 3.362 22.036 1.00 95.44 332 LYS A N 1
ATOM 2607 C CA . LYS A 1 332 ? 2.207 3.293 22.207 1.00 95.44 332 LYS A CA 1
ATOM 2608 C C . LYS A 1 332 ? 1.617 4.687 21.993 1.00 95.44 332 LYS A C 1
ATOM 2610 O O . LYS A 1 332 ? 2.078 5.665 22.581 1.00 95.44 332 LYS A O 1
ATOM 2615 N N . TYR A 1 333 ? 0.610 4.782 21.138 1.00 91.62 333 TYR A N 1
ATOM 2616 C CA . TYR A 1 333 ? -0.096 6.022 20.863 1.00 91.62 333 TYR A CA 1
ATOM 2617 C C . TYR A 1 333 ? -0.885 6.439 22.102 1.00 91.62 333 TYR A C 1
ATOM 2619 O O . TYR A 1 333 ? -1.805 5.748 22.539 1.00 91.62 333 TYR A O 1
ATOM 2627 N N . THR A 1 334 ? -0.518 7.585 22.664 1.00 88.25 334 THR A N 1
ATOM 2628 C CA . THR A 1 334 ? -1.286 8.225 23.730 1.00 88.25 334 THR A CA 1
ATOM 2629 C C . THR A 1 334 ? -2.125 9.313 23.083 1.00 88.25 334 THR A C 1
ATOM 2631 O O . THR A 1 334 ? -1.569 10.287 22.574 1.00 88.25 334 THR A O 1
ATOM 2634 N N . HIS A 1 335 ? -3.448 9.140 23.057 1.00 82.00 335 HIS A N 1
ATOM 2635 C CA . HIS A 1 335 ? -4.342 10.124 22.452 1.00 82.00 335 HIS A CA 1
ATOM 2636 C C . HIS A 1 335 ? -4.191 11.477 23.182 1.00 82.00 335 HIS A C 1
ATOM 2638 O O . HIS A 1 335 ? -4.430 11.530 24.394 1.00 82.00 335 HIS A O 1
ATOM 2644 N N . PRO A 1 336 ? -3.816 12.574 22.495 1.00 73.94 336 PRO A N 1
ATOM 2645 C CA . PRO A 1 336 ? -3.505 13.848 23.152 1.00 73.94 336 PRO A CA 1
ATOM 2646 C C . PRO A 1 336 ? -4.679 14.460 23.931 1.00 73.94 336 PRO A C 1
ATOM 2648 O O . PRO A 1 336 ? -4.465 15.197 24.889 1.00 73.94 336 PRO A O 1
ATOM 2651 N N . GLN A 1 337 ? -5.923 14.158 23.547 1.00 63.12 337 GLN A N 1
ATOM 2652 C CA . GLN A 1 337 ? -7.096 14.844 24.105 1.00 63.12 337 GLN A CA 1
ATOM 2653 C C . GLN A 1 337 ? -7.549 14.385 25.497 1.00 63.12 337 GLN A C 1
ATOM 2655 O O . GLN A 1 337 ? -8.348 15.080 26.115 1.00 63.12 337 GLN A O 1
ATOM 2660 N N . ALA A 1 338 ? -7.042 13.278 26.045 1.00 55.28 338 ALA A N 1
ATOM 2661 C CA . ALA A 1 338 ? -7.593 12.758 27.302 1.00 55.28 338 ALA A CA 1
ATOM 2662 C C . ALA A 1 338 ? -7.198 13.565 28.556 1.00 55.28 338 ALA A C 1
ATOM 2664 O O . ALA A 1 338 ? -7.780 13.355 29.613 1.00 55.28 338 ALA A O 1
ATOM 2665 N N . LYS A 1 339 ? -6.203 14.463 28.479 1.00 60.06 339 LYS A N 1
ATOM 2666 C CA . LYS A 1 339 ? -5.626 15.077 29.690 1.00 60.06 339 LYS A CA 1
ATOM 2667 C C . LYS A 1 339 ? -6.027 16.524 29.970 1.00 60.06 339 LYS A C 1
ATOM 2669 O O . LYS A 1 339 ? -5.791 16.959 31.085 1.00 60.06 339 LYS A O 1
ATOM 2674 N N . ASN A 1 340 ? -6.620 17.256 29.023 1.00 54.06 340 ASN A N 1
ATOM 2675 C CA . ASN A 1 340 ? -6.885 18.694 29.210 1.00 54.06 340 ASN A CA 1
ATOM 2676 C C . ASN A 1 340 ? -8.183 19.219 28.580 1.00 54.06 340 ASN A C 1
ATOM 2678 O O . ASN A 1 340 ? -8.390 20.433 28.557 1.00 54.06 340 ASN A O 1
ATOM 2682 N N . ALA A 1 341 ? -9.084 18.352 28.112 1.00 48.44 341 ALA A N 1
ATOM 2683 C CA . ALA A 1 341 ? -10.447 18.790 27.840 1.00 48.44 341 ALA A CA 1
ATOM 2684 C C . ALA A 1 341 ? -11.142 19.049 29.187 1.00 48.44 341 ALA A C 1
ATOM 2686 O O . ALA A 1 341 ? -11.808 18.180 29.743 1.00 48.44 341 ALA A O 1
ATOM 2687 N N . LYS A 1 342 ? -10.944 20.254 29.742 1.00 60.44 342 LYS A N 1
ATOM 2688 C CA . LYS A 1 342 ? -11.903 20.843 30.680 1.00 60.44 342 LYS A CA 1
ATOM 2689 C C . LYS A 1 342 ? -13.263 20.698 29.987 1.00 60.44 342 LYS A C 1
ATOM 2691 O O . LYS A 1 342 ? -13.335 21.149 28.843 1.00 60.44 342 LYS A O 1
ATOM 2696 N N . PRO A 1 343 ? -14.266 20.032 30.590 1.00 53.00 343 PRO A N 1
ATOM 2697 C CA . PRO A 1 343 ? -15.563 19.856 29.953 1.00 53.00 343 PRO A CA 1
ATOM 2698 C C . PRO A 1 343 ? -16.029 21.237 29.508 1.00 53.00 343 PRO A C 1
ATOM 2700 O O . PRO A 1 343 ? -16.192 22.140 30.334 1.00 53.00 343 PRO A O 1
ATOM 2703 N N . GLU A 1 344 ? -16.091 21.436 28.193 1.00 47.06 344 GLU A N 1
ATOM 2704 C CA . GLU A 1 344 ? -16.648 22.653 27.635 1.00 47.06 344 GLU A CA 1
ATOM 2705 C C . GLU A 1 344 ? -18.101 22.669 28.122 1.00 47.06 344 GLU A C 1
ATOM 2707 O O . GLU A 1 344 ? -18.803 21.677 27.906 1.00 47.06 344 GLU A O 1
ATOM 2712 N N . PRO A 1 345 ? -18.528 23.689 28.893 1.00 56.22 345 PRO A N 1
ATOM 2713 C CA . PRO A 1 345 ? -19.888 23.727 29.408 1.00 56.22 345 PRO A CA 1
ATOM 2714 C C . PRO A 1 345 ? -20.827 23.628 28.212 1.00 56.22 345 PRO A C 1
ATOM 2716 O O . PRO A 1 345 ? -20.650 24.381 27.252 1.00 56.22 345 PRO A O 1
ATOM 2719 N N . GLU A 1 346 ? -21.766 22.677 28.262 1.00 43.84 346 GLU A N 1
ATOM 2720 C CA . GLU A 1 346 ? -22.800 22.480 27.248 1.00 43.84 346 GLU A CA 1
ATOM 2721 C C . GLU A 1 346 ? -23.309 23.843 26.782 1.00 43.84 346 GLU A C 1
ATOM 2723 O O . GLU A 1 346 ? -23.991 24.566 27.515 1.00 43.84 346 GLU A O 1
ATOM 2728 N N . ARG A 1 347 ? -22.940 24.230 25.557 1.00 45.19 347 ARG A N 1
ATOM 2729 C CA . ARG A 1 347 ? -23.577 25.363 24.903 1.00 45.19 347 ARG A CA 1
ATOM 2730 C C . ARG A 1 347 ? -25.003 24.926 24.617 1.00 45.19 347 ARG A C 1
ATOM 2732 O O . ARG A 1 347 ? -25.266 24.257 23.624 1.00 45.19 347 ARG A O 1
ATOM 2739 N N . VAL A 1 348 ? -25.912 25.304 25.511 1.00 48.94 348 VAL A N 1
ATOM 2740 C CA . VAL A 1 348 ? -27.347 25.345 25.242 1.00 48.94 348 VAL A CA 1
ATOM 2741 C C . VAL A 1 348 ? -27.516 26.230 24.010 1.00 48.94 348 VAL A C 1
ATOM 2743 O O . VAL A 1 348 ? -27.371 27.451 24.084 1.00 48.94 348 VAL A O 1
ATOM 2746 N N . TYR A 1 349 ? -27.729 25.612 22.850 1.00 46.12 349 TYR A N 1
ATOM 2747 C CA . TYR A 1 349 ? -28.042 26.334 21.627 1.00 46.12 349 TYR A CA 1
ATOM 2748 C C . TYR A 1 349 ? -29.383 27.040 21.837 1.00 46.12 349 TYR A C 1
ATOM 2750 O O . TYR A 1 349 ? -30.429 26.399 21.926 1.00 46.12 349 TYR A O 1
ATOM 2758 N N . ALA A 1 350 ? -29.348 28.368 21.942 1.00 49.72 350 ALA A N 1
ATOM 2759 C CA . ALA A 1 350 ? -30.551 29.176 21.829 1.00 49.72 350 ALA A CA 1
ATOM 2760 C C . ALA A 1 350 ? -31.117 29.030 20.399 1.00 49.72 350 ALA A C 1
ATOM 2762 O O . ALA A 1 350 ? -30.338 28.984 19.441 1.00 49.72 350 ALA A O 1
ATOM 2763 N N . PRO A 1 351 ? -32.448 28.944 20.232 1.00 51.56 351 PRO A N 1
ATOM 2764 C CA . PRO A 1 351 ? -33.074 28.785 18.925 1.00 51.56 351 PRO A CA 1
ATOM 2765 C C . PRO A 1 351 ? -32.780 29.991 18.021 1.00 51.56 351 PRO A C 1
ATOM 2767 O O . PRO A 1 351 ? -32.934 31.145 18.420 1.00 51.56 351 PRO A O 1
ATOM 2770 N N . TYR A 1 352 ? -32.340 29.701 16.796 1.00 46.84 352 TYR A N 1
ATOM 2771 C CA . TYR A 1 352 ? -32.042 30.683 15.758 1.00 46.84 352 TYR A CA 1
ATOM 2772 C C . TYR A 1 352 ? -33.316 31.396 15.281 1.00 46.84 352 TYR A C 1
ATOM 2774 O O . TYR A 1 352 ? -34.242 30.758 14.782 1.00 46.84 352 TYR A O 1
ATOM 2782 N N . SER A 1 353 ? -33.309 32.727 15.349 1.00 45.22 353 SER A N 1
ATOM 2783 C CA . SER A 1 353 ? -34.202 33.594 14.572 1.00 45.22 353 SER A CA 1
ATOM 2784 C C . SER A 1 353 ? -33.516 33.983 13.252 1.00 45.22 353 SER A C 1
ATOM 2786 O O . SER A 1 353 ? -32.339 34.351 13.287 1.00 45.22 353 SER A O 1
ATOM 2788 N N . PRO A 1 354 ? -34.201 33.948 12.094 1.00 55.19 354 PRO A N 1
ATOM 2789 C CA . PRO A 1 354 ? -33.579 34.229 10.805 1.00 55.19 354 PRO A CA 1
ATOM 2790 C C . PRO A 1 354 ? -33.925 35.642 10.335 1.00 55.19 354 PRO A C 1
ATOM 2792 O O . PRO A 1 354 ? -35.071 35.849 9.972 1.00 55.19 354 PRO A O 1
ATOM 2795 N N . GLN A 1 355 ? -32.982 36.589 10.266 1.00 46.50 355 GLN A N 1
ATOM 2796 C CA . GLN A 1 355 ? -33.064 37.744 9.348 1.00 46.50 355 GLN A CA 1
ATOM 2797 C C . GLN A 1 355 ? -31.684 38.379 9.121 1.00 46.50 355 GLN A C 1
ATOM 2799 O O . GLN A 1 355 ? -30.943 38.597 10.076 1.00 46.50 355 GLN A O 1
ATOM 2804 N N . GLY A 1 356 ? -31.391 38.749 7.867 1.00 42.94 356 GLY A N 1
ATOM 2805 C CA . GLY A 1 356 ? -30.409 39.800 7.571 1.00 42.94 356 GLY A CA 1
ATOM 2806 C C . GLY A 1 356 ? -29.523 39.608 6.338 1.00 42.94 356 GLY A C 1
ATOM 2807 O O . GLY A 1 356 ? -28.355 39.279 6.480 1.00 42.94 356 GLY A O 1
ATOM 2808 N N . SER A 1 357 ? -30.093 39.873 5.157 1.00 42.56 357 SER A N 1
ATOM 2809 C CA . SER A 1 357 ? -29.506 40.607 4.010 1.00 42.56 357 SER A CA 1
ATOM 2810 C C . SER A 1 357 ? -28.002 40.484 3.691 1.00 42.56 357 SER A C 1
ATOM 2812 O O . SER A 1 357 ? -27.148 41.046 4.373 1.00 42.56 357 SER A O 1
ATOM 2814 N N . TYR A 1 358 ? -27.716 39.891 2.527 1.00 40.94 358 TYR A N 1
ATOM 2815 C CA . TYR A 1 358 ? -26.414 39.895 1.857 1.00 40.94 358 TYR A CA 1
ATOM 2816 C C . TYR A 1 358 ? -26.167 41.215 1.107 1.00 40.94 358 TYR A C 1
ATOM 2818 O O . TYR A 1 358 ? -26.957 41.602 0.249 1.00 40.94 358 TYR A O 1
ATOM 2826 N N . THR A 1 359 ? -25.029 41.858 1.369 1.00 44.66 359 THR A N 1
ATOM 2827 C CA . THR A 1 359 ? -24.418 42.866 0.488 1.00 44.66 359 THR A CA 1
ATOM 2828 C C . THR A 1 359 ? -23.151 42.288 -0.135 1.00 44.66 359 THR A C 1
ATOM 2830 O O . THR A 1 359 ? -22.249 41.844 0.576 1.00 44.66 359 THR A O 1
ATOM 2833 N N . SER A 1 360 ? -23.097 42.285 -1.465 1.00 43.78 360 SER A N 1
ATOM 2834 C CA . SER A 1 360 ? -21.984 41.801 -2.287 1.00 43.78 360 SER A CA 1
ATOM 2835 C C . SER A 1 360 ? -20.769 42.743 -2.240 1.00 43.78 360 SER A C 1
ATOM 2837 O O . SER A 1 360 ? -20.963 43.957 -2.319 1.00 43.78 360 SER A O 1
ATOM 2839 N N . PRO A 1 361 ? -19.522 42.233 -2.212 1.00 50.94 361 PRO A N 1
ATOM 2840 C CA . PRO A 1 361 ? -18.341 43.039 -2.486 1.00 50.94 361 PRO A CA 1
ATOM 2841 C C . PRO A 1 361 ? -17.922 42.964 -3.962 1.00 50.94 361 PRO A C 1
ATOM 2843 O O . PRO A 1 361 ? -17.954 41.914 -4.604 1.00 50.94 361 PRO A O 1
ATOM 2846 N N . SER A 1 362 ? -17.520 44.122 -4.479 1.00 42.97 362 SER A N 1
ATOM 2847 C CA . SER A 1 362 ? -16.992 44.377 -5.815 1.00 42.97 362 SER A CA 1
ATOM 2848 C C . SER A 1 362 ? -15.553 43.869 -5.986 1.00 42.97 362 SER A C 1
ATOM 2850 O O . SER A 1 362 ? -14.708 44.012 -5.104 1.00 42.97 362 SER A O 1
ATOM 2852 N N . TYR A 1 363 ? -15.276 43.296 -7.160 1.00 39.19 363 TYR A N 1
ATOM 2853 C CA . TYR A 1 363 ? -13.952 42.856 -7.607 1.00 39.19 363 TYR A CA 1
ATOM 2854 C C . TYR A 1 363 ? -13.176 44.008 -8.266 1.00 39.19 363 TYR A C 1
ATOM 2856 O O . TYR A 1 363 ? -13.713 44.697 -9.132 1.00 39.19 363 TYR A O 1
ATOM 2864 N N . SER A 1 364 ? -11.890 44.142 -7.928 1.00 40.53 364 SER A N 1
ATOM 2865 C CA . SER A 1 364 ? -10.904 44.946 -8.669 1.00 40.53 364 SER A CA 1
ATOM 2866 C C . SER A 1 364 ? -9.808 44.031 -9.238 1.00 40.53 364 SER A C 1
ATOM 2868 O O . SER A 1 364 ? -9.349 43.141 -8.517 1.00 40.53 364 SER A O 1
ATOM 2870 N N . PRO A 1 365 ? -9.357 44.223 -10.493 1.00 50.16 365 PRO A N 1
ATOM 2871 C CA . PRO A 1 365 ? -8.352 43.366 -11.115 1.00 50.16 365 PRO A CA 1
ATOM 2872 C C . PRO A 1 365 ? -6.927 43.880 -10.856 1.00 50.16 365 PRO A C 1
ATOM 2874 O O . PRO A 1 365 ? -6.617 45.038 -11.130 1.00 50.16 365 PRO A O 1
ATOM 2877 N N . TYR A 1 366 ? -6.046 42.998 -10.377 1.00 39.41 366 TYR A N 1
ATOM 2878 C CA . TYR A 1 366 ? -4.601 43.235 -10.324 1.00 39.41 366 TYR A CA 1
ATOM 2879 C C . TYR A 1 366 ? -3.883 42.492 -11.454 1.00 39.41 366 TYR A C 1
ATOM 2881 O O . TYR A 1 366 ? -4.112 41.310 -11.704 1.00 39.41 366 TYR A O 1
ATOM 2889 N N . SER A 1 367 ? -3.000 43.224 -12.123 1.00 39.47 367 SER A N 1
ATOM 2890 C CA . SER A 1 367 ? -2.097 42.806 -13.189 1.00 39.47 367 SER A CA 1
ATOM 2891 C C . SER A 1 367 ? -0.796 42.215 -12.623 1.00 39.47 367 SER A C 1
ATOM 2893 O O . SER A 1 367 ? -0.200 42.769 -11.701 1.00 39.47 367 SER A O 1
ATOM 2895 N N . TYR A 1 368 ? -0.331 41.104 -13.204 1.00 38.88 368 TYR A N 1
ATOM 2896 C CA . TYR A 1 368 ? 0.940 40.453 -12.862 1.00 38.88 368 TYR A CA 1
ATOM 2897 C C . TYR A 1 368 ? 2.030 40.748 -13.906 1.00 38.88 368 TYR A C 1
ATOM 2899 O O . TYR A 1 368 ? 1.770 40.605 -15.103 1.00 38.88 368 TYR A O 1
ATOM 2907 N N . PRO A 1 369 ? 3.268 41.076 -13.491 1.00 48.31 369 PRO A N 1
ATOM 2908 C CA . PRO A 1 369 ? 4.436 41.054 -14.363 1.00 48.31 369 PRO A CA 1
ATOM 2909 C C . PRO A 1 369 ? 5.213 39.725 -14.264 1.00 48.31 369 PRO A C 1
ATOM 2911 O O . PRO A 1 369 ? 5.414 39.169 -13.184 1.00 48.31 369 PRO A O 1
ATOM 2914 N N . TYR A 1 370 ? 5.685 39.241 -15.415 1.00 42.69 370 TYR A N 1
ATOM 2915 C CA . TYR A 1 370 ? 6.573 38.081 -15.575 1.00 42.69 370 TYR A CA 1
ATOM 2916 C C . TYR A 1 370 ? 8.004 38.347 -15.065 1.00 42.69 370 TYR A C 1
ATOM 2918 O O . TYR A 1 370 ? 8.539 39.425 -15.341 1.00 42.69 370 TYR A O 1
ATOM 2926 N N . PRO A 1 371 ? 8.703 37.348 -14.481 1.00 49.41 371 PRO A N 1
ATOM 2927 C CA . PRO A 1 371 ? 10.154 37.389 -14.320 1.00 49.41 371 PRO A CA 1
ATOM 2928 C C . PRO A 1 371 ? 10.923 36.468 -15.285 1.00 49.41 371 PRO A C 1
ATOM 2930 O O . PRO A 1 371 ? 10.492 35.377 -15.655 1.00 49.41 371 PRO A O 1
ATOM 2933 N N . ARG A 1 372 ? 12.105 36.974 -15.660 1.00 33.66 372 ARG A N 1
ATOM 2934 C CA . ARG A 1 372 ? 13.120 36.438 -16.580 1.00 33.66 372 ARG A CA 1
ATOM 2935 C C . ARG A 1 372 ? 13.917 35.251 -16.024 1.00 33.66 372 ARG A C 1
ATOM 2937 O O . ARG A 1 372 ? 14.188 35.168 -14.832 1.00 33.66 372 ARG A O 1
ATOM 2944 N N . HIS A 1 373 ? 14.404 34.440 -16.964 1.00 43.75 373 HIS A N 1
ATOM 2945 C CA . HIS A 1 373 ? 15.451 33.423 -16.833 1.00 43.75 373 HIS A CA 1
ATOM 2946 C C . HIS A 1 373 ? 16.816 33.950 -16.354 1.00 43.75 373 HIS A C 1
ATOM 2948 O O . HIS A 1 373 ? 17.289 34.983 -16.832 1.00 43.75 373 HIS A O 1
ATOM 2954 N N . SER A 1 374 ? 17.514 33.136 -15.554 1.00 38.78 374 SER A N 1
ATOM 2955 C CA . SER A 1 374 ? 18.977 33.156 -15.400 1.00 38.78 374 SER A CA 1
ATOM 2956 C C . SER A 1 374 ? 19.549 31.752 -15.104 1.00 38.78 374 SER A C 1
ATOM 2958 O O . SER A 1 374 ? 18.886 30.896 -14.523 1.00 38.78 374 SER A O 1
ATOM 2960 N N . GLN A 1 375 ? 20.767 31.529 -15.613 1.00 36.41 375 GLN A N 1
ATOM 2961 C CA . GLN A 1 375 ? 21.549 30.282 -15.726 1.00 36.41 375 GLN A CA 1
ATOM 2962 C C . GLN A 1 375 ? 22.234 29.808 -14.416 1.00 36.41 375 GLN A C 1
ATOM 2964 O O . GLN A 1 375 ? 22.331 30.594 -13.474 1.00 36.41 375 GLN A O 1
ATOM 2969 N N . PRO A 1 376 ? 22.770 28.562 -14.359 1.00 41.06 376 PRO A N 1
ATOM 2970 C CA . PRO A 1 376 ? 23.349 27.966 -13.147 1.00 41.06 376 PRO A CA 1
ATOM 2971 C C . PRO A 1 376 ? 24.893 28.022 -13.094 1.00 41.06 376 PRO A C 1
ATOM 2973 O O . PRO A 1 376 ? 25.531 28.038 -14.149 1.00 41.06 376 PRO A O 1
ATOM 2976 N N . PRO A 1 377 ? 25.515 27.925 -11.896 1.00 39.66 377 PRO A N 1
ATOM 2977 C CA . PRO A 1 377 ? 26.935 27.609 -11.783 1.00 39.66 377 PRO A CA 1
ATOM 2978 C C . PRO A 1 377 ? 27.251 26.246 -11.125 1.00 39.66 377 PRO A C 1
ATOM 2980 O O . PRO A 1 377 ? 26.688 25.844 -10.111 1.00 39.66 377 PRO A O 1
ATOM 2983 N N . SER A 1 378 ? 28.201 25.595 -11.796 1.00 32.91 378 SER A N 1
ATOM 2984 C CA . SER A 1 378 ? 29.290 24.656 -11.478 1.00 32.91 378 SER A CA 1
ATOM 2985 C C . SER A 1 378 ? 29.498 24.022 -10.088 1.00 32.91 378 SER A C 1
ATOM 2987 O O . SER A 1 378 ? 29.406 24.643 -9.036 1.00 32.91 378 SER A O 1
ATOM 2989 N N . ILE A 1 379 ? 29.936 22.760 -10.178 1.00 33.75 379 ILE A N 1
ATOM 2990 C CA . ILE A 1 379 ? 30.184 21.722 -9.165 1.00 33.75 379 ILE A CA 1
ATOM 2991 C C . ILE A 1 379 ? 31.586 21.837 -8.535 1.00 33.75 379 ILE A C 1
ATOM 2993 O O . ILE A 1 379 ? 32.560 22.052 -9.253 1.00 33.75 379 ILE A O 1
ATOM 2997 N N . VAL A 1 380 ? 31.706 21.555 -7.228 1.00 30.23 380 VAL A N 1
ATOM 2998 C CA . VAL A 1 380 ? 32.974 21.170 -6.573 1.00 30.23 380 VAL A CA 1
ATOM 2999 C C . VAL A 1 380 ? 32.747 19.948 -5.673 1.00 30.23 380 VAL A C 1
ATOM 3001 O O . VAL A 1 380 ? 31.907 19.960 -4.778 1.00 30.23 380 VAL A O 1
ATOM 3004 N N . THR A 1 381 ? 33.507 18.887 -5.937 1.00 31.75 381 THR A N 1
ATOM 3005 C CA . THR A 1 381 ? 33.552 17.598 -5.226 1.00 31.75 381 THR A CA 1
ATOM 3006 C C . THR A 1 381 ? 34.628 17.591 -4.140 1.00 31.75 381 THR A C 1
ATOM 3008 O O . THR A 1 381 ? 35.770 17.952 -4.419 1.00 31.75 381 THR A O 1
ATOM 3011 N N . SER A 1 382 ? 34.325 17.061 -2.950 1.00 28.19 382 SER A N 1
ATOM 3012 C CA . SER A 1 382 ? 35.346 16.483 -2.066 1.00 28.19 382 SER A CA 1
ATOM 3013 C C . SER A 1 382 ? 34.810 15.272 -1.291 1.00 28.19 382 SER A C 1
ATOM 3015 O O . SER A 1 382 ? 33.633 15.176 -0.950 1.00 28.19 382 SER A O 1
ATOM 3017 N N . SER A 1 383 ? 35.701 14.302 -1.116 1.00 31.19 383 SER A N 1
ATOM 3018 C CA . SER A 1 383 ? 35.495 12.931 -0.649 1.00 31.19 383 SER A CA 1
ATOM 3019 C C . SER A 1 383 ? 35.911 12.750 0.811 1.00 31.19 383 SER A C 1
ATOM 3021 O O . SER A 1 383 ? 36.985 13.226 1.169 1.00 31.19 383 SER A O 1
ATOM 3023 N N . TYR A 1 384 ? 35.169 11.961 1.601 1.00 27.48 384 TYR A N 1
ATOM 3024 C CA . TYR A 1 384 ? 35.707 11.298 2.800 1.00 27.48 384 TYR A CA 1
ATOM 3025 C C . TYR A 1 384 ? 35.096 9.907 3.040 1.00 27.48 384 TYR A C 1
ATOM 3027 O O . TYR A 1 384 ? 33.957 9.623 2.673 1.00 27.48 384 TYR A O 1
ATOM 3035 N N . THR A 1 385 ? 35.936 9.049 3.617 1.00 30.92 385 THR A N 1
ATOM 3036 C CA . THR A 1 385 ? 35.838 7.601 3.862 1.00 30.92 385 THR A CA 1
ATOM 3037 C C . THR A 1 385 ? 35.015 7.221 5.114 1.00 30.92 385 THR A C 1
ATOM 3039 O O . THR A 1 385 ? 34.758 8.083 5.954 1.00 30.92 385 THR A O 1
ATOM 3042 N N . PRO A 1 386 ? 34.581 5.945 5.264 1.00 34.16 386 PRO A N 1
ATOM 3043 C CA . PRO A 1 386 ? 33.492 5.557 6.168 1.00 34.16 386 PRO A CA 1
ATOM 3044 C C . PRO A 1 386 ? 33.940 4.809 7.442 1.00 34.16 386 PRO A C 1
ATOM 3046 O O . PRO A 1 386 ? 35.037 4.256 7.503 1.00 34.16 386 PRO A O 1
ATOM 3049 N N . SER A 1 387 ? 33.037 4.710 8.429 1.00 29.92 387 SER A N 1
ATOM 3050 C CA . SER A 1 387 ? 33.157 3.789 9.571 1.00 29.92 387 SER A CA 1
ATOM 3051 C C . SER A 1 387 ? 31.799 3.213 10.020 1.00 29.92 387 SER A C 1
ATOM 3053 O O . SER A 1 387 ? 30.907 3.940 10.447 1.00 29.92 387 SER A O 1
ATOM 3055 N N . LEU A 1 388 ? 31.705 1.888 9.842 1.00 29.61 388 LEU A N 1
ATOM 3056 C CA . LEU A 1 388 ? 31.109 0.791 10.631 1.00 29.61 388 LEU A CA 1
ATOM 3057 C C . LEU A 1 388 ? 29.785 0.978 11.406 1.00 29.61 388 LEU A C 1
ATOM 3059 O O . LEU A 1 388 ? 29.710 1.637 12.438 1.00 29.61 388 LEU A O 1
ATOM 3063 N N . SER A 1 389 ? 28.779 0.206 10.977 1.00 29.00 389 SER A N 1
ATOM 3064 C CA . SER A 1 389 ? 27.557 -0.136 11.718 1.00 29.00 389 SER A CA 1
ATOM 3065 C C . SER A 1 389 ? 27.326 -1.655 11.670 1.00 29.00 389 SER A C 1
ATOM 3067 O O . SER A 1 389 ? 27.358 -2.255 10.598 1.00 29.00 389 SER A O 1
ATOM 3069 N N . SER A 1 390 ? 27.091 -2.268 12.835 1.00 29.48 390 SER A N 1
ATOM 3070 C CA . SER A 1 390 ? 26.829 -3.707 12.988 1.00 29.48 390 SER A CA 1
ATOM 3071 C C . SER A 1 390 ? 25.719 -3.932 14.017 1.00 29.48 390 SER A C 1
ATOM 3073 O O . SER A 1 390 ? 26.007 -4.003 15.207 1.00 29.48 390 SER A O 1
ATOM 3075 N N . ALA A 1 391 ? 24.461 -4.027 13.566 1.00 31.58 391 ALA A N 1
ATOM 3076 C CA . ALA A 1 391 ? 23.346 -4.642 14.306 1.00 31.58 391 ALA A CA 1
ATOM 3077 C C . ALA A 1 391 ? 22.081 -4.754 13.425 1.00 31.58 391 ALA A C 1
ATOM 3079 O O . ALA A 1 391 ? 21.075 -4.109 13.695 1.00 31.58 391 ALA A O 1
ATOM 3080 N N . LEU A 1 392 ? 22.120 -5.562 12.360 1.00 33.84 392 LEU A N 1
ATOM 3081 C CA . LEU A 1 392 ? 20.926 -6.067 11.667 1.00 33.84 392 LEU A CA 1
ATOM 3082 C C . LEU A 1 392 ? 21.233 -7.482 11.170 1.00 33.84 392 LEU A C 1
ATOM 3084 O O . LEU A 1 392 ? 22.216 -7.695 10.464 1.00 33.84 392 LEU A O 1
ATOM 3088 N N . THR A 1 393 ? 20.416 -8.455 11.563 1.00 38.31 393 THR A N 1
ATOM 3089 C CA . THR A 1 393 ? 20.493 -9.838 11.086 1.00 38.31 393 THR A CA 1
ATOM 3090 C C . THR A 1 393 ? 19.736 -9.976 9.763 1.00 38.31 393 THR A C 1
ATOM 3092 O O . THR A 1 393 ? 18.517 -9.802 9.742 1.00 38.31 393 THR A O 1
ATOM 3095 N N . PRO A 1 394 ? 20.397 -10.328 8.646 1.00 39.94 394 PRO A N 1
ATOM 3096 C CA . PRO A 1 394 ? 19.695 -10.866 7.494 1.00 39.94 394 PRO A CA 1
ATOM 3097 C C . PRO A 1 394 ? 19.317 -12.326 7.771 1.00 39.94 394 PRO A C 1
ATOM 3099 O O . PRO A 1 394 ? 20.160 -13.148 8.135 1.00 39.94 394 PRO A O 1
ATOM 3102 N N . VAL A 1 395 ? 18.042 -12.661 7.570 1.00 42.44 395 VAL A N 1
ATOM 3103 C CA . VAL A 1 395 ? 17.596 -14.054 7.456 1.00 42.44 395 VAL A CA 1
ATOM 3104 C C . VAL A 1 395 ? 18.181 -14.601 6.155 1.00 42.44 395 VAL A C 1
ATOM 3106 O O . VAL A 1 395 ? 17.683 -14.332 5.064 1.00 42.44 395 VAL A O 1
ATOM 3109 N N . SER A 1 396 ? 19.294 -15.324 6.272 1.00 35.28 396 SER A N 1
ATOM 3110 C CA . SER A 1 396 ? 19.868 -16.090 5.172 1.00 35.28 396 SER A CA 1
ATOM 3111 C C . SER A 1 396 ? 19.004 -17.328 4.954 1.00 35.28 396 SER A C 1
ATOM 3113 O O . SER A 1 396 ? 19.006 -18.250 5.765 1.00 35.28 396 SER A O 1
ATOM 3115 N N . LEU A 1 397 ? 18.264 -17.343 3.847 1.00 48.81 397 LEU A N 1
ATOM 3116 C CA . LEU A 1 397 ? 17.830 -18.591 3.231 1.00 48.81 397 LEU A CA 1
ATOM 3117 C C . LEU A 1 397 ? 19.081 -19.278 2.671 1.00 48.81 397 LEU A C 1
ATOM 3119 O O . LEU A 1 397 ? 19.791 -18.711 1.838 1.00 48.81 397 LEU A O 1
ATOM 3123 N N . ARG A 1 398 ? 19.358 -20.482 3.167 1.00 41.88 398 ARG A N 1
ATOM 3124 C CA . ARG A 1 398 ? 20.275 -21.451 2.560 1.00 41.88 398 ARG A CA 1
ATOM 3125 C C . ARG A 1 398 ? 19.461 -22.657 2.059 1.00 41.88 398 ARG A C 1
ATOM 3127 O O . ARG A 1 398 ? 18.332 -22.815 2.519 1.00 41.88 398 ARG A O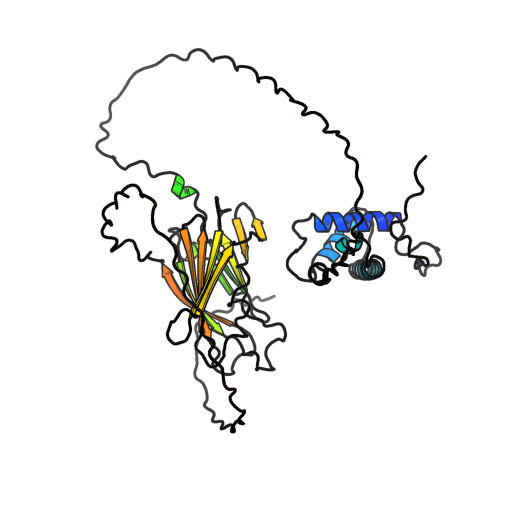 1
ATOM 3134 N N . PRO A 1 399 ? 20.009 -23.382 1.069 1.00 51.16 399 PRO A N 1
ATOM 3135 C CA . PRO A 1 399 ? 19.269 -24.068 0.006 1.00 51.16 399 PRO A CA 1
ATOM 3136 C C . PRO A 1 399 ? 18.442 -25.271 0.444 1.00 51.16 399 PRO A C 1
ATOM 3138 O O . PRO A 1 399 ? 18.814 -25.910 1.454 1.00 51.16 399 PRO A O 1
#

Organism: NCBI:txid1738132